Protein 3R08 (pdb70)

Sequence (511 aa):
DIQMTQSPSSLPASLGDRVTINCQASQDISNYLNWYQQKPGKAPKLLIYYTNKLADGVPSRFSGSGSGRDSSFTISSLESEDIGSYYCQQYYNYPWTFGPGTKLEIKRADAKPTVSIFPPSSEQLGTGSATLVCFVNNFYPKDINVKWKVDGSEKRDGVLQSVTDQDSKDSTYSLSSTLSLTKADYERHNLYTCEVTHKTSTAAIVKTLNRNEEVQLVESGGGLVQPGKSLKLSCEASGFTFSGYGMHWVRQAPGRGLESVAYITSSSINIKYADAVKGRFTVSRDNAKNLLFLQMNILKSEDTAMYYCARFDWDKNYWGQGTMVTVSSAKTTAPSVYPLAPACDSTTSTTNTVTLGCLVKGYFPEPVTVIWNSGALTSGVHTFPSVLHSGLYSLSSSVTVPSSTWPSQTVTCNVAHPASSTTVDLKIEDDAENIEYKVSISGTSVELTCPLDSDENLKWEKNGQELPQKHDKHLVLQDFSEVEDSGYYVCYTPASNKNTYLYLKARVSEY

B-factor: mean 180.73, std 22.85, range [130.83, 242.39]

Solvent-accessible surface area: 22782 Å² total; per-residue (Å²): 114,1,98,12,60,15,54,46,73,48,40,47,10,50,85,43,48,167,5,30,0,60,2,83,3,61,70,50,0,41,30,21,1,10,0,0,27,17,79,107,63,106,32,3,98,16,0,0,47,67,1,86,102,59,13,119,66,12,44,108,44,4,51,6,60,39,74,21,134,75,6,23,0,20,0,58,50,0,72,68,94,2,29,8,16,0,19,0,0,0,8,69,46,23,16,5,6,13,3,63,20,0,104,4,15,25,102,68,74,81,20,133,18,62,19,11,8,2,39,10,6,74,64,2,38,67,96,31,22,0,7,4,0,0,0,0,8,50,0,11,23,90,109,26,111,5,84,4,74,4,68,44,50,71,52,208,136,24,47,22,62,10,66,26,106,37,30,114,144,58,19,6,26,0,0,0,0,9,5,37,40,64,85,73,44,20,83,169,40,48,66,8,9,0,43,4,40,15,145,28,34,154,78,69,96,56,57,37,12,33,76,95,140,184,42,126,8,64,7,42,48,21,36,65,20,72,64,46,104,57,32,103,0,22,2,73,20,46,62,38,80,2,60,20,24,6,1,3,0,0,3,20,1,97,90,125,8,8,38,6,1,0,7,4,8,5,56,40,116,6,36,18,32,11,81,56,1,97,56,46,0,59,10,42,26,39,52,94,144,42,25,1,30,0,45,0,40,113,5,83,83,72,1,38,0,45,0,2,0,0,21,13,22,24,63,84,26,43,36,5,97,7,24,72,0,23,5,38,76,34,173,92,48,51,17,33,12,12,4,5,19,48,68,35,44,50,92,134,31,78,129,70,42,27,24,0,0,0,4,0,57,18,0,6,16,69,82,17,79,25,71,2,43,66,28,82,22,83,82,34,30,22,59,1,67,33,31,91,114,91,37,54,41,20,14,4,0,1,0,40,18,50,35,79,33,21,95,78,94,80,0,22,0,11,0,24,8,69,51,35,89,42,89,41,75,67,62,11,135,164,76,81,82,29,121,105,29,144,38,46,115,88,74,80,18,10,56,0,24,1,5,16,7,49,4,64,19,0,56,1,35,38,62,64,124,92,28,98,165,97,58,76,40,80,14,84,20,101,90,42,36,103,122,128,32,12,10,92,4,14,0,19,5,9,3,4,4,121,50,41,151,22,36,5,91,86,170,33,59,60,140

Structure (mmCIF, N/CA/C/O backbone):
data_3R08
#
_entry.id   3R08
#
_cell.length_a   263.177
_cell.length_b   263.177
_cell.length_c   263.177
_cell.angle_alpha   90.00
_cell.angle_beta   90.00
_cell.angle_gamma   90.00
#
_symmetry.space_group_name_H-M   'I 41 3 2'
#
loop_
_entity.id
_entity.type
_entity.pdbx_description
1 polymer 'Mouse anti-mouse CD3epsilon antibody 2C11 light chain'
2 polymer 'Mouse anti-mouse CD3epsilon antibody 2C11 heavy chain'
3 polymer 'T-cell surface glycoprotein CD3 epsilon chain'
#
loop_
_atom_site.group_PDB
_atom_site.id
_atom_site.type_symbol
_atom_site.label_atom_id
_atom_site.label_alt_id
_atom_site.label_comp_id
_atom_site.label_asym_id
_atom_site.label_entity_id
_atom_site.label_seq_id
_atom_site.pdbx_PDB_ins_code
_atom_site.Cartn_x
_atom_site.Cartn_y
_atom_site.Cartn_z
_atom_site.occupancy
_atom_site.B_iso_or_equiv
_atom_site.auth_seq_id
_atom_site.auth_comp_id
_atom_site.auth_asym_id
_atom_site.auth_atom_id
_atom_site.pdbx_PDB_model_num
ATOM 1 N N . ASP A 1 1 ? 36.816 13.060 -18.427 1.00 179.81 1 ASP L N 1
ATOM 2 C CA . ASP A 1 1 ? 35.626 13.839 -18.091 1.00 179.81 1 ASP L CA 1
ATOM 3 C C . ASP A 1 1 ? 34.337 12.969 -18.010 1.00 179.81 1 ASP L C 1
ATOM 4 O O . ASP A 1 1 ? 33.725 12.636 -19.036 1.00 179.81 1 ASP L O 1
ATOM 9 N N . ILE A 1 2 ? 33.932 12.634 -16.764 1.00 174.35 2 ILE L N 1
ATOM 10 C CA . ILE A 1 2 ? 32.802 11.774 -16.375 1.00 174.35 2 ILE L CA 1
ATOM 11 C C . ILE A 1 2 ? 31.433 12.332 -16.798 1.00 174.35 2 ILE L C 1
ATOM 12 O O . ILE A 1 2 ? 31.378 13.394 -17.414 1.00 174.35 2 ILE L O 1
ATOM 17 N N . GLN A 1 3 ? 30.341 11.585 -16.516 1.00 171.62 3 GLN L N 1
ATOM 18 C CA . GLN A 1 3 ? 28.971 11.998 -16.761 1.00 171.62 3 GLN L CA 1
ATOM 19 C C . GLN A 1 3 ? 27.885 11.317 -15.950 1.00 171.62 3 GLN L C 1
ATOM 20 O O . GLN A 1 3 ? 27.847 10.088 -15.863 1.00 171.62 3 GLN L O 1
ATOM 26 N N . MET A 1 4 ? 26.976 12.168 -15.389 1.00 168.58 4 MET L N 1
ATOM 27 C CA . MET A 1 4 ? 25.848 11.875 -14.489 1.00 168.58 4 MET L CA 1
ATOM 28 C C . MET A 1 4 ? 24.440 11.753 -15.085 1.00 168.58 4 MET L C 1
ATOM 29 O O . MET A 1 4 ? 23.972 12.615 -15.836 1.00 168.58 4 MET L O 1
ATOM 34 N N . THR A 1 5 ? 23.745 10.706 -14.619 1.00 167.48 5 THR L N 1
ATOM 35 C CA . THR A 1 5 ? 22.391 10.282 -14.977 1.00 167.48 5 THR L CA 1
ATOM 36 C C . THR A 1 5 ? 21.483 10.346 -13.743 1.00 167.48 5 THR L C 1
ATOM 37 O O . THR A 1 5 ? 21.584 9.484 -12.866 1.00 167.48 5 THR L O 1
ATOM 41 N N . GLN A 1 6 ? 20.569 11.314 -13.688 1.00 164.34 6 GLN L N 1
ATOM 42 C CA . GLN A 1 6 ? 19.634 11.368 -12.565 1.00 164.34 6 GLN L CA 1
ATOM 43 C C . GLN A 1 6 ? 18.278 10.860 -13.010 1.00 164.34 6 GLN L C 1
ATOM 44 O O . GLN A 1 6 ? 17.828 11.224 -14.098 1.00 164.34 6 GLN L O 1
ATOM 50 N N . SER A 1 7 ? 17.630 10.020 -12.189 1.00 160.54 7 SER L N 1
ATOM 51 C CA . SER A 1 7 ? 16.323 9.449 -12.518 1.00 160.54 7 SER L CA 1
ATOM 52 C C . SER A 1 7 ? 15.437 9.468 -11.270 1.00 160.54 7 SER L C 1
ATOM 53 O O . SER A 1 7 ? 15.835 8.839 -10.288 1.00 160.54 7 SER L O 1
ATOM 56 N N . PRO A 1 8 ? 14.270 10.168 -11.217 1.00 157.43 8 PRO L N 1
ATOM 57 C CA . PRO A 1 8 ? 13.601 10.966 -12.258 1.00 157.43 8 PRO L CA 1
ATOM 58 C C . PRO A 1 8 ? 13.957 12.449 -12.257 1.00 157.43 8 PRO L C 1
ATOM 59 O O . PRO A 1 8 ? 14.605 12.919 -11.332 1.00 157.43 8 PRO L O 1
ATOM 63 N N . SER A 1 9 ? 13.490 13.194 -13.272 1.00 156.59 9 SER L N 1
ATOM 64 C CA . SER A 1 9 ? 13.721 14.634 -13.332 1.00 156.59 9 SER L CA 1
ATOM 65 C C . SER A 1 9 ? 12.475 15.441 -12.918 1.00 156.59 9 SER L C 1
ATOM 66 O O . SER A 1 9 ? 12.337 16.627 -13.227 1.00 156.59 9 SER L O 1
ATOM 69 N N . SER A 1 10 ? 11.593 14.766 -12.170 1.00 154.96 10 SER L N 1
ATOM 70 C CA . SER A 1 10 ? 10.378 15.254 -11.513 1.00 154.96 10 SER L CA 1
ATOM 71 C C . SER A 1 10 ? 9.846 14.095 -10.712 1.00 154.96 10 SER L C 1
ATOM 72 O O . SER A 1 10 ? 9.589 13.023 -11.262 1.00 154.96 10 SER L O 1
ATOM 75 N N . LEU A 1 11 ? 9.759 14.287 -9.400 1.00 153.59 11 LEU L N 1
ATOM 76 C CA . LEU A 1 11 ? 9.281 13.252 -8.510 1.00 153.59 11 LEU L CA 1
ATOM 77 C C . LEU A 1 11 ? 8.169 13.771 -7.647 1.00 153.59 11 LEU L C 1
ATOM 78 O O . LEU A 1 11 ? 8.378 14.144 -6.493 1.00 153.59 11 LEU L O 1
ATOM 83 N N . PRO A 1 12 ? 6.959 13.811 -8.209 1.00 153.28 12 PRO L N 1
ATOM 84 C CA . PRO A 1 12 ? 5.809 14.229 -7.408 1.00 153.28 12 PRO L CA 1
ATOM 85 C C . PRO A 1 12 ? 5.537 13.122 -6.412 1.00 153.28 12 PRO L C 1
ATOM 86 O O . PRO A 1 12 ? 5.411 11.957 -6.798 1.00 153.28 12 PRO L O 1
ATOM 90 N N . ALA A 1 13 ? 5.610 13.456 -5.131 1.00 153.00 13 ALA L N 1
ATOM 91 C CA . ALA A 1 13 ? 5.400 12.462 -4.087 1.00 153.00 13 ALA L CA 1
ATOM 92 C C . ALA A 1 13 ? 4.695 13.054 -2.902 1.00 153.00 13 ALA L C 1
ATOM 93 O O . ALA A 1 13 ? 4.901 14.220 -2.558 1.00 153.00 13 ALA L O 1
ATOM 95 N N . SER A 1 14 ? 3.812 12.247 -2.307 1.00 152.04 14 SER L N 1
ATOM 96 C CA . SER A 1 14 ? 3.036 12.578 -1.118 1.00 152.04 14 SER L CA 1
ATOM 97 C C . SER A 1 14 ? 4.010 12.837 0.034 1.00 152.04 14 SER L C 1
ATOM 98 O O . SER A 1 14 ? 5.201 12.545 -0.089 1.00 152.04 14 SER L O 1
ATOM 101 N N . LEU A 1 15 ? 3.540 13.392 1.134 1.00 148.53 15 LEU L N 1
ATOM 102 C CA . LEU A 1 15 ? 4.475 13.613 2.223 1.00 148.53 15 LEU L CA 1
ATOM 103 C C . LEU A 1 15 ? 4.692 12.362 3.038 1.00 148.53 15 LEU L C 1
ATOM 104 O O . LEU A 1 15 ? 3.794 11.533 3.198 1.00 148.53 15 LEU L O 1
ATOM 109 N N . GLY A 1 16 ? 5.899 12.251 3.545 1.00 150.23 16 GLY L N 1
ATOM 110 C CA . GLY A 1 16 ? 6.290 11.179 4.434 1.00 150.23 16 GLY L CA 1
ATOM 111 C C . GLY A 1 16 ? 6.287 9.823 3.787 1.00 150.23 16 GLY L C 1
ATOM 112 O O . GLY A 1 16 ? 5.535 8.942 4.223 1.00 150.23 16 GLY L O 1
ATOM 113 N N . ASP A 1 17 ? 7.134 9.662 2.736 1.00 152.03 17 ASP L N 1
ATOM 114 C CA . ASP A 1 17 ? 7.349 8.405 2.004 1.00 152.03 17 ASP L CA 1
ATOM 115 C C . ASP A 1 17 ? 8.715 8.293 1.362 1.00 152.03 17 ASP L C 1
ATOM 116 O O . ASP A 1 17 ? 9.294 9.288 0.931 1.00 152.03 17 ASP L O 1
ATOM 121 N N . ARG A 1 18 ? 9.219 7.053 1.331 1.00 152.09 18 ARG L N 1
ATOM 122 C CA . ARG A 1 18 ? 10.500 6.603 0.788 1.00 152.09 18 ARG L CA 1
ATOM 123 C C . ARG A 1 18 ? 10.739 7.149 -0.632 1.00 152.09 18 ARG L C 1
ATOM 124 O O . ARG A 1 18 ? 10.436 6.502 -1.637 1.00 152.09 18 ARG L O 1
ATOM 132 N N . VAL A 1 19 ? 11.239 8.367 -0.702 1.00 148.09 19 VAL L N 1
ATOM 133 C CA . VAL A 1 19 ? 11.524 8.993 -1.980 1.00 148.09 19 VAL L CA 1
ATOM 134 C C . VAL A 1 19 ? 12.937 8.599 -2.385 1.00 148.09 19 VAL L C 1
ATOM 135 O O . VAL A 1 19 ? 13.868 8.770 -1.608 1.00 148.09 19 VAL L O 1
ATOM 139 N N . THR A 1 20 ? 13.091 8.033 -3.573 1.00 146.41 20 THR L N 1
ATOM 140 C CA . THR A 1 20 ? 14.394 7.586 -4.004 1.00 146.41 20 THR L CA 1
ATOM 141 C C . THR A 1 20 ? 14.829 8.240 -5.289 1.00 146.41 20 THR L C 1
ATOM 142 O O . THR A 1 20 ? 14.040 8.328 -6.219 1.00 146.41 20 THR L O 1
ATOM 146 N N . ILE A 1 21 ? 16.073 8.724 -5.327 1.00 149.07 21 ILE L N 1
ATOM 147 C CA . ILE A 1 21 ? 16.694 9.330 -6.509 1.00 149.07 21 ILE L CA 1
ATOM 148 C C . ILE A 1 21 ? 17.909 8.493 -6.844 1.00 149.07 21 ILE L C 1
ATOM 149 O O . ILE A 1 21 ? 18.592 8.012 -5.934 1.00 149.07 21 ILE L O 1
ATOM 154 N N . ASN A 1 22 ? 18.173 8.315 -8.148 1.00 154.04 22 ASN L N 1
ATOM 155 C CA . ASN A 1 22 ? 19.302 7.530 -8.630 1.00 154.04 22 ASN L CA 1
ATOM 156 C C . ASN A 1 22 ? 20.261 8.336 -9.467 1.00 154.04 22 ASN L C 1
ATOM 157 O O . ASN A 1 22 ? 19.851 9.201 -10.247 1.00 154.04 22 ASN L O 1
ATOM 162 N N . CYS A 1 23 ? 21.548 8.066 -9.263 1.00 158.64 23 CYS L N 1
ATOM 163 C CA . CYS A 1 23 ? 22.648 8.724 -9.949 1.00 158.64 23 CYS L CA 1
ATOM 164 C C . CYS A 1 23 ? 23.482 7.636 -10.603 1.00 158.64 23 CYS L C 1
ATOM 165 O O . CYS A 1 23 ? 23.517 6.513 -10.109 1.00 158.64 23 CYS L O 1
ATOM 168 N N . GLN A 1 24 ? 24.095 7.939 -11.744 1.00 163.85 24 GLN L N 1
ATOM 169 C CA . GLN A 1 24 ? 24.902 6.972 -12.469 1.00 163.85 24 GLN L CA 1
ATOM 170 C C . GLN A 1 24 ? 25.980 7.694 -13.240 1.00 163.85 24 GLN L C 1
ATOM 171 O O . GLN A 1 24 ? 25.694 8.558 -14.078 1.00 163.85 24 GLN L O 1
ATOM 177 N N . ALA A 1 25 ? 27.218 7.300 -12.991 1.00 164.73 25 ALA L N 1
ATOM 178 C CA . ALA A 1 25 ? 28.350 7.879 -13.694 1.00 164.73 25 ALA L CA 1
ATOM 179 C C . ALA A 1 25 ? 28.795 7.017 -14.883 1.00 164.73 25 ALA L C 1
ATOM 180 O O . ALA A 1 25 ? 28.392 5.849 -14.997 1.00 164.73 25 ALA L O 1
ATOM 182 N N . SER A 1 26 ? 29.648 7.599 -15.753 1.00 163.87 26 SER L N 1
ATOM 183 C CA . SER A 1 26 ? 30.266 6.933 -16.900 1.00 163.87 26 SER L CA 1
ATOM 184 C C . SER A 1 26 ? 31.143 5.770 -16.362 1.00 163.87 26 SER L C 1
ATOM 185 O O . SER A 1 26 ? 30.657 4.627 -16.269 1.00 163.87 26 SER L O 1
ATOM 188 N N . GLN A 1 27 ? 32.403 6.082 -15.948 1.00 163.64 27 GLN L N 1
ATOM 189 C CA . GLN A 1 27 ? 33.329 5.122 -15.327 1.00 163.64 27 GLN L CA 1
ATOM 190 C C . GLN A 1 27 ? 33.222 5.197 -13.786 1.00 163.64 27 GLN L C 1
ATOM 191 O O . GLN A 1 27 ? 32.376 5.934 -13.269 1.00 163.64 27 GLN L O 1
ATOM 197 N N . ASP A 1 28 ? 34.028 4.395 -13.064 1.00 162.34 28 ASP L N 1
ATOM 198 C CA . ASP A 1 28 ? 34.009 4.371 -11.612 1.00 162.34 28 ASP L CA 1
ATOM 199 C C . ASP A 1 28 ? 34.338 5.745 -11.047 1.00 162.34 28 ASP L C 1
ATOM 200 O O . ASP A 1 28 ? 35.231 6.415 -11.574 1.00 162.34 28 ASP L O 1
ATOM 205 N N . ILE A 1 29 ? 33.575 6.178 -10.014 1.00 157.42 29 ILE L N 1
ATOM 206 C CA . ILE A 1 29 ? 33.766 7.433 -9.267 1.00 157.42 29 ILE L CA 1
ATOM 207 C C . ILE A 1 29 ? 34.392 7.153 -7.907 1.00 157.42 29 ILE L C 1
ATOM 208 O O . ILE A 1 29 ? 34.790 8.100 -7.224 1.00 157.42 29 ILE L O 1
ATOM 213 N N . SER A 1 30 ? 34.459 5.849 -7.516 1.00 154.25 30 SER L N 1
ATOM 214 C CA . SER A 1 30 ? 35.047 5.317 -6.274 1.00 154.25 30 SER L CA 1
ATOM 215 C C . SER A 1 30 ? 34.440 5.937 -4.982 1.00 154.25 30 SER L C 1
ATOM 216 O O . SER A 1 30 ? 35.156 6.226 -4.017 1.00 154.25 30 SER L O 1
ATOM 219 N N . ASN A 1 31 ? 33.107 6.124 -4.988 1.00 150.87 31 ASN L N 1
ATOM 220 C CA . ASN A 1 31 ? 32.310 6.732 -3.919 1.00 150.87 31 ASN L CA 1
ATOM 221 C C . ASN A 1 31 ? 32.392 8.264 -3.779 1.00 150.87 31 ASN L C 1
ATOM 222 O O . ASN A 1 31 ? 31.517 8.835 -3.119 1.00 150.87 31 ASN L O 1
ATOM 227 N N . TYR A 1 32 ? 33.391 8.937 -4.424 1.00 147.23 32 TYR L N 1
ATOM 228 C CA . TYR A 1 32 ? 33.555 10.402 -4.426 1.00 147.23 32 TYR L CA 1
ATOM 229 C C . TYR A 1 32 ? 32.349 11.077 -5.117 1.00 147.23 32 TYR L C 1
ATOM 230 O O . TYR A 1 32 ? 32.484 11.696 -6.174 1.00 147.23 32 TYR L O 1
ATOM 239 N N . LEU A 1 33 ? 31.170 10.941 -4.501 1.00 143.30 33 LEU L N 1
ATOM 240 C CA . LEU A 1 33 ? 29.898 11.452 -4.977 1.00 143.30 33 LEU L CA 1
ATOM 241 C C . LEU A 1 33 ? 29.248 12.249 -3.868 1.00 143.30 33 LEU L C 1
ATOM 242 O O . LEU A 1 33 ? 29.266 11.810 -2.721 1.00 143.30 33 LEU L O 1
ATOM 247 N N . ASN A 1 34 ? 28.663 13.411 -4.215 1.00 141.22 34 ASN L N 1
ATOM 248 C CA . ASN A 1 34 ? 27.969 14.329 -3.303 1.00 141.22 34 ASN L CA 1
ATOM 249 C C . ASN A 1 34 ? 26.514 14.468 -3.690 1.00 141.22 34 ASN L C 1
ATOM 250 O O . ASN A 1 34 ? 26.152 14.163 -4.825 1.00 141.22 34 ASN L O 1
ATOM 255 N N . TRP A 1 35 ? 25.690 14.961 -2.767 1.00 138.94 35 TRP L N 1
ATOM 256 C CA . TRP A 1 35 ? 24.268 15.197 -3.002 1.00 138.94 35 TRP L CA 1
ATOM 257 C C . TRP A 1 35 ? 23.920 16.591 -2.495 1.00 138.94 35 TRP L C 1
ATOM 258 O O . TRP A 1 35 ? 24.531 17.030 -1.531 1.00 138.94 35 TRP L O 1
ATOM 269 N N . TYR A 1 36 ? 23.011 17.324 -3.165 1.00 136.29 36 TYR L N 1
ATOM 270 C CA . TYR A 1 36 ? 22.694 18.705 -2.773 1.00 136.29 36 TYR L CA 1
ATOM 271 C C . TYR A 1 36 ? 21.211 19.000 -2.725 1.00 136.29 36 TYR L C 1
ATOM 272 O O . TYR A 1 36 ? 20.448 18.299 -3.378 1.00 136.29 36 TYR L O 1
ATOM 281 N N . GLN A 1 37 ? 20.797 20.047 -1.994 1.00 139.47 37 GLN L N 1
ATOM 282 C CA . GLN A 1 37 ? 19.391 20.443 -1.925 1.00 139.47 37 GLN L CA 1
ATOM 283 C C . GLN A 1 37 ? 19.270 21.916 -2.349 1.00 139.47 37 GLN L C 1
ATOM 284 O O . GLN A 1 37 ? 19.335 22.830 -1.515 1.00 139.47 37 GLN L O 1
ATOM 290 N N . GLN A 1 38 ? 19.140 22.157 -3.654 1.00 144.33 38 GLN L N 1
ATOM 291 C CA . GLN A 1 38 ? 19.021 23.531 -4.129 1.00 144.33 38 GLN L CA 1
ATOM 292 C C . GLN A 1 38 ? 17.545 23.960 -4.057 1.00 144.33 38 GLN L C 1
ATOM 293 O O . GLN A 1 38 ? 16.748 23.530 -4.894 1.00 144.33 38 GLN L O 1
ATOM 299 N N . LYS A 1 39 ? 17.157 24.765 -3.052 1.00 148.68 39 LYS L N 1
ATOM 300 C CA . LYS A 1 39 ? 15.770 25.261 -2.976 1.00 148.68 39 LYS L CA 1
ATOM 301 C C . LYS A 1 39 ? 15.690 26.583 -3.862 1.00 148.68 39 LYS L C 1
ATOM 302 O O . LYS A 1 39 ? 16.728 26.919 -4.430 1.00 148.68 39 LYS L O 1
ATOM 308 N N . PRO A 1 40 ? 14.535 27.309 -4.051 1.00 153.34 40 PRO L N 1
ATOM 309 C CA . PRO A 1 40 ? 14.490 28.531 -4.878 1.00 153.34 40 PRO L CA 1
ATOM 310 C C . PRO A 1 40 ? 15.600 29.054 -5.780 1.00 153.34 40 PRO L C 1
ATOM 311 O O . PRO A 1 40 ? 16.090 28.298 -6.626 1.00 153.34 40 PRO L O 1
ATOM 315 N N . GLY A 1 41 ? 15.843 30.357 -5.745 1.00 156.11 41 GLY L N 1
ATOM 316 C CA . GLY A 1 41 ? 16.758 30.982 -6.695 1.00 156.11 41 GLY L CA 1
ATOM 317 C C . GLY A 1 41 ? 18.228 30.658 -6.534 1.00 156.11 41 GLY L C 1
ATOM 318 O O . GLY A 1 41 ? 18.928 30.314 -7.507 1.00 156.11 41 GLY L O 1
ATOM 319 N N . LYS A 1 42 ? 18.650 30.725 -5.262 1.00 154.78 42 LYS L N 1
ATOM 320 C CA . LYS A 1 42 ? 19.970 30.654 -4.624 1.00 154.78 42 LYS L CA 1
ATOM 321 C C . LYS A 1 42 ? 20.590 29.257 -4.297 1.00 154.78 42 LYS L C 1
ATOM 322 O O . LYS A 1 42 ? 19.896 28.236 -4.203 1.00 154.78 42 LYS L O 1
ATOM 328 N N . ALA A 1 43 ? 21.925 29.283 -4.091 1.00 149.04 43 ALA L N 1
ATOM 329 C CA . ALA A 1 43 ? 22.893 28.227 -3.790 1.00 149.04 43 ALA L CA 1
ATOM 330 C C . ALA A 1 43 ? 22.421 26.833 -3.340 1.00 149.04 43 ALA L C 1
ATOM 331 O O . ALA A 1 43 ? 21.525 26.710 -2.490 1.00 149.04 43 ALA L O 1
ATOM 333 N N . PRO A 1 44 ? 23.103 25.774 -3.843 1.00 144.16 44 PRO L N 1
ATOM 334 C CA . PRO A 1 44 ? 22.768 24.403 -3.429 1.00 144.16 44 PRO L CA 1
ATOM 335 C C . PRO A 1 44 ? 23.465 23.972 -2.121 1.00 144.16 44 PRO L C 1
ATOM 336 O O . PRO A 1 44 ? 24.679 24.131 -2.008 1.00 144.16 44 PRO L O 1
ATOM 340 N N . LYS A 1 45 ? 22.708 23.427 -1.139 1.00 140.02 45 LYS L N 1
ATOM 341 C CA . LYS A 1 45 ? 23.240 22.949 0.152 1.00 140.02 45 LYS L CA 1
ATOM 342 C C . LYS A 1 45 ? 23.763 21.533 -0.015 1.00 140.02 45 LYS L C 1
ATOM 343 O O . LYS A 1 45 ? 23.065 20.723 -0.621 1.00 140.02 45 LYS L O 1
ATOM 349 N N . LEU A 1 46 ? 24.953 21.213 0.555 1.00 134.18 46 LEU L N 1
ATOM 350 C CA . LEU A 1 46 ? 25.469 19.837 0.497 1.00 134.18 46 LEU L CA 1
ATOM 351 C C . LEU A 1 46 ? 24.731 18.983 1.526 1.00 134.18 46 LEU L C 1
ATOM 352 O O . LEU A 1 46 ? 24.473 19.456 2.624 1.00 134.18 46 LEU L O 1
ATOM 357 N N . LEU A 1 47 ? 24.368 17.754 1.164 1.00 131.32 47 LEU L N 1
ATOM 358 C CA . LEU A 1 47 ? 23.635 16.876 2.058 1.00 131.32 47 LEU L CA 1
ATOM 359 C C . LEU A 1 47 ? 24.445 15.674 2.436 1.00 131.32 47 LEU L C 1
ATOM 360 O O . LEU A 1 47 ? 24.553 15.395 3.621 1.00 131.32 47 LEU L O 1
ATOM 365 N N . ILE A 1 48 ? 24.972 14.922 1.443 1.00 132.84 48 ILE L N 1
ATOM 366 C CA . ILE A 1 48 ? 25.778 13.712 1.654 1.00 132.84 48 ILE L CA 1
ATOM 367 C C . ILE A 1 48 ? 27.074 13.810 0.873 1.00 132.84 48 ILE L C 1
ATOM 368 O O . ILE A 1 48 ? 27.069 14.191 -0.296 1.00 132.84 48 ILE L O 1
ATOM 373 N N . TYR A 1 49 ? 28.185 13.499 1.530 1.00 139.49 49 TYR L N 1
ATOM 374 C CA . TYR A 1 49 ? 29.508 13.497 0.910 1.00 139.49 49 TYR L CA 1
ATOM 375 C C . TYR A 1 49 ? 30.045 12.076 0.904 1.00 139.49 49 TYR L C 1
ATOM 376 O O . TYR A 1 49 ? 29.578 11.273 1.712 1.00 139.49 49 TYR L O 1
ATOM 385 N N . TYR A 1 50 ? 30.956 11.728 -0.033 1.00 141.15 50 TYR L N 1
ATOM 386 C CA . TYR A 1 50 ? 31.482 10.361 -0.152 1.00 141.15 50 TYR L CA 1
ATOM 387 C C . TYR A 1 50 ? 30.371 9.277 -0.026 1.00 141.15 50 TYR L C 1
ATOM 388 O O . TYR A 1 50 ? 30.472 8.345 0.771 1.00 141.15 50 TYR L O 1
ATOM 397 N N . THR A 1 51 ? 29.294 9.457 -0.805 1.00 140.94 51 THR L N 1
ATOM 398 C CA . THR A 1 51 ? 28.057 8.675 -0.823 1.00 140.94 51 THR L CA 1
ATOM 399 C C . THR A 1 51 ? 27.460 8.321 0.518 1.00 140.94 51 THR L C 1
ATOM 400 O O . THR A 1 51 ? 26.467 8.927 0.891 1.00 140.94 51 THR L O 1
ATOM 404 N N . ASN A 1 52 ? 28.024 7.326 1.223 1.00 140.58 52 ASN L N 1
ATOM 405 C CA . ASN A 1 52 ? 27.503 6.869 2.510 1.00 140.58 52 ASN L CA 1
ATOM 406 C C . ASN A 1 52 ? 27.408 7.967 3.551 1.00 140.58 52 ASN L C 1
ATOM 407 O O . ASN A 1 52 ? 26.328 8.167 4.099 1.00 140.58 52 ASN L O 1
ATOM 412 N N . LYS A 1 53 ? 28.509 8.748 3.712 1.00 140.91 53 LYS L N 1
ATOM 413 C CA . LYS A 1 53 ? 28.750 9.832 4.688 1.00 140.91 53 LYS L CA 1
ATOM 414 C C . LYS A 1 53 ? 27.802 11.048 4.629 1.00 140.91 53 LYS L C 1
ATOM 415 O O . LYS A 1 53 ? 27.829 11.811 3.666 1.00 140.91 53 LYS L O 1
ATOM 421 N N . LEU A 1 54 ? 26.987 11.236 5.688 1.00 141.39 54 LEU L N 1
ATOM 422 C CA . LEU A 1 54 ? 26.035 12.346 5.807 1.00 141.39 54 LEU L CA 1
ATOM 423 C C . LEU A 1 54 ? 26.724 13.574 6.367 1.00 141.39 54 LEU L C 1
ATOM 424 O O . LEU A 1 54 ? 27.501 13.461 7.314 1.00 141.39 54 LEU L O 1
ATOM 429 N N . ALA A 1 55 ? 26.430 14.746 5.784 1.00 144.72 55 ALA L N 1
ATOM 430 C CA . ALA A 1 55 ? 27.037 16.008 6.174 1.00 144.72 55 ALA L CA 1
ATOM 431 C C . ALA A 1 55 ? 26.509 16.554 7.468 1.00 144.72 55 ALA L C 1
ATOM 432 O O . ALA A 1 55 ? 25.610 15.969 8.076 1.00 144.72 55 ALA L O 1
ATOM 434 N N . ASP A 1 56 ? 27.084 17.683 7.895 1.00 151.83 56 ASP L N 1
ATOM 435 C CA . ASP A 1 56 ? 26.769 18.333 9.156 1.00 151.83 56 ASP L CA 1
ATOM 436 C C . ASP A 1 56 ? 25.411 18.995 9.275 1.00 151.83 56 ASP L C 1
ATOM 437 O O . ASP A 1 56 ? 25.171 20.038 8.651 1.00 151.83 56 ASP L O 1
ATOM 442 N N . GLY A 1 57 ? 24.575 18.411 10.138 1.00 149.14 57 GLY L N 1
ATOM 443 C CA . GLY A 1 57 ? 23.222 18.892 10.401 1.00 149.14 57 GLY L CA 1
ATOM 444 C C . GLY A 1 57 ? 22.256 18.655 9.254 1.00 149.14 57 GLY L C 1
ATOM 445 O O . GLY A 1 57 ? 21.485 19.549 8.864 1.00 149.14 57 GLY L O 1
ATOM 446 N N . VAL A 1 58 ? 22.335 17.452 8.681 1.00 144.89 58 VAL L N 1
ATOM 447 C CA . VAL A 1 58 ? 21.480 17.044 7.583 1.00 144.89 58 VAL L CA 1
ATOM 448 C C . VAL A 1 58 ? 20.589 16.007 8.206 1.00 144.89 58 VAL L C 1
ATOM 449 O O . VAL A 1 58 ? 21.072 15.199 9.009 1.00 144.89 58 VAL L O 1
ATOM 453 N N . PRO A 1 59 ? 19.267 16.091 7.956 1.00 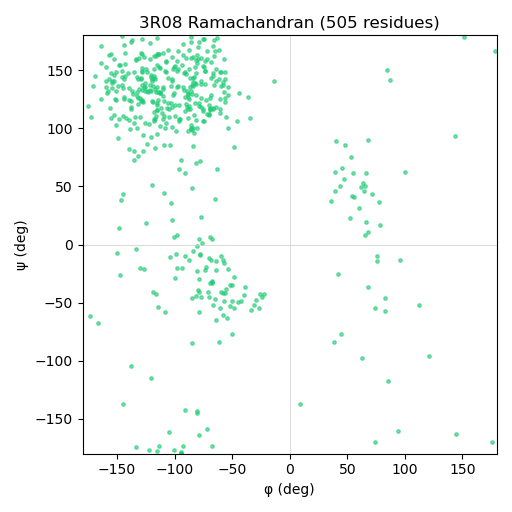141.68 59 PRO L N 1
ATOM 454 C CA . PRO A 1 59 ? 18.343 15.184 8.630 1.00 141.68 59 PRO L CA 1
ATOM 455 C C . PRO A 1 59 ? 18.623 13.718 8.450 1.00 141.68 59 PRO L C 1
ATOM 456 O O . PRO A 1 59 ? 18.717 13.205 7.338 1.00 141.68 59 PRO L O 1
ATOM 460 N N . SER A 1 60 ? 18.788 13.074 9.591 1.00 137.81 60 SER L N 1
ATOM 461 C CA . SER A 1 60 ? 18.979 11.655 9.845 1.00 137.81 60 SER L CA 1
ATOM 462 C C . SER A 1 60 ? 18.387 10.746 8.753 1.00 137.81 60 SER L C 1
ATOM 463 O O . SER A 1 60 ? 19.008 9.757 8.341 1.00 137.81 60 SER L O 1
ATOM 466 N N . ARG A 1 61 ? 17.169 11.114 8.301 1.00 136.30 61 ARG L N 1
ATOM 467 C CA . ARG A 1 61 ? 16.375 10.423 7.301 1.00 136.30 61 ARG L CA 1
ATOM 468 C C . ARG A 1 61 ? 17.020 10.272 5.940 1.00 136.30 61 ARG L C 1
ATOM 469 O O . ARG A 1 61 ? 16.911 9.192 5.358 1.00 136.30 61 ARG L O 1
ATOM 477 N N . PHE A 1 62 ? 17.713 11.326 5.454 1.00 137.05 62 PHE L N 1
ATOM 478 C CA . PHE A 1 62 ? 18.434 11.363 4.175 1.00 137.05 62 PHE L CA 1
ATOM 479 C C . PHE A 1 62 ? 19.502 10.299 4.185 1.00 137.05 62 PHE L C 1
ATOM 480 O O . PHE A 1 62 ? 20.297 10.262 5.126 1.00 137.05 62 PHE L O 1
ATOM 488 N N . SER A 1 63 ? 19.508 9.410 3.179 1.00 143.49 63 SER L N 1
ATOM 489 C CA . SER A 1 63 ? 20.456 8.301 3.137 1.00 143.49 63 SER L CA 1
ATOM 490 C C . SER A 1 63 ? 21.094 8.125 1.801 1.00 143.49 63 SER L C 1
ATOM 491 O O . SER A 1 63 ? 20.444 7.698 0.842 1.00 143.49 63 SER L O 1
ATOM 494 N N . GLY A 1 64 ? 22.377 8.449 1.764 1.00 151.63 64 GLY L N 1
ATOM 495 C CA . GLY A 1 64 ? 23.212 8.320 0.577 1.00 151.63 64 GLY L CA 1
ATOM 496 C C . GLY A 1 64 ? 23.709 6.897 0.442 1.00 151.63 64 GLY L C 1
ATOM 497 O O . GLY A 1 64 ? 24.333 6.373 1.381 1.00 151.63 64 GLY L O 1
ATOM 498 N N . SER A 1 65 ? 23.388 6.242 -0.704 1.00 154.45 65 SER L N 1
ATOM 499 C CA . SER A 1 65 ? 23.763 4.849 -0.951 1.00 154.45 65 SER L CA 1
ATOM 500 C C . SER A 1 65 ? 24.251 4.626 -2.376 1.00 154.45 65 SER L C 1
ATOM 501 O O . SER A 1 65 ? 24.264 5.567 -3.170 1.00 154.45 65 SER L O 1
ATOM 504 N N . GLY A 1 66 ? 24.724 3.413 -2.650 1.00 157.60 66 GLY L N 1
ATOM 505 C CA . GLY A 1 66 ? 25.251 3.029 -3.953 1.00 157.60 66 GLY L CA 1
ATOM 506 C C . GLY A 1 66 ? 26.726 3.340 -4.142 1.00 157.60 66 GLY L C 1
ATOM 507 O O . GLY A 1 66 ? 27.212 4.390 -3.704 1.00 157.60 66 GLY L O 1
ATOM 508 N N . SER A 1 67 ? 27.448 2.420 -4.815 1.00 160.99 67 SER L N 1
ATOM 509 C CA . SER A 1 67 ? 28.885 2.557 -5.062 1.00 160.99 67 SER L CA 1
ATOM 510 C C . SER A 1 67 ? 29.340 2.017 -6.429 1.00 160.99 67 SER L C 1
ATOM 511 O O . SER A 1 67 ? 28.560 1.362 -7.142 1.00 160.99 67 SER L O 1
ATOM 514 N N . GLY A 1 68 ? 30.609 2.291 -6.753 1.00 161.35 68 GLY L N 1
ATOM 515 C CA . GLY A 1 68 ? 31.225 1.883 -8.004 1.00 161.35 68 GLY L CA 1
ATOM 516 C C . GLY A 1 68 ? 30.921 2.895 -9.081 1.00 161.35 68 GLY L C 1
ATOM 517 O O . GLY A 1 68 ? 31.313 4.056 -8.940 1.00 161.35 68 GLY L O 1
ATOM 518 N N . ARG A 1 69 ? 30.198 2.467 -10.146 1.00 161.82 69 ARG L N 1
ATOM 519 C CA . ARG A 1 69 ? 29.802 3.311 -11.290 1.00 161.82 69 ARG L CA 1
ATOM 520 C C . ARG A 1 69 ? 28.413 3.983 -11.062 1.00 161.82 69 ARG L C 1
ATOM 521 O O . ARG A 1 69 ? 28.013 4.893 -11.802 1.00 161.82 69 ARG L O 1
ATOM 529 N N . ASP A 1 70 ? 27.712 3.542 -10.003 1.00 161.55 70 ASP L N 1
ATOM 530 C CA . ASP A 1 70 ? 26.376 4.004 -9.630 1.00 161.55 70 ASP L CA 1
ATOM 531 C C . ASP A 1 70 ? 26.281 4.596 -8.215 1.00 161.55 70 ASP L C 1
ATOM 532 O O . ASP A 1 70 ? 27.290 4.695 -7.506 1.00 161.55 70 ASP L O 1
ATOM 537 N N . SER A 1 71 ? 25.031 4.972 -7.818 1.00 157.02 71 SER L N 1
ATOM 538 C CA . SER A 1 71 ? 24.614 5.550 -6.535 1.00 157.02 71 SER L CA 1
ATOM 539 C C . SER A 1 71 ? 23.112 5.886 -6.500 1.00 157.02 71 SER L C 1
ATOM 540 O O . SER A 1 71 ? 22.429 5.903 -7.531 1.00 157.02 71 SER L O 1
ATOM 543 N N . SER A 1 72 ? 22.609 6.154 -5.290 1.00 152.15 72 SER L N 1
ATOM 544 C CA . SER A 1 72 ? 21.225 6.529 -5.023 1.00 152.15 72 SER L CA 1
ATOM 545 C C . SER A 1 72 ? 21.197 7.514 -3.875 1.00 152.15 72 SER L C 1
ATOM 546 O O . SER A 1 72 ? 22.241 7.823 -3.295 1.00 152.15 72 SER L O 1
ATOM 549 N N . PHE A 1 73 ? 19.994 7.962 -3.521 1.00 146.33 73 PHE L N 1
ATOM 550 C CA . PHE A 1 73 ? 19.732 8.864 -2.412 1.00 146.33 73 PHE L CA 1
ATOM 551 C C . PHE A 1 73 ? 18.296 8.626 -1.936 1.00 146.33 73 PHE L C 1
ATOM 552 O O . PHE A 1 73 ? 17.425 8.417 -2.790 1.00 146.33 73 PHE L O 1
ATOM 560 N N . THR A 1 74 ? 18.024 8.654 -0.598 1.00 141.18 74 THR L N 1
ATOM 561 C CA . THR A 1 74 ? 16.655 8.385 -0.116 1.00 141.18 74 THR L CA 1
ATOM 562 C C . THR A 1 74 ? 16.137 9.190 1.075 1.00 141.18 74 THR L C 1
ATOM 563 O O . THR A 1 74 ? 16.490 8.888 2.214 1.00 141.18 74 THR L O 1
ATOM 567 N N . ILE A 1 75 ? 15.198 10.112 0.836 1.00 135.93 75 ILE L N 1
ATOM 568 C CA . ILE A 1 75 ? 14.555 10.793 1.953 1.00 135.93 75 ILE L CA 1
ATOM 569 C C . ILE A 1 75 ? 13.620 9.726 2.518 1.00 135.93 75 ILE L C 1
ATOM 570 O O . ILE A 1 75 ? 12.649 9.371 1.857 1.00 135.93 75 ILE L O 1
ATOM 575 N N . SER A 1 76 ? 13.961 9.154 3.679 1.00 136.73 76 SER L N 1
ATOM 576 C CA . SER A 1 76 ? 13.181 8.108 4.352 1.00 136.73 76 SER L CA 1
ATOM 577 C C . SER A 1 76 ? 11.657 8.373 4.405 1.00 136.73 76 SER L C 1
ATOM 578 O O . SER A 1 76 ? 10.863 7.476 4.094 1.00 136.73 76 SER L O 1
ATOM 581 N N . SER A 1 77 ? 11.267 9.595 4.836 1.00 139.12 77 SER L N 1
ATOM 582 C CA . SER A 1 77 ? 9.884 10.076 4.959 1.00 139.12 77 SER L CA 1
ATOM 583 C C . SER A 1 77 ? 9.830 11.583 4.718 1.00 139.12 77 SER L C 1
ATOM 584 O O . SER A 1 77 ? 10.027 12.394 5.634 1.00 139.12 77 SER L O 1
ATOM 587 N N . LEU A 1 78 ? 9.596 11.925 3.435 1.00 141.41 78 LEU L N 1
ATOM 588 C CA . LEU A 1 78 ? 9.547 13.270 2.880 1.00 141.41 78 LEU L CA 1
ATOM 589 C C . LEU A 1 78 ? 8.743 14.277 3.682 1.00 141.41 78 LEU L C 1
ATOM 590 O O . LEU A 1 78 ? 7.511 14.260 3.623 1.00 141.41 78 LEU L O 1
ATOM 595 N N . GLU A 1 79 ? 9.446 15.198 4.373 1.00 142.19 79 GLU L N 1
ATOM 596 C CA . GLU A 1 79 ? 8.814 16.253 5.160 1.00 142.19 79 GLU L CA 1
ATOM 597 C C . GLU A 1 79 ? 8.765 17.555 4.389 1.00 142.19 79 GLU L C 1
ATOM 598 O O . GLU A 1 79 ? 9.641 17.845 3.582 1.00 142.19 79 GLU L O 1
ATOM 604 N N . SER A 1 80 ? 7.736 18.337 4.670 1.00 140.98 80 SER L N 1
ATOM 605 C CA . SER A 1 80 ? 7.404 19.675 4.159 1.00 140.98 80 SER L CA 1
ATOM 606 C C . SER A 1 80 ? 8.515 20.565 3.577 1.00 140.98 80 SER L C 1
ATOM 607 O O . SER A 1 80 ? 8.306 21.280 2.599 1.00 140.98 80 SER L O 1
ATOM 610 N N . GLU A 1 81 ? 9.648 20.590 4.243 1.00 140.90 81 GLU L N 1
ATOM 611 C CA . GLU A 1 81 ? 10.786 21.441 3.933 1.00 140.90 81 GLU L CA 1
ATOM 612 C C . GLU A 1 81 ? 11.731 20.832 2.932 1.00 140.90 81 GLU L C 1
ATOM 613 O O . GLU A 1 81 ? 12.592 21.528 2.402 1.00 140.90 81 GLU L O 1
ATOM 619 N N . ASP A 1 82 ? 11.581 19.533 2.680 1.00 139.21 82 ASP L N 1
ATOM 620 C CA . ASP A 1 82 ? 12.447 18.807 1.765 1.00 139.21 82 ASP L CA 1
ATOM 621 C C . ASP A 1 82 ? 12.102 19.031 0.292 1.00 139.21 82 ASP L C 1
ATOM 622 O O . ASP A 1 82 ? 12.739 18.443 -0.578 1.00 139.21 82 ASP L O 1
ATOM 627 N N . ILE A 1 83 ? 11.133 19.914 0.010 1.00 138.90 83 ILE L N 1
ATOM 628 C CA . ILE A 1 83 ? 10.661 20.228 -1.342 1.00 138.90 83 ILE L CA 1
ATOM 629 C C . ILE A 1 83 ? 11.602 21.189 -2.081 1.00 138.90 83 ILE L C 1
ATOM 630 O O . ILE A 1 83 ? 11.852 22.283 -1.598 1.00 138.90 83 ILE L O 1
ATOM 635 N N . GLY A 1 84 ? 12.116 20.752 -3.231 1.00 140.57 84 GLY L N 1
ATOM 636 C CA . GLY A 1 84 ? 13.047 21.499 -4.077 1.00 140.57 84 GLY L CA 1
ATOM 637 C C . GLY A 1 84 ? 13.967 20.596 -4.884 1.00 140.57 84 GLY L C 1
ATOM 638 O O . GLY A 1 84 ? 13.899 19.375 -4.753 1.00 140.57 84 GLY L O 1
ATOM 639 N N . SER A 1 85 ? 14.839 21.175 -5.716 1.00 141.53 85 SER L N 1
ATOM 640 C CA . SER A 1 85 ? 15.750 20.399 -6.558 1.00 141.53 85 SER L CA 1
ATOM 641 C C . SER A 1 85 ? 16.811 19.624 -5.763 1.00 141.53 85 SER L C 1
ATOM 642 O O . SER A 1 85 ? 17.259 20.092 -4.720 1.00 141.53 85 SER L O 1
ATOM 645 N N . TYR A 1 86 ? 17.182 18.424 -6.255 1.00 143.92 86 TYR L N 1
ATOM 646 C CA . TYR A 1 86 ? 18.210 17.536 -5.682 1.00 143.92 86 TYR L CA 1
ATOM 647 C C . TYR A 1 86 ? 19.263 17.237 -6.707 1.00 143.92 86 TYR L C 1
ATOM 648 O O . TYR A 1 86 ? 18.923 16.887 -7.836 1.00 143.92 86 TYR L O 1
ATOM 657 N N . TYR A 1 87 ? 20.534 17.376 -6.345 1.00 146.57 87 TYR L N 1
ATOM 658 C CA . TYR A 1 87 ? 21.581 17.135 -7.319 1.00 146.57 87 TYR L CA 1
ATOM 659 C C . TYR A 1 87 ? 22.614 16.215 -6.808 1.00 146.57 87 TYR L C 1
ATOM 660 O O . TYR A 1 87 ? 22.982 16.304 -5.646 1.00 146.57 87 TYR L O 1
ATOM 669 N N . CYS A 1 88 ? 23.121 15.354 -7.688 1.00 154.12 88 CYS L N 1
ATOM 670 C CA . CYS A 1 88 ? 24.268 14.513 -7.403 1.00 154.12 88 CYS L CA 1
ATOM 671 C C . CYS A 1 88 ? 25.406 15.097 -8.203 1.00 154.12 88 CYS L C 1
ATOM 672 O O . CYS A 1 88 ? 25.186 15.719 -9.243 1.00 154.12 88 CYS L O 1
ATOM 675 N N . GLN A 1 89 ? 26.605 14.977 -7.685 1.00 151.22 89 GLN L N 1
ATOM 676 C CA . GLN A 1 89 ? 27.778 15.535 -8.321 1.00 151.22 89 GLN L CA 1
ATOM 677 C C . GLN A 1 89 ? 28.909 14.607 -7.978 1.00 151.22 89 GLN L C 1
ATOM 678 O O . GLN A 1 89 ? 28.821 13.909 -6.971 1.00 151.22 89 GLN L O 1
ATOM 684 N N . GLN A 1 90 ? 29.950 14.559 -8.813 1.00 153.51 90 GLN L N 1
ATOM 685 C CA . GLN A 1 90 ? 31.081 13.695 -8.527 1.00 153.51 90 GLN L CA 1
ATOM 686 C C . GLN A 1 90 ? 32.352 14.494 -8.237 1.00 153.51 90 GLN L C 1
ATOM 687 O O . GLN A 1 90 ? 32.512 15.613 -8.743 1.00 153.51 90 GLN L O 1
ATOM 693 N N . TYR A 1 91 ? 33.265 13.908 -7.443 1.00 156.45 91 TYR L N 1
ATOM 694 C CA . TYR A 1 91 ? 34.543 14.542 -7.131 1.00 156.45 91 TYR L CA 1
ATOM 695 C C . TYR A 1 91 ? 35.832 13.716 -7.442 1.00 156.45 91 TYR L C 1
ATOM 696 O O . TYR A 1 91 ? 36.928 14.070 -6.990 1.00 156.45 91 TYR L O 1
ATOM 705 N N . TYR A 1 92 ? 35.699 12.684 -8.308 1.00 159.27 92 TYR L N 1
ATOM 706 C CA . TYR A 1 92 ? 36.771 11.790 -8.747 1.00 159.27 92 TYR L CA 1
ATOM 707 C C . TYR A 1 92 ? 37.845 12.455 -9.608 1.00 159.27 92 TYR L C 1
ATOM 708 O O . TYR A 1 92 ? 38.995 12.018 -9.582 1.00 159.27 92 TYR L O 1
ATOM 717 N N . ASN A 1 93 ? 37.462 13.471 -10.401 1.00 160.74 93 ASN L N 1
ATOM 718 C CA . ASN A 1 93 ? 38.359 14.220 -11.292 1.00 160.74 93 ASN L CA 1
ATOM 719 C C . ASN A 1 93 ? 37.811 15.620 -11.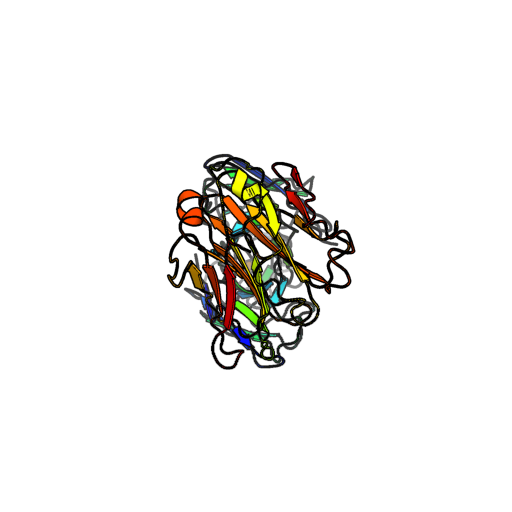579 1.00 160.74 93 ASN L C 1
ATOM 720 O O . ASN A 1 93 ? 36.587 15.779 -11.686 1.00 160.74 93 ASN L O 1
ATOM 725 N N . TYR A 1 94 ? 38.694 16.625 -11.766 1.00 161.24 94 TYR L N 1
ATOM 726 C CA . TYR A 1 94 ? 38.195 17.931 -12.202 1.00 161.24 94 TYR L CA 1
ATOM 727 C C . TYR A 1 94 ? 38.136 17.877 -13.739 1.00 161.24 94 TYR L C 1
ATOM 728 O O . TYR A 1 94 ? 39.049 17.303 -14.336 1.00 161.24 94 TYR L O 1
ATOM 737 N N . PRO A 1 95 ? 37.062 18.356 -14.410 1.00 161.18 95 PRO L N 1
ATOM 738 C CA . PRO A 1 95 ? 35.894 19.056 -13.864 1.00 161.18 95 PRO L CA 1
ATOM 739 C C . PRO A 1 95 ? 34.939 18.140 -13.117 1.00 161.18 95 PRO L C 1
ATOM 740 O O . PRO A 1 95 ? 34.713 16.996 -13.538 1.00 161.18 95 PRO L O 1
ATOM 744 N N . TRP A 1 96 ? 34.434 18.641 -11.967 1.00 159.23 96 TRP L N 1
ATOM 745 C CA . TRP A 1 96 ? 33.422 17.974 -11.166 1.00 159.23 96 TRP L CA 1
ATOM 746 C C . TRP A 1 96 ? 32.245 17.879 -12.128 1.00 159.23 96 TRP L C 1
ATOM 747 O O . TRP A 1 96 ? 31.761 18.907 -12.626 1.00 159.23 96 TRP L O 1
ATOM 758 N N . THR A 1 97 ? 31.845 16.666 -12.466 1.00 158.75 97 THR L N 1
ATOM 759 C CA . THR A 1 97 ? 30.724 16.519 -13.373 1.00 158.75 97 THR L CA 1
ATOM 760 C C . THR A 1 97 ? 29.482 16.512 -12.520 1.00 158.75 97 THR L C 1
ATOM 761 O O . THR A 1 97 ? 29.447 15.838 -11.486 1.00 158.75 97 THR L O 1
ATOM 765 N N . PHE A 1 98 ? 28.513 17.344 -12.890 1.00 159.83 98 PHE L N 1
ATOM 766 C CA . PHE A 1 98 ? 27.263 17.482 -12.154 1.00 159.83 98 PHE L CA 1
ATOM 767 C C . PHE A 1 98 ? 26.096 16.716 -12.772 1.00 159.83 98 PHE L C 1
ATOM 768 O O . PHE A 1 98 ? 26.031 16.500 -13.991 1.00 159.83 98 PHE L O 1
ATOM 776 N N . GLY A 1 99 ? 25.162 16.345 -11.914 1.00 160.43 99 GLY L N 1
ATOM 777 C CA . GLY A 1 99 ? 23.966 15.648 -12.334 1.00 160.43 99 GLY L CA 1
ATOM 778 C C . GLY A 1 99 ? 22.953 16.575 -12.971 1.00 160.43 99 GLY L C 1
ATOM 779 O O . GLY A 1 99 ? 22.994 17.794 -12.760 1.00 160.43 99 GLY L O 1
ATOM 780 N N . PRO A 1 100 ? 22.011 15.983 -13.740 1.00 161.55 100 PRO L N 1
ATOM 781 C CA . PRO A 1 100 ? 20.929 16.774 -14.367 1.00 161.55 100 PRO L CA 1
ATOM 782 C C . PRO A 1 100 ? 20.156 17.721 -13.429 1.00 161.55 100 PRO L C 1
ATOM 783 O O . PRO A 1 100 ? 20.379 18.948 -13.469 1.00 161.55 100 PRO L O 1
ATOM 787 N N . GLY A 1 101 ? 19.250 17.145 -12.625 1.00 158.79 101 GLY L N 1
ATOM 788 C CA . GLY A 1 101 ? 18.442 17.900 -11.679 1.00 158.79 101 GLY L CA 1
ATOM 789 C C . GLY A 1 101 ? 17.015 17.434 -11.470 1.00 158.79 101 GLY L C 1
ATOM 790 O O . GLY A 1 101 ? 16.107 17.899 -12.175 1.00 158.79 101 GLY L O 1
ATOM 791 N N . THR A 1 102 ? 16.815 16.573 -10.427 1.00 154.97 102 THR L N 1
ATOM 792 C CA . THR A 1 102 ? 15.546 16.004 -9.941 1.00 154.97 102 THR L CA 1
ATOM 793 C C . THR A 1 102 ? 14.800 17.047 -9.128 1.00 154.97 102 THR L C 1
ATOM 794 O O . THR A 1 102 ? 15.356 17.559 -8.159 1.00 154.97 102 THR L O 1
ATOM 798 N N . LYS A 1 103 ? 13.538 17.325 -9.474 1.00 155.38 103 LYS L N 1
ATOM 799 C CA . LYS A 1 103 ? 12.749 18.284 -8.708 1.00 155.38 103 LYS L CA 1
ATOM 800 C C . LYS A 1 103 ? 11.639 17.605 -7.917 1.00 155.38 103 LYS L C 1
ATOM 801 O O . LYS A 1 103 ? 10.852 16.839 -8.473 1.00 155.38 103 LYS L O 1
ATOM 807 N N . LEU A 1 104 ? 11.581 17.894 -6.616 1.00 154.53 104 LEU L N 1
ATOM 808 C CA . LEU A 1 104 ? 10.605 17.306 -5.719 1.00 154.53 104 LEU L CA 1
ATOM 809 C C . LEU A 1 104 ? 9.324 18.075 -5.713 1.00 154.53 104 LEU L C 1
ATOM 810 O O . LEU A 1 104 ? 9.277 19.251 -5.365 1.00 154.53 104 LEU L O 1
ATOM 815 N N . GLU A 1 105 ? 8.287 17.414 -6.151 1.00 159.66 105 GLU L N 1
ATOM 816 C CA . GLU A 1 105 ? 6.986 18.022 -6.220 1.00 159.66 105 GLU L CA 1
ATOM 817 C C . GLU A 1 105 ? 6.134 17.459 -5.100 1.00 159.66 105 GLU L C 1
ATOM 818 O O . GLU A 1 105 ? 5.947 16.246 -4.998 1.00 159.66 105 GLU L O 1
ATOM 824 N N . ILE A 1 106 ? 5.639 18.347 -4.246 1.00 160.83 106 ILE L N 1
ATOM 825 C CA . ILE A 1 106 ? 4.807 17.960 -3.120 1.00 160.83 106 ILE L CA 1
ATOM 826 C C . ILE A 1 106 ? 3.418 17.596 -3.569 1.00 160.83 106 ILE L C 1
ATOM 827 O O . ILE A 1 106 ? 2.703 18.431 -4.121 1.00 160.83 106 ILE L O 1
ATOM 832 N N . LYS A 1 107 ? 3.046 16.334 -3.351 1.00 165.66 107 LYS L N 1
ATOM 833 C CA . LYS A 1 107 ? 1.726 15.855 -3.718 1.00 165.66 107 LYS L CA 1
ATOM 834 C C . LYS A 1 107 ? 0.725 16.304 -2.680 1.00 165.66 107 LYS L C 1
ATOM 835 O O . LYS A 1 107 ? 0.852 15.966 -1.490 1.00 165.66 107 LYS L O 1
ATOM 841 N N . ARG A 1 108 ? -0.256 17.100 -3.151 1.00 169.85 108 ARG L N 1
ATOM 842 C CA . ARG A 1 108 ? -1.359 17.656 -2.364 1.00 169.85 108 ARG L CA 1
ATOM 843 C C . ARG A 1 108 ? -2.703 17.208 -2.933 1.00 169.85 108 ARG L C 1
ATOM 844 O O . ARG A 1 108 ? -2.729 16.603 -4.000 1.00 169.85 108 ARG L O 1
ATOM 852 N N . ALA A 1 109 ? -3.817 17.524 -2.244 1.00 173.38 109 ALA L N 1
ATOM 853 C CA . ALA A 1 109 ? -5.162 17.178 -2.705 1.00 173.38 109 ALA L CA 1
ATOM 854 C C . ALA A 1 109 ? -5.515 17.937 -4.002 1.00 173.38 109 ALA L C 1
ATOM 855 O O . ALA A 1 109 ? -4.705 18.736 -4.475 1.00 173.38 109 ALA L O 1
ATOM 857 N N . ASP A 1 110 ? -6.686 17.669 -4.602 1.00 177.38 110 ASP L N 1
ATOM 858 C CA . ASP A 1 110 ? -7.037 18.333 -5.857 1.00 177.38 110 ASP L CA 1
ATOM 859 C C . ASP A 1 110 ? -7.783 19.628 -5.692 1.00 177.38 110 ASP L C 1
ATOM 860 O O . ASP A 1 110 ? -8.538 19.779 -4.731 1.00 177.38 110 ASP L O 1
ATOM 865 N N . ALA A 1 111 ? -7.541 20.578 -6.612 1.00 179.57 111 ALA L N 1
ATOM 866 C CA . ALA A 1 111 ? -8.146 21.907 -6.570 1.00 179.57 111 ALA L CA 1
ATOM 867 C C . ALA A 1 111 ? -8.627 22.409 -7.933 1.00 179.57 111 ALA L C 1
ATOM 868 O O . ALA A 1 111 ? -7.872 22.344 -8.909 1.00 179.57 111 ALA L O 1
ATOM 870 N N . LYS A 1 112 ? -9.893 22.928 -7.978 1.00 182.70 112 LYS L N 1
ATOM 871 C CA . LYS A 1 112 ? -10.579 23.492 -9.159 1.00 182.70 112 LYS L CA 1
ATOM 872 C C . LYS A 1 112 ? -9.991 24.863 -9.519 1.00 182.70 112 LYS L C 1
ATOM 873 O O . LYS A 1 112 ? -9.943 25.747 -8.658 1.00 182.70 112 LYS L O 1
ATOM 879 N N . PRO A 1 113 ? -9.520 25.069 -10.767 1.00 183.99 113 PRO L N 1
ATOM 880 C CA . PRO A 1 113 ? -8.919 26.369 -11.111 1.00 183.99 113 PRO L CA 1
ATOM 881 C C . PRO A 1 113 ? -9.931 27.503 -11.080 1.00 183.99 113 PRO L C 1
ATOM 882 O O . PRO A 1 113 ? -11.123 27.231 -11.078 1.00 183.99 113 PRO L O 1
ATOM 886 N N . THR A 1 114 ? -9.479 28.758 -11.012 1.00 187.09 114 THR L N 1
ATOM 887 C CA . THR A 1 114 ? -10.410 29.880 -11.037 1.00 187.09 114 THR L CA 1
ATOM 888 C C . THR A 1 114 ? -10.081 30.676 -12.267 1.00 187.09 114 THR L C 1
ATOM 889 O O . THR A 1 114 ? -9.024 31.303 -12.335 1.00 187.09 114 THR L O 1
ATOM 893 N N . VAL A 1 115 ? -10.945 30.574 -13.278 1.00 191.88 115 VAL L N 1
ATOM 894 C CA . VAL A 1 115 ? -10.726 31.184 -14.591 1.00 191.88 115 VAL L CA 1
ATOM 895 C C . VAL A 1 115 ? -11.103 32.653 -14.725 1.00 191.88 115 VAL L C 1
ATOM 896 O O . VAL A 1 115 ? -12.293 32.995 -14.744 1.00 191.88 115 VAL L O 1
ATOM 900 N N . SER A 1 116 ? -10.079 33.508 -14.891 1.00 195.03 116 SER L N 1
ATOM 901 C CA . SER A 1 116 ? -10.254 34.944 -15.058 1.00 195.03 116 SER L CA 1
ATOM 902 C C . SER A 1 116 ? -9.786 35.384 -16.442 1.00 195.03 116 SER L C 1
ATOM 903 O O . SER A 1 116 ? -8.611 35.232 -16.777 1.00 195.03 116 SER L O 1
ATOM 906 N N . ILE A 1 117 ? -10.736 35.880 -17.261 1.00 199.34 117 ILE L N 1
ATOM 907 C CA . ILE A 1 117 ? -10.528 36.331 -18.647 1.00 199.34 117 ILE L CA 1
ATOM 908 C C . ILE A 1 117 ? -10.437 37.864 -18.768 1.00 199.34 117 ILE L C 1
ATOM 909 O O . ILE A 1 117 ? -11.312 38.586 -18.271 1.00 199.34 117 ILE L O 1
ATOM 914 N N . PHE A 1 118 ? -9.378 38.352 -19.439 1.00 203.40 118 PHE L N 1
ATOM 915 C CA . PHE A 1 118 ? -9.160 39.789 -19.547 1.00 203.40 118 PHE L CA 1
ATOM 916 C C . PHE A 1 118 ? -9.122 40.417 -20.936 1.00 203.40 118 PHE L C 1
ATOM 917 O O . PHE A 1 118 ? -8.385 39.947 -21.810 1.00 203.40 118 PHE L O 1
ATOM 925 N N . PRO A 1 119 ? -9.864 41.543 -21.112 1.00 205.52 119 PRO L N 1
ATOM 926 C CA . PRO A 1 119 ? -9.875 42.224 -22.419 1.00 205.52 119 PRO L CA 1
ATOM 927 C C . PRO A 1 119 ? -8.670 43.139 -22.644 1.00 205.52 119 PRO L C 1
ATOM 928 O O . PRO A 1 119 ? -8.419 43.982 -21.773 1.00 205.52 119 PRO L O 1
ATOM 932 N N . PRO A 1 120 ? -7.933 43.020 -23.794 1.00 206.95 120 PRO L N 1
ATOM 933 C CA . PRO A 1 120 ? -6.772 43.898 -24.034 1.00 206.95 120 PRO L CA 1
ATOM 934 C C . PRO A 1 120 ? -7.043 45.353 -23.681 1.00 206.95 120 PRO L C 1
ATOM 935 O O . PRO A 1 120 ? -8.095 45.907 -24.025 1.00 206.95 120 PRO L O 1
ATOM 939 N N . SER A 1 121 ? -6.123 45.930 -22.898 1.00 209.58 121 SER L N 1
ATOM 940 C CA . SER A 1 121 ? -6.220 47.288 -22.382 1.00 209.58 121 SER L CA 1
ATOM 941 C C . SER A 1 121 ? -6.395 48.328 -23.466 1.00 209.58 121 SER L C 1
ATOM 942 O O . SER A 1 121 ? -5.812 48.215 -24.546 1.00 209.58 121 SER L O 1
ATOM 945 N N . SER A 1 122 ? -7.210 49.337 -23.161 1.00 211.42 122 SER L N 1
ATOM 946 C CA . SER A 1 122 ? -7.504 50.476 -24.020 1.00 211.42 122 SER L CA 1
ATOM 947 C C . SER A 1 122 ? -6.208 51.100 -24.579 1.00 211.42 122 SER L C 1
ATOM 948 O O . SER A 1 122 ? -6.044 51.178 -25.800 1.00 211.42 122 SER L O 1
ATOM 951 N N . GLU A 1 123 ? -5.269 51.464 -23.678 1.00 211.73 123 GLU L N 1
ATOM 952 C CA . GLU A 1 123 ? -3.965 52.052 -23.994 1.00 211.73 123 GLU L CA 1
ATOM 953 C C . GLU A 1 123 ? -3.145 51.206 -24.950 1.00 211.73 123 GLU L C 1
ATOM 954 O O . GLU A 1 123 ? -2.488 51.763 -25.830 1.00 211.73 123 GLU L O 1
ATOM 960 N N . GLN A 1 124 ? -3.204 49.864 -24.789 1.00 211.25 124 GLN L N 1
ATOM 961 C CA . GLN A 1 124 ? -2.509 48.890 -25.637 1.00 211.25 124 GLN L CA 1
ATOM 962 C C . GLN A 1 124 ? -3.080 48.920 -27.042 1.00 211.25 124 GLN L C 1
ATOM 963 O O . GLN A 1 124 ? -2.324 49.066 -28.003 1.00 211.25 124 GLN L O 1
ATOM 969 N N . LEU A 1 125 ? -4.416 48.794 -27.155 1.00 210.68 125 LEU L N 1
ATOM 970 C CA . LEU A 1 125 ? -5.130 48.814 -28.426 1.00 210.68 125 LEU L CA 1
ATOM 971 C C . LEU A 1 125 ? -4.708 50.021 -29.262 1.00 210.68 125 LEU L C 1
ATOM 972 O O . LEU A 1 125 ? -4.554 49.895 -30.475 1.00 210.68 125 LEU L O 1
ATOM 977 N N . GLY A 1 126 ? -4.430 51.136 -28.584 1.00 210.88 126 GLY L N 1
ATOM 978 C CA . GLY A 1 126 ? -3.954 52.370 -29.195 1.00 210.88 126 GLY L CA 1
ATOM 979 C C . GLY A 1 126 ? -2.554 52.283 -29.778 1.00 210.88 126 GLY L C 1
ATOM 980 O O . GLY A 1 126 ? -2.267 52.927 -30.790 1.00 210.88 126 GLY L O 1
ATOM 981 N N . THR A 1 127 ? -1.674 51.477 -29.164 1.00 211.13 127 THR L N 1
ATOM 982 C CA . THR A 1 127 ? -0.284 51.318 -29.613 1.00 211.13 127 THR L CA 1
ATOM 983 C C . THR A 1 127 ? -0.114 50.405 -30.841 1.00 211.13 127 THR L C 1
ATOM 984 O O . THR A 1 127 ? 0.979 50.322 -31.406 1.00 211.13 127 THR L O 1
ATOM 988 N N . GLY A 1 128 ? -1.188 49.743 -31.241 1.00 210.43 128 GLY L N 1
ATOM 989 C CA . GLY A 1 128 ? -1.169 48.824 -32.367 1.00 210.43 128 GLY L CA 1
ATOM 990 C C . GLY A 1 128 ? -1.373 47.411 -31.883 1.00 210.43 128 GLY L C 1
ATOM 991 O O . GLY A 1 128 ? -2.280 46.722 -32.357 1.00 210.43 128 GLY L O 1
ATOM 992 N N . SER A 1 129 ? -0.555 46.997 -30.894 1.00 210.92 129 SER L N 1
ATOM 993 C CA . SER A 1 129 ? -0.630 45.687 -30.243 1.00 210.92 129 SER L CA 1
ATOM 994 C C . SER A 1 129 ? -2.012 45.509 -29.578 1.00 210.92 129 SER L C 1
ATOM 995 O O . SER A 1 129 ? -2.635 46.496 -29.181 1.00 210.92 129 SER L O 1
ATOM 998 N N . ALA A 1 130 ? -2.511 44.263 -29.511 1.00 210.67 130 ALA L N 1
ATOM 999 C CA . ALA A 1 130 ? -3.817 43.938 -28.920 1.00 210.67 130 ALA L CA 1
ATOM 1000 C C . ALA A 1 130 ? -3.786 42.548 -28.238 1.00 210.67 130 ALA L C 1
ATOM 1001 O O . ALA A 1 130 ? -4.765 41.791 -28.293 1.00 210.67 130 ALA L O 1
ATOM 1003 N N . THR A 1 131 ? -2.640 42.236 -27.582 1.00 208.42 131 THR L N 1
ATOM 1004 C CA . THR A 1 131 ? -2.348 40.992 -26.862 1.00 208.42 131 THR L CA 1
ATOM 1005 C C . THR A 1 131 ? -3.418 40.727 -25.772 1.00 208.42 131 THR L C 1
ATOM 1006 O O . THR A 1 131 ? -3.716 41.611 -24.967 1.00 208.42 131 THR L O 1
ATOM 1010 N N . LEU A 1 132 ? -4.027 39.534 -25.805 1.00 207.21 132 LEU L N 1
ATOM 1011 C CA . LEU A 1 132 ? -5.094 39.101 -24.901 1.00 207.21 132 LEU L CA 1
ATOM 1012 C C . LEU A 1 132 ? -4.578 38.256 -23.742 1.00 207.21 132 LEU L C 1
ATOM 1013 O O . LEU A 1 132 ? -3.594 37.541 -23.913 1.00 207.21 132 LEU L O 1
ATOM 1018 N N . VAL A 1 133 ? -5.267 38.295 -22.575 1.00 206.87 133 VAL L N 1
ATOM 1019 C CA . VAL A 1 133 ? -4.846 37.521 -21.402 1.00 206.87 133 VAL L CA 1
ATOM 1020 C C . VAL A 1 133 ? -5.948 36.768 -20.628 1.00 206.87 133 VAL L C 1
ATOM 1021 O O . VAL A 1 133 ? -7.099 37.208 -20.568 1.00 206.87 133 VAL L O 1
ATOM 1025 N N . CYS A 1 134 ? -5.562 35.620 -20.052 1.00 207.11 134 CYS L N 1
ATOM 1026 C CA . CYS A 1 134 ? -6.411 34.727 -19.276 1.00 207.11 134 CYS L CA 1
ATOM 1027 C C . CYS A 1 134 ? -5.606 34.090 -18.164 1.00 207.11 134 CYS L C 1
ATOM 1028 O O . CYS A 1 134 ? -4.489 33.633 -18.398 1.00 207.11 134 CYS L O 1
ATOM 1031 N N . PHE A 1 135 ? -6.195 34.022 -16.966 1.00 197.28 135 PHE L N 1
ATOM 1032 C CA . PHE A 1 135 ? -5.594 33.408 -15.787 1.00 197.28 135 PHE L CA 1
ATOM 1033 C C . PHE A 1 135 ? -6.395 32.208 -15.303 1.00 197.28 135 PHE L C 1
ATOM 1034 O O . PHE A 1 135 ? -7.626 32.224 -15.327 1.00 197.28 135 PHE L O 1
ATOM 1042 N N . VAL A 1 136 ? -5.683 31.183 -14.836 1.00 190.75 136 VAL L N 1
ATOM 1043 C CA . VAL A 1 136 ? -6.239 29.968 -14.248 1.00 190.75 136 VAL L CA 1
ATOM 1044 C C . VAL A 1 136 ? -5.395 29.722 -13.013 1.00 190.75 136 VAL L C 1
ATOM 1045 O O . VAL A 1 136 ? -4.220 29.386 -13.134 1.00 190.75 136 VAL L O 1
ATOM 1049 N N . ASN A 1 137 ? -5.944 30.005 -11.831 1.00 185.54 137 ASN L N 1
ATOM 1050 C CA . ASN A 1 137 ? -5.151 29.944 -10.612 1.00 185.54 137 ASN L CA 1
ATOM 1051 C C . ASN A 1 137 ? -5.617 29.009 -9.555 1.00 185.54 137 ASN L C 1
ATOM 1052 O O . ASN A 1 137 ? -6.799 28.681 -9.479 1.00 185.54 137 ASN L O 1
ATOM 1057 N N . ASN A 1 138 ? -4.674 28.669 -8.665 1.00 182.48 138 ASN L N 1
ATOM 1058 C CA . ASN A 1 138 ? -4.865 27.848 -7.483 1.00 182.48 138 ASN L CA 1
ATOM 1059 C C . ASN A 1 138 ? -5.521 26.530 -7.820 1.00 182.48 138 ASN L C 1
ATOM 1060 O O . ASN A 1 138 ? -6.721 26.347 -7.594 1.00 182.48 138 ASN L O 1
ATOM 1065 N N . PHE A 1 139 ? -4.720 25.626 -8.413 1.00 180.46 139 PHE L N 1
ATOM 1066 C CA . PHE A 1 139 ? -5.160 24.310 -8.860 1.00 180.46 139 PHE L CA 1
ATOM 1067 C C . PHE A 1 139 ? -4.110 23.226 -8.718 1.00 180.46 139 PHE L C 1
ATOM 1068 O O . PHE A 1 139 ? -2.915 23.484 -8.858 1.00 180.46 139 PHE L O 1
ATOM 1076 N N . TYR A 1 140 ? -4.582 22.004 -8.489 1.00 180.14 140 TYR L N 1
ATOM 1077 C CA . TYR A 1 140 ? -3.798 20.782 -8.423 1.00 180.14 140 TYR L CA 1
ATOM 1078 C C . TYR A 1 140 ? -4.728 19.686 -8.914 1.00 180.14 140 TYR L C 1
ATOM 1079 O O . TYR A 1 140 ? -5.919 19.749 -8.595 1.00 180.14 140 TYR L O 1
ATOM 1088 N N . PRO A 1 141 ? -4.280 18.737 -9.769 1.00 182.73 141 PRO L N 1
ATOM 1089 C CA . PRO A 1 141 ? -2.909 18.482 -10.233 1.00 182.73 141 PRO L CA 1
ATOM 1090 C C . PRO A 1 141 ? -2.338 19.436 -11.255 1.00 182.73 141 PRO L C 1
ATOM 1091 O O . PRO A 1 141 ? -2.988 20.360 -11.742 1.00 182.73 141 PRO L O 1
ATOM 1095 N N . LYS A 1 142 ? -1.078 19.164 -11.550 1.00 187.33 142 LYS L N 1
ATOM 1096 C CA . LYS A 1 142 ? -0.180 19.833 -12.470 1.00 187.33 142 LYS L CA 1
ATOM 1097 C C . LYS A 1 142 ? -0.717 20.034 -13.903 1.00 187.33 142 LYS L C 1
ATOM 1098 O O . LYS A 1 142 ? -0.695 21.163 -14.405 1.00 187.33 142 LYS L O 1
ATOM 1104 N N . ASP A 1 143 ? -1.184 18.934 -14.554 1.00 193.93 143 ASP L N 1
ATOM 1105 C CA . ASP A 1 143 ? -1.588 18.849 -15.967 1.00 193.93 143 ASP L CA 1
ATOM 1106 C C . ASP A 1 143 ? -2.857 19.529 -16.481 1.00 193.93 143 ASP L C 1
ATOM 1107 O O . ASP A 1 143 ? -3.990 19.090 -16.238 1.00 193.93 143 ASP L O 1
ATOM 1112 N N . ILE A 1 144 ? -2.611 20.565 -17.301 1.00 199.61 144 ILE L N 1
ATOM 1113 C CA . ILE A 1 144 ? -3.583 21.425 -17.983 1.00 199.61 144 ILE L CA 1
ATOM 1114 C C . ILE A 1 144 ? -2.890 22.121 -19.191 1.00 199.61 144 ILE L C 1
ATOM 1115 O O . ILE A 1 144 ? -1.708 22.500 -19.101 1.00 199.61 144 ILE L O 1
ATOM 1120 N N . ASN A 1 145 ? -3.630 22.236 -20.324 1.00 203.70 145 ASN L N 1
ATOM 1121 C CA . ASN A 1 145 ? -3.219 22.888 -21.580 1.00 203.70 145 ASN L CA 1
ATOM 1122 C C . ASN A 1 145 ? -4.447 23.651 -22.093 1.00 203.70 145 ASN L C 1
ATOM 1123 O O . ASN A 1 145 ? -5.236 23.116 -22.879 1.00 203.70 145 ASN L O 1
ATOM 1128 N N . VAL A 1 146 ? -4.662 24.857 -21.541 1.00 206.23 146 VAL L N 1
ATOM 1129 C CA . VAL A 1 146 ? -5.795 25.707 -21.894 1.00 206.23 146 VAL L CA 1
ATOM 1130 C C . VAL A 1 146 ? -5.675 26.239 -23.320 1.00 206.23 146 VAL L C 1
ATOM 1131 O O . VAL A 1 146 ? -4.558 26.525 -23.775 1.00 206.23 146 VAL L O 1
ATOM 1135 N N . LYS A 1 147 ? -6.831 26.347 -24.025 1.00 209.85 147 LYS L N 1
ATOM 1136 C CA . LYS A 1 147 ? -6.922 26.814 -25.414 1.00 209.85 147 LYS L CA 1
ATOM 1137 C C . LYS A 1 147 ? -7.672 28.144 -25.584 1.00 209.85 147 LYS L C 1
ATOM 1138 O O . LYS A 1 147 ? -8.393 28.594 -24.688 1.00 209.85 147 LYS L O 1
ATOM 1144 N N . TRP A 1 148 ? -7.483 28.765 -26.755 1.00 214.78 148 TRP L N 1
ATOM 1145 C CA . TRP A 1 148 ? -8.093 30.037 -27.121 1.00 214.78 148 TRP L CA 1
ATOM 1146 C C . TRP A 1 148 ? -9.078 29.877 -28.314 1.00 214.78 148 TRP L C 1
ATOM 1147 O O . TRP A 1 148 ? -8.653 29.543 -29.427 1.00 214.78 148 TRP L O 1
ATOM 1158 N N . LYS A 1 149 ? -10.393 30.139 -28.063 1.00 218.31 149 LYS L N 1
ATOM 1159 C CA . LYS A 1 149 ? -11.505 30.063 -29.034 1.00 218.31 149 LYS L CA 1
ATOM 1160 C C . LYS A 1 149 ? -12.054 31.478 -29.410 1.00 218.31 149 LYS L C 1
ATOM 1161 O O . LYS A 1 149 ? -13.017 31.978 -28.805 1.00 218.31 149 LYS L O 1
ATOM 1167 N N . VAL A 1 150 ? -11.404 32.112 -30.415 1.00 220.47 150 VAL L N 1
ATOM 1168 C CA . VAL A 1 150 ? -11.738 33.435 -30.963 1.00 220.47 150 VAL L CA 1
ATOM 1169 C C . VAL A 1 150 ? -12.874 33.232 -32.000 1.00 220.47 150 VAL L C 1
ATOM 1170 O O . VAL A 1 150 ? -12.606 32.856 -33.154 1.00 220.47 150 VAL L O 1
ATOM 1174 N N . ASP A 1 151 ? -14.148 33.429 -31.544 1.00 221.17 151 ASP L N 1
ATOM 1175 C CA . ASP A 1 151 ? -15.408 33.261 -32.298 1.00 221.17 151 ASP L CA 1
ATOM 1176 C C . ASP A 1 151 ? -15.648 31.784 -32.711 1.00 221.17 151 ASP L C 1
ATOM 1177 O O . ASP A 1 151 ? -15.902 31.498 -33.884 1.00 221.17 151 ASP L O 1
ATOM 1182 N N . GLY A 1 152 ? -15.534 30.866 -31.744 1.00 221.44 152 GLY L N 1
ATOM 1183 C CA . GLY A 1 152 ? -15.705 29.428 -31.965 1.00 221.44 152 GLY L CA 1
ATOM 1184 C C . GLY A 1 152 ? -14.542 28.715 -32.645 1.00 221.44 152 GLY L C 1
ATOM 1185 O O . GLY A 1 152 ? -14.533 27.479 -32.695 1.00 221.44 152 GLY L O 1
ATOM 1186 N N . SER A 1 153 ? -13.549 29.491 -33.175 1.00 222.66 153 SER L N 1
ATOM 1187 C CA . SER A 1 153 ? -12.335 29.024 -33.879 1.00 222.66 153 SER L CA 1
ATOM 1188 C C . SER A 1 153 ? -11.064 29.074 -33.001 1.00 222.66 153 SER L C 1
ATOM 1189 O O . SER A 1 153 ? -10.650 30.161 -32.568 1.00 222.66 153 SER L O 1
ATOM 1192 N N . GLU A 1 154 ? -10.438 27.894 -32.766 1.00 223.35 154 GLU L N 1
ATOM 1193 C CA . GLU A 1 154 ? -9.226 27.766 -31.948 1.00 223.35 154 GLU L CA 1
ATOM 1194 C C . GLU A 1 154 ? -7.999 28.399 -32.619 1.00 223.35 154 GLU L C 1
ATOM 1195 O O . GLU A 1 154 ? -7.578 27.954 -33.697 1.00 223.35 154 GLU L O 1
ATOM 1201 N N . LYS A 1 155 ? -7.436 29.445 -31.965 1.00 221.86 155 LYS L N 1
ATOM 1202 C CA . LYS A 1 155 ? -6.270 30.192 -32.456 1.00 221.86 155 LYS L CA 1
ATOM 1203 C C . LYS A 1 155 ? -4.955 29.559 -31.999 1.00 221.86 155 LYS L C 1
ATOM 1204 O O . LYS A 1 155 ? -4.502 29.768 -30.867 1.00 221.86 155 LYS L O 1
ATOM 1210 N N . ARG A 1 156 ? -4.374 28.754 -32.910 1.00 219.53 156 ARG L N 1
ATOM 1211 C CA . ARG A 1 156 ? -3.156 27.960 -32.755 1.00 219.53 156 ARG L CA 1
ATOM 1212 C C . ARG A 1 156 ? -1.896 28.762 -32.382 1.00 219.53 156 ARG L C 1
ATOM 1213 O O . ARG A 1 156 ? -1.311 28.510 -31.326 1.00 219.53 156 ARG L O 1
ATOM 1221 N N . ASP A 1 157 ? -1.475 29.710 -33.235 1.00 217.33 157 ASP L N 1
ATOM 1222 C CA . ASP A 1 157 ? -0.273 30.498 -32.963 1.00 217.33 157 ASP L CA 1
ATOM 1223 C C . ASP A 1 157 ? -0.554 31.820 -32.238 1.00 217.33 157 ASP L C 1
ATOM 1224 O O . ASP A 1 157 ? -1.704 32.277 -32.194 1.00 217.33 157 ASP L O 1
ATOM 1229 N N . GLY A 1 158 ? 0.508 32.397 -31.666 1.00 213.57 158 GLY L N 1
ATOM 1230 C CA . GLY A 1 158 ? 0.474 33.649 -30.920 1.00 213.57 158 GLY L CA 1
ATOM 1231 C C . GLY A 1 158 ? -0.075 33.510 -29.513 1.00 213.57 158 GLY L C 1
ATOM 1232 O O . GLY A 1 158 ? -0.787 34.398 -29.036 1.00 213.57 158 GLY L O 1
ATOM 1233 N N . VAL A 1 159 ? 0.232 32.379 -28.848 1.00 208.27 159 VAL L N 1
ATOM 1234 C CA . VAL A 1 159 ? -0.194 32.070 -27.474 1.00 208.27 159 VAL L CA 1
ATOM 1235 C C . VAL A 1 159 ? 1.087 31.944 -26.617 1.00 208.27 159 VAL L C 1
ATOM 1236 O O . VAL A 1 159 ? 2.110 31.475 -27.135 1.00 208.27 159 VAL L O 1
ATOM 1240 N N . LEU A 1 160 ? 1.051 32.412 -25.340 1.00 201.64 160 LEU L N 1
ATOM 1241 C CA . LEU A 1 160 ? 2.216 32.384 -24.445 1.00 201.64 160 LEU L CA 1
ATOM 1242 C C . LEU A 1 160 ? 1.915 31.900 -22.996 1.00 201.64 160 LEU L C 1
ATOM 1243 O O . LEU A 1 160 ? 1.927 32.702 -22.052 1.00 201.64 160 LEU L O 1
ATOM 1248 N N . GLN A 1 161 ? 1.678 30.574 -22.831 1.00 193.75 161 GLN L N 1
ATOM 1249 C CA . GLN A 1 161 ? 1.402 29.943 -21.533 1.00 193.75 161 GLN L CA 1
ATOM 1250 C C . GLN A 1 161 ? 2.613 30.027 -20.615 1.00 193.75 161 GLN L C 1
ATOM 1251 O O . GLN A 1 161 ? 3.740 29.819 -21.067 1.00 193.75 161 GLN L O 1
ATOM 1257 N N . SER A 1 162 ? 2.368 30.348 -19.330 1.00 185.66 162 SER L N 1
ATOM 1258 C CA . SER A 1 162 ? 3.368 30.498 -18.269 1.00 185.66 162 SER L CA 1
ATOM 1259 C C . SER A 1 162 ? 2.771 29.976 -16.949 1.00 185.66 162 SER L C 1
ATOM 1260 O O . SER A 1 162 ? 1.659 30.374 -16.598 1.00 185.66 162 SER L O 1
ATOM 1263 N N . VAL A 1 163 ? 3.466 29.048 -16.252 1.00 179.25 163 VAL L N 1
ATOM 1264 C CA . VAL A 1 163 ? 2.976 28.451 -14.991 1.00 179.25 163 VAL L CA 1
ATOM 1265 C C . VAL A 1 163 ? 3.934 28.708 -13.837 1.00 179.25 163 VAL L C 1
ATOM 1266 O O . VAL A 1 163 ? 5.149 28.674 -14.034 1.00 179.25 163 VAL L O 1
ATOM 1270 N N . THR A 1 164 ? 3.383 28.926 -12.628 1.00 173.88 164 THR L N 1
ATOM 1271 C CA . THR A 1 164 ? 4.175 29.142 -11.420 1.00 173.88 164 THR L CA 1
ATOM 1272 C C . THR A 1 164 ? 4.554 27.815 -10.772 1.00 173.88 164 THR L C 1
ATOM 1273 O O . THR A 1 164 ? 4.101 26.750 -11.193 1.00 173.88 164 THR L O 1
ATOM 1277 N N . ASP A 1 165 ? 5.381 27.897 -9.727 1.00 168.56 165 ASP L N 1
ATOM 1278 C CA . ASP A 1 165 ? 5.760 26.758 -8.919 1.00 168.56 165 ASP L CA 1
ATOM 1279 C C . ASP A 1 165 ? 4.687 26.673 -7.857 1.00 168.56 165 ASP L C 1
ATOM 1280 O O . ASP A 1 165 ? 3.872 27.593 -7.720 1.00 168.56 165 ASP L O 1
ATOM 1285 N N . GLN A 1 166 ? 4.649 25.557 -7.143 1.00 167.25 166 GLN L N 1
ATOM 1286 C CA . GLN A 1 166 ? 3.646 25.312 -6.112 1.00 167.25 166 GLN L CA 1
ATOM 1287 C C . GLN A 1 166 ? 3.609 26.447 -5.093 1.00 167.25 166 GLN L C 1
ATOM 1288 O O . GLN A 1 166 ? 4.663 26.861 -4.619 1.00 167.25 166 GLN L O 1
ATOM 1294 N N . ASP A 1 167 ? 2.417 26.996 -4.817 1.00 166.78 167 ASP L N 1
ATOM 1295 C CA . ASP A 1 167 ? 2.267 28.102 -3.879 1.00 166.78 167 ASP L CA 1
ATOM 1296 C C . ASP A 1 167 ? 2.523 27.703 -2.417 1.00 166.78 167 ASP L C 1
ATOM 1297 O O . ASP A 1 167 ? 1.794 26.898 -1.850 1.00 166.78 167 ASP L O 1
ATOM 1302 N N . SER A 1 168 ? 3.559 28.309 -1.817 1.00 167.64 168 SER L N 1
ATOM 1303 C CA . SER A 1 168 ? 4.036 28.147 -0.437 1.00 167.64 168 SER L CA 1
ATOM 1304 C C . SER A 1 168 ? 2.946 27.996 0.628 1.00 167.64 168 SER L C 1
ATOM 1305 O O . SER A 1 168 ? 3.132 27.243 1.585 1.00 167.64 168 SER L O 1
ATOM 1308 N N . LYS A 1 169 ? 1.826 28.719 0.463 1.00 168.48 169 LYS L N 1
ATOM 1309 C CA . LYS A 1 169 ? 0.683 28.736 1.382 1.00 168.48 169 LYS L CA 1
ATOM 1310 C C . LYS A 1 169 ? -0.281 27.530 1.206 1.00 168.48 169 LYS L C 1
ATOM 1311 O O . LYS A 1 169 ? -1.024 27.215 2.137 1.00 168.48 169 LYS L O 1
ATOM 1317 N N . ASP A 1 170 ? -0.298 26.876 0.024 1.00 168.54 170 ASP L N 1
ATOM 1318 C CA . ASP A 1 170 ? -1.247 25.785 -0.239 1.00 168.54 170 ASP L CA 1
ATOM 1319 C C . ASP A 1 170 ? -0.769 24.696 -1.203 1.00 168.54 170 ASP L C 1
ATOM 1320 O O . ASP A 1 170 ? -1.492 23.724 -1.396 1.00 168.54 170 ASP L O 1
ATOM 1325 N N . SER A 1 171 ? 0.402 24.878 -1.847 1.00 169.00 171 SER L N 1
ATOM 1326 C CA . SER A 1 171 ? 1.012 23.971 -2.838 1.00 169.00 171 SER L CA 1
ATOM 1327 C C . SER A 1 171 ? 0.271 23.865 -4.180 1.00 169.00 171 SER L C 1
ATOM 1328 O O . SER A 1 171 ? 0.620 23.010 -4.997 1.00 169.00 171 SER L O 1
ATOM 1331 N N . THR A 1 172 ? -0.715 24.757 -4.421 1.00 170.46 172 THR L N 1
ATOM 1332 C CA . THR A 1 172 ? -1.503 24.810 -5.658 1.00 170.46 172 THR L CA 1
ATOM 1333 C C . THR A 1 172 ? -0.783 25.669 -6.699 1.00 170.46 172 THR L C 1
ATOM 1334 O O . THR A 1 172 ? -0.204 26.696 -6.346 1.00 170.46 172 THR L O 1
ATOM 1338 N N . TYR A 1 173 ? -0.860 25.289 -7.979 1.00 173.20 173 TYR L N 1
ATOM 1339 C CA . TYR A 1 173 ? -0.211 26.039 -9.053 1.00 173.20 173 TYR L CA 1
ATOM 1340 C C . TYR A 1 173 ? -0.990 27.291 -9.466 1.00 173.20 173 TYR L C 1
ATOM 1341 O O . TYR A 1 173 ? -1.852 27.771 -8.726 1.00 173.20 173 TYR L O 1
ATOM 1350 N N . SER A 1 174 ? -0.647 27.837 -10.648 1.00 177.47 174 SER L N 1
ATOM 1351 C CA . SER A 1 174 ? -1.256 29.008 -11.285 1.00 177.47 174 SER L CA 1
ATOM 1352 C C . SER A 1 174 ? -0.839 29.012 -12.778 1.00 177.47 174 SER L C 1
ATOM 1353 O O . SER A 1 174 ? 0.159 28.373 -13.121 1.00 177.47 174 SER L O 1
ATOM 1356 N N . LEU A 1 175 ? -1.626 29.671 -13.667 1.00 182.93 175 LEU L N 1
ATOM 1357 C CA . LEU A 1 175 ? -1.366 29.718 -15.116 1.00 182.93 175 LEU L CA 1
ATOM 1358 C C . LEU A 1 175 ? -1.885 30.986 -15.786 1.00 182.93 175 LEU L C 1
ATOM 1359 O O . LEU A 1 175 ? -3.056 31.324 -15.640 1.00 182.93 175 LEU L O 1
ATOM 1364 N N . SER A 1 176 ? -1.034 31.615 -16.607 1.00 189.92 176 SER L N 1
ATOM 1365 C CA . SER A 1 176 ? -1.376 32.794 -17.402 1.00 189.92 176 SER L CA 1
ATOM 1366 C C . SER A 1 176 ? -1.205 32.484 -18.901 1.00 189.92 176 SER L C 1
ATOM 1367 O O . SER A 1 176 ? -0.109 32.094 -19.319 1.00 189.92 176 SER L O 1
ATOM 1370 N N . SER A 1 177 ? -2.274 32.660 -19.706 1.00 196.08 177 SER L N 1
ATOM 1371 C CA . SER A 1 177 ? -2.189 32.442 -21.148 1.00 196.08 177 SER L CA 1
ATOM 1372 C C . SER A 1 177 ? -2.329 33.759 -21.879 1.00 196.08 177 SER L C 1
ATOM 1373 O O . SER A 1 177 ? -3.341 34.452 -21.756 1.00 196.08 177 SER L O 1
ATOM 1376 N N . THR A 1 178 ? -1.267 34.124 -22.590 1.00 202.68 178 THR L N 1
ATOM 1377 C CA . THR A 1 178 ? -1.154 35.392 -23.290 1.00 202.68 178 THR L CA 1
ATOM 1378 C C . THR A 1 178 ? -1.390 35.221 -24.789 1.00 202.68 178 THR L C 1
ATOM 1379 O O . THR A 1 178 ? -0.474 34.778 -25.488 1.00 202.68 178 THR L O 1
ATOM 1383 N N . LEU A 1 179 ? -2.606 35.568 -25.291 1.00 208.56 179 LEU L N 1
ATOM 1384 C CA . LEU A 1 179 ? -2.891 35.524 -26.733 1.00 208.56 179 LEU L CA 1
ATOM 1385 C C . LEU A 1 179 ? -2.422 36.824 -27.397 1.00 208.56 179 LEU L C 1
ATOM 1386 O O . LEU A 1 179 ? -3.111 37.846 -27.346 1.00 208.56 179 LEU L O 1
ATOM 1391 N N . SER A 1 180 ? -1.237 36.769 -28.010 1.00 213.99 180 SER L N 1
ATOM 1392 C CA . SER A 1 180 ? -0.609 37.900 -28.684 1.00 213.99 180 SER L CA 1
ATOM 1393 C C . SER A 1 180 ? -1.132 38.082 -30.107 1.00 213.99 180 SER L C 1
ATOM 1394 O O . SER A 1 180 ? -1.434 37.091 -30.784 1.00 213.99 180 SER L O 1
ATOM 1397 N N . LEU A 1 181 ? -1.258 39.362 -30.540 1.00 218.03 181 LEU L N 1
ATOM 1398 C CA . LEU A 1 181 ? -1.715 39.828 -31.862 1.00 218.03 181 LEU L CA 1
ATOM 1399 C C . LEU A 1 181 ? -1.816 41.381 -31.905 1.00 218.03 181 LEU L C 1
ATOM 1400 O O . LEU A 1 181 ? -1.301 42.051 -30.998 1.00 218.03 181 LEU L O 1
ATOM 1405 N N . THR A 1 182 ? -2.421 41.937 -32.991 1.00 221.81 182 THR L N 1
ATOM 1406 C CA . THR A 1 182 ? -2.694 43.369 -33.224 1.00 221.81 182 THR L CA 1
ATOM 1407 C C . THR A 1 182 ? -4.182 43.529 -33.586 1.00 221.81 182 THR L C 1
ATOM 1408 O O . THR A 1 182 ? -4.884 42.524 -33.725 1.00 221.81 182 THR L O 1
ATOM 1412 N N . LYS A 1 183 ? -4.647 44.782 -33.774 1.00 223.84 183 LYS L N 1
ATOM 1413 C CA . LYS A 1 183 ? -6.022 45.094 -34.175 1.00 223.84 183 LYS L CA 1
ATOM 1414 C C . LYS A 1 183 ? -6.320 44.541 -35.593 1.00 223.84 183 LYS L C 1
ATOM 1415 O O . LYS A 1 183 ? -7.491 44.326 -35.917 1.00 223.84 183 LYS L O 1
ATOM 1421 N N . ALA A 1 184 ? -5.249 44.301 -36.421 1.00 227.95 184 ALA L N 1
ATOM 1422 C CA . ALA A 1 184 ? -5.312 43.752 -37.789 1.00 227.95 184 ALA L CA 1
ATOM 1423 C C . ALA A 1 184 ? -6.161 42.475 -37.834 1.00 227.95 184 ALA L C 1
ATOM 1424 O O . ALA A 1 184 ? -7.080 42.393 -38.657 1.00 227.95 184 ALA L O 1
ATOM 1426 N N . ASP A 1 185 ? -5.898 41.517 -36.902 1.00 230.37 185 ASP L N 1
ATOM 1427 C CA . ASP A 1 185 ? -6.655 40.264 -36.761 1.00 230.37 185 ASP L CA 1
ATOM 1428 C C . ASP A 1 185 ? -7.702 40.331 -35.616 1.00 230.37 185 ASP L C 1
ATOM 1429 O O . ASP A 1 185 ? -8.731 39.650 -35.701 1.00 230.37 185 ASP L O 1
ATOM 1434 N N . TYR A 1 186 ? -7.446 41.154 -34.563 1.00 230.14 186 TYR L N 1
ATOM 1435 C CA . TYR A 1 186 ? -8.351 41.318 -33.415 1.00 230.14 186 TYR L CA 1
ATOM 1436 C C . TYR A 1 186 ? -9.675 41.952 -33.826 1.00 230.14 186 TYR L C 1
ATOM 1437 O O . TYR A 1 186 ? -10.730 41.446 -33.438 1.00 230.14 186 TYR L O 1
ATOM 1446 N N . GLU A 1 187 ? -9.620 43.047 -34.617 1.00 229.21 187 GLU L N 1
ATOM 1447 C CA . GLU A 1 187 ? -10.817 43.769 -35.066 1.00 229.21 187 GLU L CA 1
ATOM 1448 C C . GLU A 1 187 ? -11.698 43.002 -36.088 1.00 229.21 187 GLU L C 1
ATOM 1449 O O . GLU A 1 187 ? -12.702 43.548 -36.559 1.00 229.21 187 GLU L O 1
ATOM 1455 N N . ARG A 1 188 ? -11.355 41.717 -36.363 1.00 228.67 188 ARG L N 1
ATOM 1456 C CA . ARG A 1 188 ? -12.059 40.810 -37.286 1.00 228.67 188 ARG L CA 1
ATOM 1457 C C . ARG A 1 188 ? -13.116 39.903 -36.616 1.00 228.67 188 ARG L C 1
ATOM 1458 O O . ARG A 1 188 ? -13.984 39.365 -37.311 1.00 228.67 188 ARG L O 1
ATOM 1466 N N . HIS A 1 189 ? -13.027 39.702 -35.291 1.00 227.51 189 HIS L N 1
ATOM 1467 C CA . HIS A 1 189 ? -13.941 38.817 -34.564 1.00 227.51 189 HIS L CA 1
ATOM 1468 C C . HIS A 1 189 ? -14.535 39.518 -33.345 1.00 227.51 189 HIS L C 1
ATOM 1469 O O . HIS A 1 189 ? -13.992 40.533 -32.915 1.00 227.51 189 HIS L O 1
ATOM 1476 N N . ASN A 1 190 ? -15.618 38.967 -32.755 1.00 226.29 190 ASN L N 1
ATOM 1477 C CA . ASN A 1 190 ? -16.195 39.589 -31.561 1.00 226.29 190 ASN L CA 1
ATOM 1478 C C . ASN A 1 190 ? -16.240 38.775 -30.259 1.00 226.29 190 ASN L C 1
ATOM 1479 O O . ASN A 1 190 ? -15.955 39.359 -29.212 1.00 226.29 190 ASN L O 1
ATOM 1484 N N . LEU A 1 191 ? -16.567 37.448 -30.307 1.00 223.87 191 LEU L N 1
ATOM 1485 C CA . LEU A 1 191 ? -16.623 36.568 -29.111 1.00 223.87 191 LEU L CA 1
ATOM 1486 C C . LEU A 1 191 ? -15.283 35.853 -28.779 1.00 223.87 191 LEU L C 1
ATOM 1487 O O . LEU A 1 191 ? -14.781 35.064 -29.585 1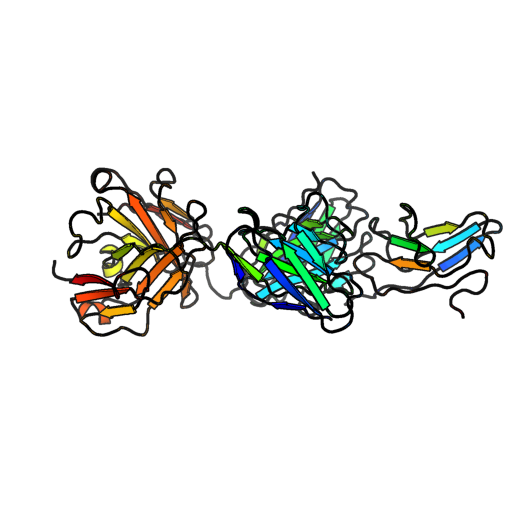.00 223.87 191 LEU L O 1
ATOM 1492 N N . TYR A 1 192 ? -14.745 36.101 -27.566 1.00 221.41 192 TYR L N 1
ATOM 1493 C CA . TYR A 1 192 ? -13.475 35.529 -27.124 1.00 221.41 192 TYR L CA 1
ATOM 1494 C C . TYR A 1 192 ? -13.630 34.572 -25.950 1.00 221.41 192 TYR L C 1
ATOM 1495 O O . TYR A 1 192 ? -14.283 34.916 -24.965 1.00 221.41 192 TYR L O 1
ATOM 1504 N N . THR A 1 193 ? -13.006 33.373 -26.060 1.00 218.31 193 THR L N 1
ATOM 1505 C CA . THR A 1 193 ? -13.085 32.287 -25.071 1.00 218.31 193 THR L CA 1
ATOM 1506 C C . THR A 1 193 ? -11.731 31.710 -24.591 1.00 218.31 193 THR L C 1
ATOM 1507 O O . THR A 1 193 ? -10.758 31.648 -25.345 1.00 218.31 193 THR L O 1
ATOM 1511 N N . CYS A 1 194 ? -11.710 31.241 -23.339 1.00 213.98 194 CYS L N 1
ATOM 1512 C CA . CYS A 1 194 ? -10.554 30.634 -22.694 1.00 213.98 194 CYS L CA 1
ATOM 1513 C C . CYS A 1 194 ? -10.965 29.187 -22.410 1.00 213.98 194 CYS L C 1
ATOM 1514 O O . CYS A 1 194 ? -11.865 28.978 -21.597 1.00 213.98 194 CYS L O 1
ATOM 1517 N N . GLU A 1 195 ? -10.360 28.200 -23.114 1.00 216.50 195 GLU L N 1
ATOM 1518 C CA . GLU A 1 195 ? -10.697 26.772 -22.950 1.00 216.50 195 GLU L CA 1
ATOM 1519 C C . GLU A 1 195 ? -9.968 26.014 -21.807 1.00 216.50 195 GLU L C 1
ATOM 1520 O O . GLU A 1 195 ? -8.844 25.541 -21.987 1.00 216.50 195 GLU L O 1
ATOM 1526 N N . VAL A 1 196 ? -10.669 25.849 -20.656 1.00 215.42 196 VAL L N 1
ATOM 1527 C CA . VAL A 1 196 ? -10.201 25.173 -19.436 1.00 215.42 196 VAL L CA 1
ATOM 1528 C C . VAL A 1 196 ? -10.292 23.638 -19.499 1.00 215.42 196 VAL L C 1
ATOM 1529 O O . VAL A 1 196 ? -11.352 23.027 -19.314 1.00 215.42 196 VAL L O 1
ATOM 1533 N N . THR A 1 197 ? -9.127 23.047 -19.771 1.00 214.01 197 THR L N 1
ATOM 1534 C CA . THR A 1 197 ? -8.867 21.627 -19.980 1.00 214.01 197 THR L CA 1
ATOM 1535 C C . THR A 1 197 ? -8.416 20.893 -18.690 1.00 214.01 197 THR L C 1
ATOM 1536 O O . THR A 1 197 ? -7.236 20.514 -18.572 1.00 214.01 197 THR L O 1
ATOM 1540 N N . HIS A 1 198 ? -9.362 20.658 -17.736 1.00 212.49 198 HIS L N 1
ATOM 1541 C CA . HIS A 1 198 ? -9.020 19.982 -16.472 1.00 212.49 198 HIS L CA 1
ATOM 1542 C C . HIS A 1 198 ? -10.026 18.963 -15.903 1.00 212.49 198 HIS L C 1
ATOM 1543 O O . HIS A 1 198 ? -11.247 19.110 -16.050 1.00 212.49 198 HIS L O 1
ATOM 1550 N N . LYS A 1 199 ? -9.462 17.938 -15.220 1.00 210.48 199 LYS L N 1
ATOM 1551 C CA . LYS A 1 199 ? -10.131 16.820 -14.544 1.00 210.48 199 LYS L CA 1
ATOM 1552 C C . LYS A 1 199 ? -10.791 17.271 -13.261 1.00 210.48 199 LYS L C 1
ATOM 1553 O O . LYS A 1 199 ? -11.694 16.603 -12.757 1.00 210.48 199 LYS L O 1
ATOM 1559 N N . THR A 1 200 ? -10.308 18.399 -12.733 1.00 212.26 200 THR L N 1
ATOM 1560 C CA . THR A 1 200 ? -10.736 19.061 -11.503 1.00 212.26 200 THR L CA 1
ATOM 1561 C C . THR A 1 200 ? -12.252 19.309 -11.411 1.00 212.26 200 THR L C 1
ATOM 1562 O O . THR A 1 200 ? -12.820 19.209 -10.318 1.00 212.26 200 THR L O 1
ATOM 1566 N N . SER A 1 201 ? -12.901 19.608 -12.555 1.00 214.26 201 SER L N 1
ATOM 1567 C CA . SER A 1 201 ? -14.349 19.824 -12.624 1.00 214.26 201 SER L CA 1
ATOM 1568 C C . SER A 1 201 ? -15.059 18.757 -13.490 1.00 214.26 201 SER L C 1
ATOM 1569 O O . SER A 1 201 ? -14.404 18.021 -14.249 1.00 214.26 201 SER L O 1
ATOM 1572 N N . THR A 1 202 ? -16.411 18.685 -13.330 1.00 213.98 202 THR L N 1
ATOM 1573 C CA . THR A 1 202 ? -17.404 17.819 -13.989 1.00 213.98 202 THR L CA 1
ATOM 1574 C C . THR A 1 202 ? -16.970 17.361 -15.394 1.00 213.98 202 THR L C 1
ATOM 1575 O O . THR A 1 202 ? -16.878 16.158 -15.649 1.00 213.98 202 THR L O 1
ATOM 1579 N N . ALA A 1 203 ? -16.629 18.333 -16.261 1.00 213.60 203 ALA L N 1
ATOM 1580 C CA . ALA A 1 203 ? -16.133 18.118 -17.613 1.00 213.60 203 ALA L CA 1
ATOM 1581 C C . ALA A 1 203 ? -14.977 19.101 -17.874 1.00 213.60 203 ALA L C 1
ATOM 1582 O O . ALA A 1 203 ? -13.884 18.887 -17.344 1.00 213.60 203 ALA L O 1
ATOM 1584 N N . ALA A 1 204 ? -15.231 20.184 -18.656 1.00 213.99 204 ALA L N 1
ATOM 1585 C CA . ALA A 1 204 ? -14.288 21.254 -19.025 1.00 213.99 204 ALA L CA 1
ATOM 1586 C C . ALA A 1 204 ? -15.049 22.592 -19.100 1.00 213.99 204 ALA L C 1
ATOM 1587 O O . ALA A 1 204 ? -16.150 22.621 -19.659 1.00 213.99 204 ALA L O 1
ATOM 1589 N N . ILE A 1 205 ? -14.489 23.685 -18.512 1.00 213.91 205 ILE L N 1
ATOM 1590 C CA . ILE A 1 205 ? -15.137 25.016 -18.479 1.00 213.91 205 ILE L CA 1
ATOM 1591 C C . ILE A 1 205 ? -14.447 26.054 -19.344 1.00 213.91 205 ILE L C 1
ATOM 1592 O O . ILE A 1 205 ? -13.321 25.859 -19.780 1.00 213.91 205 ILE L O 1
ATOM 1597 N N . VAL A 1 206 ? -15.155 27.155 -19.596 1.00 214.59 206 VAL L N 1
ATOM 1598 C CA . VAL A 1 206 ? -14.716 28.305 -20.362 1.00 214.59 206 VAL L CA 1
ATOM 1599 C C . VAL A 1 206 ? -15.267 29.569 -19.739 1.00 214.59 206 VAL L C 1
ATOM 1600 O O . VAL A 1 206 ? -16.311 29.568 -19.069 1.00 214.59 206 VAL L O 1
ATOM 1604 N N . LYS A 1 207 ? -14.564 30.651 -19.993 1.00 214.54 207 LYS L N 1
ATOM 1605 C CA . LYS A 1 207 ? -14.986 31.972 -19.609 1.00 214.54 207 LYS L CA 1
ATOM 1606 C C . LYS A 1 207 ? -14.864 32.761 -20.894 1.00 214.54 207 LYS L C 1
ATOM 1607 O O . LYS A 1 207 ? -13.830 32.702 -21.572 1.00 214.54 207 LYS L O 1
ATOM 1613 N N . THR A 1 208 ? -15.982 33.372 -21.296 1.00 215.03 208 THR L N 1
ATOM 1614 C CA . THR A 1 208 ? -16.134 34.109 -22.548 1.00 215.03 208 THR L CA 1
ATOM 1615 C C . THR A 1 208 ? -16.197 35.617 -22.341 1.00 215.03 208 THR L C 1
ATOM 1616 O O . THR A 1 208 ? -16.540 36.063 -21.252 1.00 215.03 208 THR L O 1
ATOM 1620 N N . LEU A 1 209 ? -15.878 36.400 -23.386 1.00 215.04 209 LEU L N 1
ATOM 1621 C CA . LEU A 1 209 ? -15.978 37.860 -23.367 1.00 215.04 209 LEU L CA 1
ATOM 1622 C C . LEU A 1 209 ? -16.148 38.340 -24.796 1.00 215.04 209 LEU L C 1
ATOM 1623 O O . LEU A 1 209 ? -15.221 38.204 -25.602 1.00 215.04 209 LEU L O 1
ATOM 1628 N N . ASN A 1 210 ? -17.379 38.824 -25.121 1.00 216.71 210 ASN L N 1
ATOM 1629 C CA . ASN A 1 210 ? -17.802 39.327 -26.441 1.00 216.71 210 ASN L CA 1
ATOM 1630 C C . ASN A 1 210 ? -17.667 40.859 -26.554 1.00 216.71 210 ASN L C 1
ATOM 1631 O O . ASN A 1 210 ? -18.457 41.598 -25.964 1.00 216.71 210 ASN L O 1
ATOM 1636 N N . ARG A 1 211 ? -16.655 41.302 -27.341 1.00 216.27 211 ARG L N 1
ATOM 1637 C CA . ARG A 1 211 ? -16.198 42.670 -27.653 1.00 216.27 211 ARG L CA 1
ATOM 1638 C C . ARG A 1 211 ? -17.200 43.833 -27.511 1.00 216.27 211 ARG L C 1
ATOM 1639 O O . ARG A 1 211 ? -16.846 44.883 -26.962 1.00 216.27 211 ARG L O 1
ATOM 1647 N N . ASN A 1 212 ? -18.433 43.638 -28.021 1.00 216.46 212 ASN L N 1
ATOM 1648 C CA . ASN A 1 212 ? -19.537 44.610 -28.077 1.00 216.46 212 ASN L CA 1
ATOM 1649 C C . ASN A 1 212 ? -20.439 44.730 -26.813 1.00 216.46 212 ASN L C 1
ATOM 1650 O O . ASN A 1 212 ? -21.669 44.737 -26.936 1.00 216.46 212 ASN L O 1
ATOM 1655 N N . GLU A 1 213 ? -19.827 44.863 -25.614 1.00 214.25 213 GLU L N 1
ATOM 1656 C CA . GLU A 1 213 ? -20.541 45.023 -24.331 1.00 214.25 213 GLU L CA 1
ATOM 1657 C C . GLU A 1 213 ? -19.784 45.944 -23.344 1.00 214.25 213 GLU L C 1
ATOM 1658 O O . GLU A 1 213 ? -20.257 46.124 -22.193 1.00 214.25 213 GLU L O 1
ATOM 1665 N N . GLU B 2 1 ? 29.578 33.405 8.769 1.00 183.54 1 GLU H N 1
ATOM 1666 C CA . GLU B 2 1 ? 30.928 33.492 9.324 1.00 183.54 1 GLU H CA 1
ATOM 1667 C C . GLU B 2 1 ? 31.999 33.321 8.265 1.00 183.54 1 GLU H C 1
ATOM 1668 O O . GLU B 2 1 ? 33.010 34.012 8.322 1.00 183.54 1 GLU H O 1
ATOM 1674 N N . VAL B 2 2 ? 31.778 32.393 7.312 1.00 178.35 2 VAL H N 1
ATOM 1675 C CA . VAL B 2 2 ? 32.685 32.024 6.210 1.00 178.35 2 VAL H CA 1
ATOM 1676 C C . VAL B 2 2 ? 32.208 32.649 4.871 1.00 178.35 2 VAL H C 1
ATOM 1677 O O . VAL B 2 2 ? 32.361 32.044 3.809 1.00 178.35 2 VAL H O 1
ATOM 1681 N N . GLN B 2 3 ? 31.659 33.873 4.940 1.00 174.72 3 GLN H N 1
ATOM 1682 C CA . GLN B 2 3 ? 31.044 34.627 3.841 1.00 174.72 3 GLN H CA 1
ATOM 1683 C C . GLN B 2 3 ? 31.892 34.815 2.566 1.00 174.72 3 GLN H C 1
ATOM 1684 O O . GLN B 2 3 ? 33.077 35.127 2.654 1.00 174.72 3 GLN H O 1
ATOM 1690 N N . LEU B 2 4 ? 31.259 34.607 1.382 1.00 168.23 4 LEU H N 1
ATOM 1691 C CA . LEU B 2 4 ? 31.833 34.765 0.034 1.00 168.23 4 LEU H CA 1
ATOM 1692 C C . LEU B 2 4 ? 30.956 35.688 -0.824 1.00 168.23 4 LEU H C 1
ATOM 1693 O O . LEU B 2 4 ? 29.727 35.535 -0.811 1.00 168.23 4 LEU H O 1
ATOM 1698 N N . VAL B 2 5 ? 31.580 36.637 -1.575 1.00 166.28 5 VAL H N 1
ATOM 1699 C CA . VAL B 2 5 ? 30.855 37.607 -2.411 1.00 166.28 5 VAL H CA 1
ATOM 1700 C C . VAL B 2 5 ? 31.319 37.831 -3.842 1.00 166.28 5 VAL H C 1
ATOM 1701 O O . VAL B 2 5 ? 32.234 38.610 -4.086 1.00 166.28 5 VAL H O 1
ATOM 1705 N N . GLU B 2 6 ? 30.619 37.194 -4.790 1.00 169.11 6 GLU H N 1
ATOM 1706 C CA . GLU B 2 6 ? 30.817 37.300 -6.237 1.00 169.11 6 GLU H CA 1
ATOM 1707 C C . GLU B 2 6 ? 30.382 38.688 -6.659 1.00 169.11 6 GLU H C 1
ATOM 1708 O O . GLU B 2 6 ? 29.249 39.094 -6.372 1.00 169.11 6 GLU H O 1
ATOM 1714 N N . SER B 2 7 ? 31.272 39.410 -7.355 1.00 172.86 7 SER H N 1
ATOM 1715 C CA . SER B 2 7 ? 31.014 40.789 -7.752 1.00 172.86 7 SER H CA 1
ATOM 1716 C C . SER B 2 7 ? 31.161 41.079 -9.241 1.00 172.86 7 SER H C 1
ATOM 1717 O O . SER B 2 7 ? 32.098 40.600 -9.885 1.00 172.86 7 SER H O 1
ATOM 1720 N N . GLY B 2 8 ? 30.225 41.881 -9.749 1.00 177.54 8 GLY H N 1
ATOM 1721 C CA . GLY B 2 8 ? 30.192 42.363 -11.126 1.00 177.54 8 GLY H CA 1
ATOM 1722 C C . GLY B 2 8 ? 29.935 41.359 -12.233 1.00 177.54 8 GLY H C 1
ATOM 1723 O O . GLY B 2 8 ? 30.876 40.823 -12.826 1.00 177.54 8 GLY H O 1
ATOM 1724 N N . GLY B 2 9 ? 28.656 41.174 -12.550 1.00 181.12 9 GLY H N 1
ATOM 1725 C CA . GLY B 2 9 ? 28.191 40.306 -13.625 1.00 181.12 9 GLY H CA 1
ATOM 1726 C C . GLY B 2 9 ? 27.397 41.112 -14.631 1.00 181.12 9 GLY H C 1
ATOM 1727 O O . GLY B 2 9 ? 27.945 42.019 -15.260 1.00 181.12 9 GLY H O 1
ATOM 1728 N N . GLY B 2 10 ? 26.102 40.816 -14.746 1.00 183.24 10 GLY H N 1
ATOM 1729 C CA . GLY B 2 10 ? 25.181 41.525 -15.631 1.00 183.24 10 GLY H CA 1
ATOM 1730 C C . GLY B 2 10 ? 25.331 41.221 -17.108 1.00 183.24 10 GLY H C 1
ATOM 1731 O O . GLY B 2 10 ? 26.061 40.295 -17.487 1.00 183.24 10 GLY H O 1
ATOM 1732 N N . LEU B 2 11 ? 24.632 42.015 -17.955 1.00 184.17 11 LEU H N 1
ATOM 1733 C CA . LEU B 2 11 ? 24.656 41.822 -19.402 1.00 184.17 11 LEU H CA 1
ATOM 1734 C C . LEU B 2 11 ? 25.990 42.135 -20.040 1.00 184.17 11 LEU H C 1
ATOM 1735 O O . LEU B 2 11 ? 26.814 42.848 -19.468 1.00 184.17 11 LEU H O 1
ATOM 1740 N N . VAL B 2 12 ? 26.192 41.538 -21.226 1.00 185.85 12 VAL H N 1
ATOM 1741 C CA . VAL B 2 12 ? 27.301 41.683 -22.156 1.00 185.85 12 VAL H CA 1
ATOM 1742 C C . VAL B 2 12 ? 26.827 41.205 -23.546 1.00 185.85 12 VAL H C 1
ATOM 1743 O O . VAL B 2 12 ? 25.892 40.396 -23.646 1.00 185.85 12 VAL H O 1
ATOM 1747 N N . GLN B 2 13 ? 27.428 41.746 -24.609 1.00 187.62 13 GLN H N 1
ATOM 1748 C CA . GLN B 2 13 ? 27.111 41.314 -25.964 1.00 187.62 13 GLN H CA 1
ATOM 1749 C C . GLN B 2 13 ? 28.065 40.160 -26.292 1.00 187.62 13 GLN H C 1
ATOM 1750 O O . GLN B 2 13 ? 29.078 40.024 -25.601 1.00 187.62 13 GLN H O 1
ATOM 1756 N N . PRO B 2 14 ? 27.781 39.297 -27.295 1.00 185.33 14 PRO H N 1
ATOM 1757 C CA . PRO B 2 14 ? 28.674 38.159 -27.548 1.00 185.33 14 PRO H CA 1
ATOM 1758 C C . PRO B 2 14 ? 30.129 38.507 -27.836 1.00 185.33 14 PRO H C 1
ATOM 1759 O O . PRO B 2 14 ? 30.450 39.657 -28.156 1.00 185.33 14 PRO H O 1
ATOM 1763 N N . GLY B 2 15 ? 30.991 37.506 -27.645 1.00 185.93 15 GLY H N 1
ATOM 1764 C CA . GLY B 2 15 ? 32.432 37.565 -27.864 1.00 185.93 15 GLY H CA 1
ATOM 1765 C C . GLY B 2 15 ? 33.176 38.705 -27.195 1.00 185.93 15 GLY H C 1
ATOM 1766 O O . GLY B 2 15 ? 34.264 39.067 -27.651 1.00 185.93 15 GLY H O 1
ATOM 1767 N N . LYS B 2 16 ? 32.609 39.275 -26.112 1.00 185.47 16 LYS H N 1
ATOM 1768 C CA . LYS B 2 16 ? 33.220 40.394 -25.395 1.00 185.47 16 LYS H CA 1
ATOM 1769 C C . LYS B 2 16 ? 34.142 39.930 -24.247 1.00 185.47 16 LYS H C 1
ATOM 1770 O O . LYS B 2 16 ? 34.872 38.948 -24.413 1.00 185.47 16 LYS H O 1
ATOM 1776 N N . SER B 2 17 ? 34.137 40.654 -23.110 1.00 186.18 17 SER H N 1
ATOM 1777 C CA . SER B 2 17 ? 34.936 40.344 -21.912 1.00 186.18 17 SER H CA 1
ATOM 1778 C C . SER B 2 17 ? 34.147 40.665 -20.609 1.00 186.18 17 SER H C 1
ATOM 1779 O O . SER B 2 17 ? 33.113 41.341 -20.683 1.00 186.18 17 SER H O 1
ATOM 1782 N N . LEU B 2 18 ? 34.621 40.146 -19.433 1.00 181.76 18 LEU H N 1
ATOM 1783 C CA . LEU B 2 18 ? 34.024 40.328 -18.100 1.00 181.76 18 LEU H CA 1
ATOM 1784 C C . LEU B 2 18 ? 34.961 39.789 -17.029 1.00 181.76 18 LEU H C 1
ATOM 1785 O O . LEU B 2 18 ? 35.497 38.688 -17.181 1.00 181.76 18 LEU H O 1
ATOM 1790 N N . LYS B 2 19 ? 35.130 40.543 -15.933 1.00 179.16 19 LYS H N 1
ATOM 1791 C CA . LYS B 2 19 ? 35.925 40.093 -14.795 1.00 179.16 19 LYS H CA 1
ATOM 1792 C C . LYS B 2 19 ? 35.020 40.003 -13.575 1.00 179.16 19 LYS H C 1
ATOM 1793 O O . LYS B 2 19 ? 34.463 41.011 -13.129 1.00 179.16 19 LYS H O 1
ATOM 1799 N N . LEU B 2 20 ? 34.824 38.763 -13.096 1.00 176.91 20 LEU H N 1
ATOM 1800 C CA . LEU B 2 20 ? 34.009 38.381 -11.935 1.00 176.91 20 LEU H CA 1
ATOM 1801 C C . LEU B 2 20 ? 34.949 38.352 -10.744 1.00 176.91 20 LEU H C 1
ATOM 1802 O O . LEU B 2 20 ? 36.076 37.869 -10.884 1.00 176.91 20 LEU H O 1
ATOM 1807 N N . SER B 2 21 ? 34.536 38.909 -9.593 1.00 174.93 21 SER H N 1
ATOM 1808 C CA . SER B 2 21 ? 35.453 38.960 -8.460 1.00 174.93 21 SER H CA 1
ATOM 1809 C C . SER B 2 21 ? 34.887 38.661 -7.084 1.00 174.93 21 SER H C 1
ATOM 1810 O O . SER B 2 21 ? 34.316 39.518 -6.414 1.00 174.93 21 SER H O 1
ATOM 1813 N N . CYS B 2 22 ? 35.098 37.435 -6.656 1.00 173.61 22 CYS H N 1
ATOM 1814 C CA . CYS B 2 22 ? 34.676 36.910 -5.372 1.00 173.61 22 CYS H CA 1
ATOM 1815 C C . CYS B 2 22 ? 35.560 37.478 -4.251 1.00 173.61 22 CYS H C 1
ATOM 1816 O O . CYS B 2 22 ? 36.730 37.765 -4.488 1.00 173.61 22 CYS H O 1
ATOM 1819 N N . GLU B 2 23 ? 35.000 37.639 -3.038 1.00 178.21 23 GLU H N 1
ATOM 1820 C CA . GLU B 2 23 ? 35.728 38.101 -1.847 1.00 178.21 23 GLU H CA 1
ATOM 1821 C C . GLU B 2 23 ? 35.579 37.083 -0.750 1.00 178.21 23 GLU H C 1
ATOM 1822 O O . GLU B 2 23 ? 34.463 36.666 -0.431 1.00 178.21 23 GLU H O 1
ATOM 1828 N N . ALA B 2 24 ? 36.685 36.720 -0.132 1.00 176.71 24 ALA H N 1
ATOM 1829 C CA . ALA B 2 24 ? 36.642 35.764 0.954 1.00 176.71 24 ALA H CA 1
ATOM 1830 C C . ALA B 2 24 ? 36.542 36.468 2.284 1.00 176.71 24 ALA H C 1
ATOM 1831 O O . ALA B 2 24 ? 36.961 37.622 2.407 1.00 176.71 24 ALA H O 1
ATOM 1833 N N . SER B 2 25 ? 35.978 35.764 3.281 1.00 176.35 25 SER H N 1
ATOM 1834 C CA . SER B 2 25 ? 35.827 36.227 4.660 1.00 176.35 25 SER H CA 1
ATOM 1835 C C . SER B 2 25 ? 35.696 35.039 5.601 1.00 176.35 25 SER H C 1
ATOM 1836 O O . SER B 2 25 ? 35.042 34.051 5.263 1.00 176.35 25 SER H O 1
ATOM 1839 N N . GLY B 2 26 ? 36.298 35.167 6.776 1.00 176.07 26 GLY H N 1
ATOM 1840 C CA . GLY B 2 26 ? 36.221 34.174 7.841 1.00 176.07 26 GLY H CA 1
ATOM 1841 C C . GLY B 2 26 ? 37.089 32.938 7.736 1.00 176.07 26 GLY H C 1
ATOM 1842 O O . GLY B 2 26 ? 36.839 31.962 8.449 1.00 176.07 26 GLY H O 1
ATOM 1843 N N . PHE B 2 27 ? 38.119 32.963 6.882 1.00 174.23 27 PHE H N 1
ATOM 1844 C CA . PHE B 2 27 ? 39.016 31.821 6.749 1.00 174.23 27 PHE H CA 1
ATOM 1845 C C . PHE B 2 27 ? 40.391 32.183 6.187 1.00 174.23 27 PHE H C 1
ATOM 1846 O O . PHE B 2 27 ? 40.582 33.241 5.569 1.00 174.23 27 PHE H O 1
ATOM 1854 N N . THR B 2 28 ? 41.339 31.258 6.389 1.00 173.45 28 THR H N 1
ATOM 1855 C CA . THR B 2 28 ? 42.740 31.285 5.964 1.00 173.45 28 THR H CA 1
ATOM 1856 C C . THR B 2 28 ? 42.853 31.257 4.397 1.00 173.45 28 THR H C 1
ATOM 1857 O O . THR B 2 28 ? 43.760 30.598 3.876 1.00 173.45 28 THR H O 1
ATOM 1861 N N . PHE B 2 29 ? 41.953 31.990 3.657 1.00 171.10 29 PHE H N 1
ATOM 1862 C CA . PHE B 2 29 ? 41.891 32.033 2.184 1.00 171.10 29 PHE H CA 1
ATOM 1863 C C . PHE B 2 29 ? 43.240 31.855 1.551 1.00 171.10 29 PHE H C 1
ATOM 1864 O O . PHE B 2 29 ? 43.415 31.000 0.681 1.00 171.10 29 PHE H O 1
ATOM 1872 N N . SER B 2 30 ? 44.196 32.673 2.019 1.00 170.41 30 SER H N 1
ATOM 1873 C CA . SER B 2 30 ? 45.608 32.730 1.651 1.00 170.41 30 SER H CA 1
ATOM 1874 C C . SER B 2 30 ? 46.120 31.350 1.209 1.00 170.41 30 SER H C 1
ATOM 1875 O O . SER B 2 30 ? 46.707 31.231 0.133 1.00 170.41 30 SER H O 1
ATOM 1878 N N . GLY B 2 31 ? 45.799 30.328 2.010 1.00 168.00 31 GLY H N 1
ATOM 1879 C CA . GLY B 2 31 ? 46.165 28.935 1.782 1.00 168.00 31 GLY H CA 1
ATOM 1880 C C . GLY B 2 31 ? 45.008 27.959 1.636 1.00 168.00 31 GLY H C 1
ATOM 1881 O O . GLY B 2 31 ? 45.007 26.906 2.283 1.00 168.00 31 GLY H O 1
ATOM 1882 N N . TYR B 2 32 ? 44.038 28.280 0.755 1.00 164.85 32 TYR H N 1
ATOM 1883 C CA . TYR B 2 32 ? 42.877 27.433 0.459 1.00 164.85 32 TYR H CA 1
ATOM 1884 C C . TYR B 2 32 ? 42.576 27.453 -1.020 1.00 164.85 32 TYR H C 1
ATOM 1885 O O . TYR B 2 32 ? 42.363 28.525 -1.591 1.00 164.85 32 TYR H O 1
ATOM 1894 N N . GLY B 2 33 ? 42.535 26.275 -1.626 1.00 161.94 33 GLY H N 1
ATOM 1895 C CA . GLY B 2 33 ? 42.214 26.142 -3.041 1.00 161.94 33 GLY H CA 1
ATOM 1896 C C . GLY B 2 33 ? 40.802 26.608 -3.313 1.00 161.94 33 GLY H C 1
ATOM 1897 O O . GLY B 2 33 ? 39.907 26.394 -2.490 1.00 161.94 33 GLY H O 1
ATOM 1898 N N . MET B 2 34 ? 40.599 27.299 -4.430 1.00 158.14 34 MET H N 1
ATOM 1899 C CA . MET B 2 34 ? 39.272 27.813 -4.717 1.00 158.14 34 MET H CA 1
ATOM 1900 C C . MET B 2 34 ? 38.725 27.396 -6.053 1.00 158.14 34 MET H C 1
ATOM 1901 O O . MET B 2 34 ? 39.492 27.130 -6.970 1.00 158.14 34 MET H O 1
ATOM 1906 N N . HIS B 2 35 ? 37.391 27.294 -6.141 1.00 156.92 35 HIS H N 1
ATOM 1907 C CA . HIS B 2 35 ? 36.650 26.911 -7.337 1.00 156.92 35 HIS H CA 1
ATOM 1908 C C . HIS B 2 35 ? 35.791 28.071 -7.775 1.00 156.92 35 HIS H C 1
ATOM 1909 O O . HIS B 2 35 ? 35.490 28.966 -6.988 1.00 156.92 35 HIS H O 1
ATOM 1916 N N . TRP B 2 36 ? 35.351 28.008 -9.025 1.00 159.27 36 TRP H N 1
ATOM 1917 C CA . TRP B 2 36 ? 34.395 28.898 -9.659 1.00 159.27 36 TRP H CA 1
ATOM 1918 C C . TRP B 2 36 ? 33.390 27.944 -10.252 1.00 159.27 36 TRP H C 1
ATOM 1919 O O . TRP B 2 36 ? 33.790 27.026 -10.969 1.00 159.27 36 TRP H O 1
ATOM 1930 N N . VAL B 2 37 ? 32.110 28.085 -9.905 1.00 161.45 37 VAL H N 1
ATOM 1931 C CA . VAL B 2 37 ? 31.073 27.175 -10.390 1.00 161.45 37 VAL H CA 1
ATOM 1932 C C . VAL B 2 37 ? 29.924 27.967 -11.003 1.00 161.45 37 VAL H C 1
ATOM 1933 O O . VAL B 2 37 ? 29.674 29.095 -10.590 1.00 161.45 37 VAL H O 1
ATOM 1937 N N . ARG B 2 38 ? 29.251 27.401 -12.009 1.00 165.23 38 ARG H N 1
ATOM 1938 C CA . ARG B 2 38 ? 28.115 28.070 -12.619 1.00 165.23 38 ARG H CA 1
ATOM 1939 C C . ARG B 2 38 ? 26.876 27.209 -12.706 1.00 165.23 38 ARG H C 1
ATOM 1940 O O . ARG B 2 38 ? 26.943 25.982 -12.782 1.00 165.23 38 ARG H O 1
ATOM 1948 N N . GLN B 2 39 ? 25.742 27.869 -12.697 1.00 169.98 39 GLN H N 1
ATOM 1949 C CA . GLN B 2 39 ? 24.473 27.217 -12.877 1.00 169.98 39 GLN H CA 1
ATOM 1950 C C . GLN B 2 39 ? 23.921 27.930 -14.078 1.00 169.98 39 GLN H C 1
ATOM 1951 O O . GLN B 2 39 ? 23.587 29.122 -14.006 1.00 169.98 39 GLN H O 1
ATOM 1957 N N . ALA B 2 40 ? 23.986 27.232 -15.220 1.00 174.65 40 ALA H N 1
ATOM 1958 C CA . ALA B 2 40 ? 23.509 27.705 -16.513 1.00 174.65 40 ALA H CA 1
ATOM 1959 C C . ALA B 2 40 ? 22.011 27.410 -16.585 1.00 174.65 40 ALA H C 1
ATOM 1960 O O . ALA B 2 40 ? 21.653 26.243 -16.784 1.00 174.65 40 ALA H O 1
ATOM 1962 N N . PRO B 2 41 ? 21.121 28.417 -16.341 1.00 177.27 41 PRO H N 1
ATOM 1963 C CA . PRO B 2 41 ? 19.681 28.140 -16.311 1.00 177.27 41 PRO H CA 1
ATOM 1964 C C . PRO B 2 41 ? 19.144 27.105 -17.294 1.00 177.27 41 PRO H C 1
ATOM 1965 O O . PRO B 2 41 ? 19.467 27.142 -18.490 1.00 177.27 41 PRO H O 1
ATOM 1969 N N . GLY B 2 42 ? 18.414 26.133 -16.721 1.00 180.17 42 GLY H N 1
ATOM 1970 C CA . GLY B 2 42 ? 17.796 25.001 -17.411 1.00 180.17 42 GLY H CA 1
ATOM 1971 C C . GLY B 2 42 ? 18.769 23.864 -17.634 1.00 180.17 42 GLY H C 1
ATOM 1972 O O . GLY B 2 42 ? 18.538 22.738 -17.164 1.00 180.17 42 GLY H O 1
ATOM 1973 N N . ARG B 2 43 ? 19.883 24.196 -18.337 1.00 180.13 43 ARG H N 1
ATOM 1974 C CA . ARG B 2 43 ? 21.041 23.374 -18.683 1.00 180.13 43 ARG H CA 1
ATOM 1975 C C . ARG B 2 43 ? 21.762 22.743 -17.436 1.00 180.13 43 ARG H C 1
ATOM 1976 O O . ARG B 2 43 ? 22.553 21.805 -17.607 1.00 180.13 43 ARG H O 1
ATOM 1984 N N . GLY B 2 44 ? 21.479 23.266 -16.223 1.00 177.42 44 GLY H N 1
ATOM 1985 C CA . GLY B 2 44 ? 21.970 22.769 -14.931 1.00 177.42 44 GLY H CA 1
ATOM 1986 C C . GLY B 2 44 ? 23.228 23.390 -14.346 1.00 177.42 44 GLY H C 1
ATOM 1987 O O . GLY B 2 44 ? 23.630 24.502 -14.714 1.00 177.42 44 GLY H O 1
ATOM 1988 N N . LEU B 2 45 ? 23.849 22.656 -13.406 1.00 172.20 45 LEU H N 1
ATOM 1989 C CA . LEU B 2 45 ? 25.081 23.054 -12.735 1.00 172.20 45 LEU H CA 1
ATOM 1990 C C . LEU B 2 45 ? 26.312 22.610 -13.511 1.00 172.20 45 LEU H C 1
ATOM 1991 O O . LEU B 2 45 ? 26.258 21.596 -14.206 1.00 172.20 45 LEU H O 1
ATOM 1996 N N . GLU B 2 46 ? 27.425 23.360 -13.386 1.00 168.45 46 GLU H N 1
ATOM 1997 C CA . GLU B 2 46 ? 28.703 23.090 -14.065 1.00 168.45 46 GLU H CA 1
ATOM 1998 C C . GLU B 2 46 ? 29.877 23.631 -13.274 1.00 168.45 46 GLU H C 1
ATOM 1999 O O . GLU B 2 46 ? 29.801 24.751 -12.765 1.00 168.45 46 GLU H O 1
ATOM 2005 N N . SER B 2 47 ? 30.987 22.885 -13.226 1.00 163.02 47 SER H N 1
ATOM 2006 C CA . SER B 2 47 ? 32.204 23.387 -12.589 1.00 163.02 47 SER H CA 1
ATOM 2007 C C . SER B 2 47 ? 32.874 24.215 -13.682 1.00 163.02 47 SER H C 1
ATOM 2008 O O . SER B 2 47 ? 32.717 23.862 -14.845 1.00 163.02 47 SER H O 1
ATOM 2011 N N . VAL B 2 48 ? 33.512 25.353 -13.345 1.00 160.94 48 VAL H N 1
ATOM 2012 C CA . VAL B 2 48 ? 34.127 26.272 -14.326 1.00 160.94 48 VAL H CA 1
ATOM 2013 C C . VAL B 2 48 ? 35.649 26.232 -14.292 1.00 160.94 48 VAL H C 1
ATOM 2014 O O . VAL B 2 48 ? 36.287 25.993 -15.320 1.00 160.94 48 VAL H O 1
ATOM 2018 N N . ALA B 2 49 ? 36.225 26.517 -13.120 1.00 161.98 49 ALA H N 1
ATOM 2019 C CA . ALA B 2 49 ? 37.662 26.528 -12.904 1.00 161.98 49 ALA H CA 1
ATOM 2020 C C . ALA B 2 49 ? 37.997 26.225 -11.459 1.00 161.98 49 ALA H C 1
ATOM 2021 O O . ALA B 2 49 ? 37.146 26.373 -10.577 1.00 161.98 49 ALA H O 1
ATOM 2023 N N . TYR B 2 50 ? 39.242 25.800 -11.221 1.00 163.73 50 TYR H N 1
ATOM 2024 C CA . TYR B 2 50 ? 39.786 25.545 -9.892 1.00 163.73 50 TYR H CA 1
ATOM 2025 C C . TYR B 2 50 ? 41.214 26.048 -9.865 1.00 163.73 50 TYR H C 1
ATOM 2026 O O . TYR B 2 50 ? 41.953 25.812 -10.818 1.00 163.73 50 TYR H O 1
ATOM 2035 N N . ILE B 2 51 ? 41.593 26.760 -8.797 1.00 163.88 51 ILE H N 1
ATOM 2036 C CA . ILE B 2 51 ? 42.940 27.306 -8.614 1.00 163.88 51 ILE H CA 1
ATOM 2037 C C . ILE B 2 51 ? 43.413 26.975 -7.209 1.00 163.88 51 ILE H C 1
ATOM 2038 O O . ILE B 2 51 ? 42.673 27.174 -6.240 1.00 163.88 51 ILE H O 1
ATOM 2043 N N . THR B 2 52 ? 44.634 26.435 -7.108 1.00 164.50 52 THR H N 1
ATOM 2044 C CA . THR B 2 52 ? 45.236 26.026 -5.840 1.00 164.50 52 THR H CA 1
ATOM 2045 C C . THR B 2 52 ? 45.537 27.201 -4.903 1.00 164.50 52 THR H C 1
ATOM 2046 O O . THR B 2 52 ? 45.405 28.364 -5.294 1.00 164.50 52 THR H O 1
ATOM 2050 N N . SER B 2 53 A 45.913 26.885 -3.659 1.00 165.10 52 SER H N 1
ATOM 2051 C CA . SER B 2 53 A 46.238 27.863 -2.624 1.00 165.10 52 SER H CA 1
ATOM 2052 C C . SER B 2 53 A 47.342 28.833 -3.055 1.00 165.10 52 SER H C 1
ATOM 2053 O O . SER B 2 53 A 47.233 30.036 -2.819 1.00 165.10 52 SER H O 1
ATOM 2056 N N . SER B 2 54 ? 48.375 28.308 -3.724 1.00 165.06 53 SER H N 1
ATOM 2057 C CA . SER B 2 54 ? 49.525 29.082 -4.179 1.00 165.06 53 SER H CA 1
ATOM 2058 C C . SER B 2 54 ? 49.484 29.457 -5.671 1.00 165.06 53 SER H C 1
ATOM 2059 O O . SER B 2 54 ? 50.453 30.024 -6.180 1.00 165.06 53 SER H O 1
ATOM 2062 N N . SER B 2 55 ? 48.361 29.163 -6.360 1.00 163.10 54 SER H N 1
ATOM 2063 C CA . SER B 2 55 ? 48.135 29.422 -7.793 1.00 163.10 54 SER H CA 1
ATOM 2064 C C . SER B 2 55 ? 49.053 28.577 -8.696 1.00 163.10 54 SER H C 1
ATOM 2065 O O . SER B 2 55 ? 49.217 28.908 -9.869 1.00 163.10 54 SER H O 1
ATOM 2068 N N . ILE B 2 56 ? 49.622 27.473 -8.153 1.00 162.79 55 ILE H N 1
ATOM 2069 C CA . ILE B 2 56 ? 50.560 26.550 -8.818 1.00 162.79 55 ILE H CA 1
ATOM 2070 C C . ILE B 2 56 ? 49.915 25.685 -9.905 1.00 162.79 55 ILE H C 1
ATOM 2071 O O . ILE B 2 56 ? 50.499 25.465 -10.977 1.00 162.79 55 ILE H O 1
ATOM 2076 N N . ASN B 2 57 ? 48.702 25.204 -9.606 1.00 165.22 56 ASN H N 1
ATOM 2077 C CA . ASN B 2 57 ? 47.899 24.399 -10.506 1.00 165.22 56 ASN H CA 1
ATOM 2078 C C . ASN B 2 57 ? 46.482 24.943 -10.616 1.00 165.22 56 ASN H C 1
ATOM 2079 O O . ASN B 2 57 ? 45.787 25.171 -9.618 1.00 165.22 56 ASN H O 1
ATOM 2084 N N . ILE B 2 58 ? 46.098 25.176 -11.869 1.00 165.06 57 ILE H N 1
ATOM 2085 C CA . ILE B 2 58 ? 44.837 25.729 -12.337 1.00 165.06 57 ILE H CA 1
ATOM 2086 C C . ILE B 2 58 ? 44.213 24.656 -13.213 1.00 165.06 57 ILE H C 1
ATOM 2087 O O . ILE B 2 58 ? 44.920 24.022 -14.001 1.00 165.06 57 ILE H O 1
ATOM 2092 N N . LYS B 2 59 ? 42.905 24.421 -13.048 1.00 165.20 58 LYS H N 1
ATOM 2093 C CA . LYS B 2 59 ? 42.167 23.405 -13.794 1.00 165.20 58 LYS H CA 1
ATOM 2094 C C . LYS B 2 59 ? 40.891 24.043 -14.342 1.00 165.20 58 LYS H C 1
ATOM 2095 O O . LYS B 2 59 ? 40.152 24.665 -13.575 1.00 165.20 58 LYS H O 1
ATOM 2101 N N . TYR B 2 60 ? 40.665 23.945 -15.671 1.00 167.02 59 TYR H N 1
ATOM 2102 C CA . TYR B 2 60 ? 39.477 24.519 -16.317 1.00 167.02 59 TYR H CA 1
ATOM 2103 C C . TYR B 2 60 ? 38.574 23.454 -16.837 1.00 167.02 59 TYR H C 1
ATOM 2104 O O . TYR B 2 60 ? 39.042 22.381 -17.227 1.00 167.02 59 TYR H O 1
ATOM 2113 N N . ALA B 2 61 ? 37.277 23.763 -16.898 1.00 168.92 60 ALA H N 1
ATOM 2114 C CA . ALA B 2 61 ? 36.329 22.836 -17.474 1.00 168.92 60 ALA H CA 1
ATOM 2115 C C . ALA B 2 61 ? 36.425 23.030 -18.955 1.00 168.92 60 ALA H C 1
ATOM 2116 O O . ALA B 2 61 ? 36.577 24.160 -19.435 1.00 168.92 60 ALA H O 1
ATOM 2118 N N . ASP B 2 62 ? 36.408 21.906 -19.665 1.00 173.86 61 ASP H N 1
ATOM 2119 C CA . ASP B 2 62 ? 36.555 21.764 -21.112 1.00 173.86 61 ASP H CA 1
ATOM 2120 C C . ASP B 2 62 ? 35.841 22.838 -21.944 1.00 173.86 61 ASP H C 1
ATOM 2121 O O . ASP B 2 62 ? 36.437 23.366 -22.884 1.00 173.86 61 ASP H O 1
ATOM 2126 N N . ALA B 2 63 ? 34.591 23.182 -21.573 1.00 174.08 62 ALA H N 1
ATOM 2127 C CA . ALA B 2 63 ? 33.766 24.173 -22.266 1.00 174.08 62 ALA H CA 1
ATOM 2128 C C . ALA B 2 63 ? 34.403 25.545 -22.347 1.00 174.08 62 ALA H C 1
ATOM 2129 O O . ALA B 2 63 ? 34.338 26.168 -23.400 1.00 174.08 62 ALA H O 1
ATOM 2131 N N . VAL B 2 64 ? 35.032 26.002 -21.253 1.00 175.92 63 VAL H N 1
ATOM 2132 C CA . VAL B 2 64 ? 35.664 27.322 -21.179 1.00 175.92 63 VAL H CA 1
ATOM 2133 C C . VAL B 2 64 ? 37.163 27.305 -21.423 1.00 175.92 63 VAL H C 1
ATOM 2134 O O . VAL B 2 64 ? 37.734 28.346 -21.773 1.00 175.92 63 VAL H O 1
ATOM 2138 N N . LYS B 2 65 ? 37.794 26.118 -21.253 1.00 178.94 64 LYS H N 1
ATOM 2139 C CA . LYS B 2 65 ? 39.221 25.880 -21.498 1.00 178.94 64 LYS H CA 1
ATOM 2140 C C . LYS B 2 65 ? 39.627 26.765 -22.679 1.00 178.94 64 LYS H C 1
ATOM 2141 O O . LYS B 2 65 ? 39.117 26.623 -23.798 1.00 178.94 64 LYS H O 1
ATOM 2147 N N . GLY B 2 66 ? 40.399 27.781 -22.370 1.00 179.85 65 GLY H N 1
ATOM 2148 C CA . GLY B 2 66 ? 40.809 28.732 -23.381 1.00 179.85 65 GLY H CA 1
ATOM 2149 C C . GLY B 2 66 ? 40.356 30.124 -23.031 1.00 179.85 65 GLY H C 1
ATOM 2150 O O . GLY B 2 66 ? 41.025 30.801 -22.240 1.00 179.85 65 GLY H O 1
ATOM 2151 N N . ARG B 2 67 ? 39.192 30.539 -23.582 1.00 179.65 66 ARG H N 1
ATOM 2152 C CA . ARG B 2 67 ? 38.625 31.889 -23.419 1.00 179.65 66 ARG H CA 1
ATOM 2153 C C . ARG B 2 67 ? 38.544 32.479 -21.980 1.00 179.65 66 ARG H C 1
ATOM 2154 O O . ARG B 2 67 ? 38.595 33.706 -21.822 1.00 179.65 66 ARG H O 1
ATOM 2162 N N . PHE B 2 68 ? 38.440 31.600 -20.953 1.00 178.17 67 PHE H N 1
ATOM 2163 C CA . PHE B 2 68 ? 38.353 31.968 -19.537 1.00 178.17 67 PHE H CA 1
ATOM 2164 C C . PHE B 2 68 ? 39.692 31.785 -18.841 1.00 178.17 67 PHE H C 1
ATOM 2165 O O . PHE B 2 68 ? 40.492 30.934 -19.243 1.00 178.17 67 PHE H O 1
ATOM 2173 N N . THR B 2 69 ? 39.936 32.594 -17.797 1.00 175.03 68 THR H N 1
ATOM 2174 C CA . THR B 2 69 ? 41.188 32.554 -17.052 1.00 175.03 68 THR H CA 1
ATOM 2175 C C . THR B 2 69 ? 41.098 32.968 -15.571 1.00 175.03 68 THR H C 1
ATOM 2176 O O . THR B 2 69 ? 41.060 34.164 -15.275 1.00 175.03 68 THR H O 1
ATOM 2180 N N . VAL B 2 70 ? 41.106 31.971 -14.643 1.00 172.90 69 VAL H N 1
ATOM 2181 C CA . VAL B 2 70 ? 41.060 32.193 -13.183 1.00 172.90 69 VAL H CA 1
ATOM 2182 C C . VAL B 2 70 ? 42.393 32.709 -12.637 1.00 172.90 69 VAL H C 1
ATOM 2183 O O . VAL B 2 70 ? 43.451 32.365 -13.162 1.00 172.90 69 VAL H O 1
ATOM 2187 N N . SER B 2 71 ? 42.323 33.519 -11.568 1.00 174.18 70 SER H N 1
ATOM 2188 C CA . SER B 2 71 ? 43.458 34.165 -10.911 1.00 174.18 70 SER H CA 1
ATOM 2189 C C . SER B 2 71 ? 43.130 34.489 -9.470 1.00 174.18 70 SER H C 1
ATOM 2190 O O . SER B 2 71 ? 41.957 34.539 -9.108 1.00 174.18 70 SER H O 1
ATOM 2193 N N . ARG B 2 72 ? 44.146 34.771 -8.658 1.00 176.18 71 ARG H N 1
ATOM 2194 C CA . ARG B 2 72 ? 43.891 35.115 -7.268 1.00 176.18 71 ARG H CA 1
ATOM 2195 C C . ARG B 2 72 ? 44.924 36.039 -6.635 1.00 176.18 71 ARG H C 1
ATOM 2196 O O . ARG B 2 72 ? 46.110 35.969 -6.967 1.00 176.18 71 ARG H O 1
ATOM 2204 N N . ASP B 2 73 ? 44.457 36.880 -5.691 1.00 177.29 72 ASP H N 1
ATOM 2205 C CA . ASP B 2 73 ? 45.239 37.821 -4.888 1.00 177.29 72 ASP H CA 1
ATOM 2206 C C . ASP B 2 73 ? 45.074 37.355 -3.451 1.00 177.29 72 ASP H C 1
ATOM 2207 O O . ASP B 2 73 ? 43.999 37.525 -2.877 1.00 177.29 72 ASP H O 1
ATOM 2212 N N . ASN B 2 74 ? 46.119 36.776 -2.864 1.00 177.59 73 ASN H N 1
ATOM 2213 C CA . ASN B 2 74 ? 46.013 36.246 -1.501 1.00 177.59 73 ASN H CA 1
ATOM 2214 C C . ASN B 2 74 ? 46.070 37.306 -0.367 1.00 177.59 73 ASN H C 1
ATOM 2215 O O . ASN B 2 74 ? 45.790 36.990 0.798 1.00 177.59 73 ASN H O 1
ATOM 2220 N N . ALA B 2 75 ? 46.388 38.564 -0.727 1.00 177.85 74 ALA H N 1
ATOM 2221 C CA . ALA B 2 75 ? 46.499 39.697 0.200 1.00 177.85 74 ALA H CA 1
ATOM 2222 C C . ALA B 2 75 ? 45.152 40.329 0.459 1.00 177.85 74 ALA H C 1
ATOM 2223 O O . ALA B 2 75 ? 44.806 40.632 1.604 1.00 177.85 74 ALA H O 1
ATOM 2225 N N . LYS B 2 76 ? 44.412 40.554 -0.621 1.00 178.31 75 LYS H N 1
ATOM 2226 C CA . LYS B 2 76 ? 43.094 41.164 -0.596 1.00 178.31 75 LYS H CA 1
ATOM 2227 C C . LYS B 2 76 ? 41.978 40.100 -0.654 1.00 178.31 75 LYS H C 1
ATOM 2228 O O . LYS B 2 76 ? 40.801 40.449 -0.769 1.00 178.31 75 LYS H O 1
ATOM 2234 N N . ASN B 2 77 ? 42.359 38.804 -0.548 1.00 176.42 76 ASN H N 1
ATOM 2235 C CA . ASN B 2 77 ? 41.476 37.631 -0.571 1.00 176.42 76 ASN H CA 1
ATOM 2236 C C . ASN B 2 77 ? 40.447 37.728 -1.692 1.00 176.42 76 ASN H C 1
ATOM 2237 O O . ASN B 2 77 ? 39.251 37.908 -1.456 1.00 176.42 76 ASN H O 1
ATOM 2242 N N . LEU B 2 78 ? 40.943 37.685 -2.922 1.00 174.07 77 LEU H N 1
ATOM 2243 C CA . LEU B 2 78 ? 40.107 37.842 -4.093 1.00 174.07 77 LEU H CA 1
ATOM 2244 C C . LEU B 2 78 ? 40.313 36.785 -5.137 1.00 174.07 77 LEU H C 1
ATOM 2245 O O . LEU B 2 78 ? 41.441 36.480 -5.519 1.00 174.07 77 LEU H O 1
ATOM 2250 N N . LEU B 2 79 ? 39.207 36.261 -5.631 1.00 173.93 78 LEU H N 1
ATOM 2251 C CA . LEU B 2 79 ? 39.211 35.278 -6.691 1.00 173.93 78 LEU H CA 1
ATOM 2252 C C . LEU B 2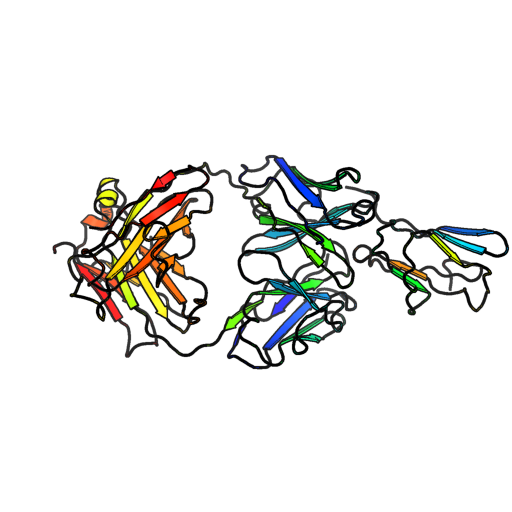 79 ? 38.552 35.913 -7.888 1.00 173.93 78 LEU H C 1
ATOM 2253 O O . LEU B 2 79 ? 37.432 36.422 -7.789 1.00 173.93 78 LEU H O 1
ATOM 2258 N N . PHE B 2 80 ? 39.259 35.923 -9.008 1.00 174.66 79 PHE H N 1
ATOM 2259 C CA . PHE B 2 80 ? 38.753 36.543 -10.218 1.00 174.66 79 PHE H CA 1
ATOM 2260 C C . PHE B 2 80 ? 38.596 35.556 -11.309 1.00 174.66 79 PHE H C 1
ATOM 2261 O O . PHE B 2 80 ? 39.411 34.651 -11.461 1.00 174.66 79 PHE H O 1
ATOM 2269 N N . LEU B 2 81 ? 37.580 35.759 -12.108 1.00 175.17 80 LEU H N 1
ATOM 2270 C CA . LEU B 2 81 ? 37.395 34.944 -13.277 1.00 175.17 80 LEU H CA 1
ATOM 2271 C C . LEU B 2 81 ? 37.467 35.905 -14.438 1.00 175.17 80 LEU H C 1
ATOM 2272 O O . LEU B 2 81 ? 36.753 36.909 -14.449 1.00 175.17 80 LEU H O 1
ATOM 2277 N N . GLN B 2 82 ? 38.402 35.654 -15.362 1.00 178.95 81 GLN H N 1
ATOM 2278 C CA . GLN B 2 82 ? 38.596 36.504 -16.530 1.00 178.95 81 GLN H CA 1
ATOM 2279 C C . GLN B 2 82 ? 38.014 35.855 -17.795 1.00 178.95 81 GLN H C 1
ATOM 2280 O O . GLN B 2 82 ? 38.708 35.148 -18.534 1.00 178.95 81 GLN H O 1
ATOM 2286 N N . MET B 2 83 ? 36.711 36.085 -18.004 1.00 180.25 82 MET H N 1
ATOM 2287 C CA . MET B 2 83 ? 35.953 35.568 -19.138 1.00 180.25 82 MET H CA 1
ATOM 2288 C C . MET B 2 83 ? 36.124 36.518 -20.312 1.00 180.25 82 MET H C 1
ATOM 2289 O O . MET B 2 83 ? 35.972 37.725 -20.133 1.00 180.25 82 MET H O 1
ATOM 2294 N N . ASN B 2 84 A 36.442 35.980 -21.502 1.00 179.83 82 ASN H N 1
ATOM 2295 C CA . ASN B 2 84 A 36.579 36.712 -22.770 1.00 179.83 82 ASN H CA 1
ATOM 2296 C C . ASN B 2 84 A 35.885 35.838 -23.804 1.00 179.83 82 ASN H C 1
ATOM 2297 O O . ASN B 2 84 A 35.428 34.757 -23.441 1.00 179.83 82 ASN H O 1
ATOM 2302 N N . ILE B 2 85 B 35.769 36.289 -25.067 1.00 179.61 82 ILE H N 1
ATOM 2303 C CA . ILE B 2 85 B 35.148 35.518 -26.175 1.00 179.61 82 ILE H CA 1
ATOM 2304 C C . ILE B 2 85 B 33.880 34.717 -25.744 1.00 179.61 82 ILE H C 1
ATOM 2305 O O . ILE B 2 85 B 33.701 33.536 -26.060 1.00 179.61 82 ILE H O 1
ATOM 2310 N N . LEU B 2 86 C 33.015 35.405 -25.004 1.00 179.35 82 LEU H N 1
ATOM 2311 C CA . LEU B 2 86 C 31.782 34.894 -24.426 1.00 179.35 82 LEU H CA 1
ATOM 2312 C C . LEU B 2 86 C 30.766 34.398 -25.448 1.00 179.35 82 LEU H C 1
ATOM 2313 O O . LEU B 2 86 C 30.617 34.997 -26.517 1.00 179.35 82 LEU H O 1
ATOM 2318 N N . LYS B 2 87 ? 30.065 33.303 -25.104 1.00 178.11 83 LYS H N 1
ATOM 2319 C CA . LYS B 2 87 ? 29.012 32.697 -25.920 1.00 178.11 83 LYS H CA 1
ATOM 2320 C C . LYS B 2 87 ? 27.688 32.829 -25.147 1.00 178.11 83 LYS H C 1
ATOM 2321 O O . LYS B 2 87 ? 27.664 33.394 -24.056 1.00 178.11 83 LYS H O 1
ATOM 2327 N N . SER B 2 88 ? 26.601 32.281 -25.702 1.00 179.75 84 SER H N 1
ATOM 2328 C CA . SER B 2 88 ? 25.274 32.223 -25.076 1.00 179.75 84 SER H CA 1
ATOM 2329 C C . SER B 2 88 ? 25.190 30.990 -24.121 1.00 179.75 84 SER H C 1
ATOM 2330 O O . SER B 2 88 ? 24.198 30.794 -23.410 1.00 179.75 84 SER H O 1
ATOM 2333 N N . GLU B 2 89 ? 26.253 30.162 -24.135 1.00 179.14 85 GLU H N 1
ATOM 2334 C CA . GLU B 2 89 ? 26.474 28.985 -23.292 1.00 179.14 85 GLU H CA 1
ATOM 2335 C C . GLU B 2 89 ? 26.894 29.561 -21.954 1.00 179.14 85 GLU H C 1
ATOM 2336 O O . GLU B 2 89 ? 26.348 29.204 -20.914 1.00 179.14 85 GLU H O 1
ATOM 2342 N N . ASP B 2 90 ? 27.797 30.553 -22.024 1.00 175.82 86 ASP H N 1
ATOM 2343 C CA . ASP B 2 90 ? 28.345 31.311 -20.912 1.00 175.82 86 ASP H CA 1
ATOM 2344 C C . ASP B 2 90 ? 27.299 32.231 -20.216 1.00 175.82 86 ASP H C 1
ATOM 2345 O O . ASP B 2 90 ? 27.675 32.978 -19.309 1.00 175.82 86 ASP H O 1
ATOM 2350 N N . THR B 2 91 ? 25.991 32.159 -20.627 1.00 173.10 87 THR H N 1
ATOM 2351 C CA . THR B 2 91 ? 24.857 32.893 -20.024 1.00 173.10 87 THR H CA 1
ATOM 2352 C C . THR B 2 91 ? 24.412 32.002 -18.872 1.00 173.10 87 THR H C 1
ATOM 2353 O O . THR B 2 91 ? 23.752 30.979 -19.105 1.00 173.10 87 THR H O 1
ATOM 2357 N N . ALA B 2 92 ? 24.839 32.349 -17.640 1.00 168.66 88 ALA H N 1
ATOM 2358 C CA . ALA B 2 92 ? 24.589 31.552 -16.432 1.00 168.66 88 ALA H CA 1
ATOM 2359 C C . ALA B 2 92 ? 24.821 32.343 -15.162 1.00 168.66 88 ALA H C 1
ATOM 2360 O O . ALA B 2 92 ? 25.393 33.439 -15.207 1.00 168.66 88 ALA H O 1
ATOM 2362 N N . MET B 2 93 ? 24.437 31.769 -14.013 1.00 164.06 89 MET H N 1
ATOM 2363 C CA . MET B 2 93 ? 24.805 32.428 -12.783 1.00 164.06 89 MET H CA 1
ATOM 2364 C C . MET B 2 93 ? 26.055 31.756 -12.275 1.00 164.06 89 MET H C 1
ATOM 2365 O O . MET B 2 93 ? 26.162 30.530 -12.328 1.00 164.06 89 MET H O 1
ATOM 2370 N N . TYR B 2 94 ? 27.007 32.572 -11.814 1.00 161.84 90 TYR H N 1
ATOM 2371 C CA . TYR B 2 94 ? 28.309 32.132 -11.349 1.00 161.84 90 TYR H CA 1
ATOM 2372 C C . TYR B 2 94 ? 28.475 32.356 -9.870 1.00 161.84 90 TYR H C 1
ATOM 2373 O O . TYR B 2 94 ? 28.209 33.454 -9.378 1.00 161.84 90 TYR H O 1
ATOM 2382 N N . TYR B 2 95 ? 28.919 31.303 -9.168 1.00 162.40 91 TYR H N 1
ATOM 2383 C CA . TYR B 2 95 ? 29.223 31.282 -7.741 1.00 162.40 91 TYR H CA 1
ATOM 2384 C C . TYR B 2 95 ? 30.703 30.900 -7.603 1.00 162.40 91 TYR H C 1
ATOM 2385 O O . TYR B 2 95 ? 31.207 30.109 -8.396 1.00 162.40 91 TYR H O 1
ATOM 2394 N N . CYS B 2 96 ? 31.391 31.448 -6.606 1.00 168.39 92 CYS H N 1
ATOM 2395 C CA . CYS B 2 96 ? 32.768 31.077 -6.285 1.00 168.39 92 CYS H CA 1
ATOM 2396 C C . CYS B 2 96 ? 32.669 30.240 -5.018 1.00 168.39 92 CYS H C 1
ATOM 2397 O O . CYS B 2 96 ? 31.791 30.502 -4.180 1.00 168.39 92 CYS H O 1
ATOM 2400 N N . ALA B 2 97 ? 33.516 29.201 -4.890 1.00 166.35 93 ALA H N 1
ATOM 2401 C CA . ALA B 2 97 ? 33.367 28.305 -3.75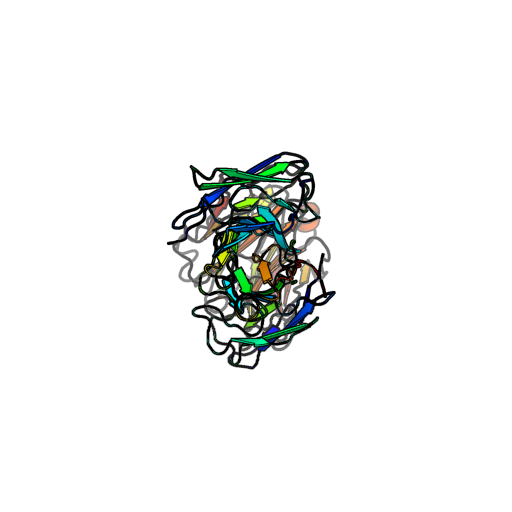3 1.00 166.35 93 ALA H CA 1
ATOM 2402 C C . ALA B 2 97 ? 34.606 27.683 -3.179 1.00 166.35 93 ALA H C 1
ATOM 2403 O O . ALA B 2 97 ? 35.583 27.467 -3.895 1.00 166.35 93 ALA H O 1
ATOM 2405 N N . ARG B 2 98 ? 34.526 27.330 -1.879 1.00 164.31 94 ARG H N 1
ATOM 2406 C CA . ARG B 2 98 ? 35.540 26.574 -1.151 1.00 164.31 94 ARG H CA 1
ATOM 2407 C C . ARG B 2 98 ? 34.938 25.186 -0.979 1.00 164.31 94 ARG H C 1
ATOM 2408 O O . ARG B 2 98 ? 33.871 25.017 -0.363 1.00 164.31 94 ARG H O 1
ATOM 2416 N N . PHE B 2 99 ? 35.597 24.202 -1.570 1.00 161.31 95 PHE H N 1
ATOM 2417 C CA . PHE B 2 99 ? 35.105 22.851 -1.485 1.00 161.31 95 PHE H CA 1
ATOM 2418 C C . PHE B 2 99 ? 35.951 22.072 -0.510 1.00 161.31 95 PHE H C 1
ATOM 2419 O O . PHE B 2 99 ? 37.121 21.827 -0.789 1.00 161.31 95 PHE H O 1
ATOM 2427 N N . ASP B 2 100 ? 35.386 21.729 0.654 1.00 159.49 96 ASP H N 1
ATOM 2428 C CA . ASP B 2 100 ? 36.086 20.905 1.642 1.00 159.49 96 ASP H CA 1
ATOM 2429 C C . ASP B 2 100 ? 35.706 19.441 1.366 1.00 159.49 96 ASP H C 1
ATOM 2430 O O . ASP B 2 100 ? 34.977 19.153 0.409 1.00 159.49 96 ASP H O 1
ATOM 2435 N N . TRP B 2 101 ? 36.138 18.528 2.246 1.00 155.78 97 TRP H N 1
ATOM 2436 C CA . TRP B 2 101 ? 35.807 17.113 2.141 1.00 155.78 97 TRP H CA 1
ATOM 2437 C C . TRP B 2 101 ? 34.398 16.799 2.651 1.00 155.78 97 TRP H C 1
ATOM 2438 O O . TRP B 2 101 ? 33.787 15.841 2.175 1.00 155.78 97 TRP H O 1
ATOM 2449 N N . ASP B 2 102 ? 33.910 17.600 3.635 1.00 150.58 98 ASP H N 1
ATOM 2450 C CA . ASP B 2 102 ? 32.626 17.499 4.346 1.00 150.58 98 ASP H CA 1
ATOM 2451 C C . ASP B 2 102 ? 31.797 18.789 4.325 1.00 150.58 98 ASP H C 1
ATOM 2452 O O . ASP B 2 102 ? 30.600 18.729 4.568 1.00 150.58 98 ASP H O 1
ATOM 2457 N N . LYS B 2 103 ? 32.441 19.946 4.090 1.00 149.52 99 LYS H N 1
ATOM 2458 C CA . LYS B 2 103 ? 31.852 21.293 4.058 1.00 149.52 99 LYS H CA 1
ATOM 2459 C C . LYS B 2 103 ? 31.735 21.817 2.616 1.00 149.52 99 LYS H C 1
ATOM 2460 O O . LYS B 2 103 ? 32.342 21.280 1.691 1.00 149.52 99 LYS H O 1
ATOM 2466 N N . ASN B 2 104 ? 30.986 22.894 2.438 1.00 152.41 101 ASN H N 1
ATOM 2467 C CA . ASN B 2 104 ? 30.799 23.501 1.131 1.00 152.41 101 ASN H CA 1
ATOM 2468 C C . ASN B 2 104 ? 30.508 24.968 1.217 1.00 152.41 101 ASN H C 1
ATOM 2469 O O . ASN B 2 104 ? 29.423 25.354 1.658 1.00 152.41 101 ASN H O 1
ATOM 2474 N N . TYR B 2 105 ? 31.429 25.805 0.768 1.00 154.52 102 TYR H N 1
ATOM 2475 C CA . TYR B 2 105 ? 31.131 27.221 0.875 1.00 154.52 102 TYR H CA 1
ATOM 2476 C C . TYR B 2 105 ? 30.849 27.900 -0.432 1.00 154.52 102 TYR H C 1
ATOM 2477 O O . TYR B 2 105 ? 31.742 28.056 -1.258 1.00 154.52 102 TYR H O 1
ATOM 2486 N N . TRP B 2 106 ? 29.584 28.284 -0.620 1.00 155.22 103 TRP H N 1
ATOM 2487 C CA . TRP B 2 106 ? 29.105 28.972 -1.807 1.00 155.22 103 TRP H CA 1
ATOM 2488 C C . TRP B 2 106 ? 28.802 30.397 -1.441 1.00 155.22 103 TRP H C 1
ATOM 2489 O O . TRP B 2 106 ? 28.395 30.687 -0.308 1.00 155.22 103 TRP H O 1
ATOM 2500 N N . GLY B 2 107 ? 28.981 31.273 -2.408 1.00 159.04 104 GLY H N 1
ATOM 2501 C CA . GLY B 2 107 ? 28.633 32.673 -2.253 1.00 159.04 104 GLY H CA 1
ATOM 2502 C C . GLY B 2 107 ? 27.239 32.889 -2.802 1.00 159.04 104 GLY H C 1
ATOM 2503 O O . GLY B 2 107 ? 26.597 31.938 -3.271 1.00 159.04 104 GLY H O 1
ATOM 2504 N N . GLN B 2 108 ? 26.761 34.139 -2.749 1.00 163.30 105 GLN H N 1
ATOM 2505 C CA . GLN B 2 108 ? 25.433 34.512 -3.255 1.00 163.30 105 GLN H CA 1
ATOM 2506 C C . GLN B 2 108 ? 25.328 34.401 -4.788 1.00 163.30 105 GLN H C 1
ATOM 2507 O O . GLN B 2 108 ? 24.272 34.057 -5.328 1.00 163.30 105 GLN H O 1
ATOM 2513 N N . GLY B 2 109 ? 26.445 34.663 -5.451 1.00 164.82 106 GLY H N 1
ATOM 2514 C CA . GLY B 2 109 ? 26.573 34.565 -6.893 1.00 164.82 106 GLY H CA 1
ATOM 2515 C C . GLY B 2 109 ? 26.122 35.778 -7.656 1.00 164.82 106 GLY H C 1
ATOM 2516 O O . GLY B 2 109 ? 25.221 36.500 -7.214 1.00 164.82 106 GLY H O 1
ATOM 2517 N N . THR B 2 110 ? 26.759 35.995 -8.818 1.00 168.14 107 THR H N 1
ATOM 2518 C CA . THR B 2 110 ? 26.411 37.071 -9.738 1.00 168.14 107 THR H CA 1
ATOM 2519 C C . THR B 2 110 ? 25.946 36.470 -11.068 1.00 168.14 107 THR H C 1
ATOM 2520 O O . THR B 2 110 ? 26.538 35.503 -11.560 1.00 168.14 107 THR H O 1
ATOM 2524 N N . MET B 2 111 ? 24.821 36.993 -11.579 1.00 170.50 108 MET H N 1
ATOM 2525 C CA . MET B 2 111 ? 24.150 36.521 -12.779 1.00 170.50 108 MET H CA 1
ATOM 2526 C C . MET B 2 111 ? 24.656 37.170 -14.054 1.00 170.50 108 MET H C 1
ATOM 2527 O O . MET B 2 111 ? 24.375 38.348 -14.302 1.00 170.50 108 MET H O 1
ATOM 2532 N N . VAL B 2 112 ? 25.383 36.385 -14.876 1.00 173.24 109 VAL H N 1
ATOM 2533 C CA . VAL B 2 112 ? 25.943 36.847 -16.153 1.00 173.24 109 VAL H CA 1
ATOM 2534 C C . VAL B 2 112 ? 25.079 36.410 -17.359 1.00 173.24 109 VAL H C 1
ATOM 2535 O O . VAL B 2 112 ? 24.868 35.214 -17.592 1.00 173.24 109 VAL H O 1
ATOM 2539 N N . THR B 2 113 ? 24.577 37.405 -18.110 1.00 176.79 110 THR H N 1
ATOM 2540 C CA . THR B 2 113 ? 23.695 37.220 -19.261 1.00 176.79 110 THR H CA 1
ATOM 2541 C C . THR B 2 113 ? 24.389 37.691 -20.555 1.00 176.79 110 THR H C 1
ATOM 2542 O O . THR B 2 113 ? 24.776 38.856 -20.642 1.00 176.79 110 THR H O 1
ATOM 2546 N N . VAL B 2 114 ? 24.574 36.775 -21.547 1.00 181.10 111 VAL H N 1
ATOM 2547 C CA . VAL B 2 114 ? 25.249 37.055 -22.839 1.00 181.10 111 VAL H CA 1
ATOM 2548 C C . VAL B 2 114 ? 24.278 36.994 -24.026 1.00 181.10 111 VAL H C 1
ATOM 2549 O O . VAL B 2 114 ? 23.948 35.896 -24.502 1.00 181.10 111 VAL H O 1
ATOM 2553 N N . SER B 2 115 ? 23.860 38.178 -24.522 1.00 184.56 112 SER H N 1
ATOM 2554 C CA . SER B 2 115 ? 22.988 38.307 -25.691 1.00 184.56 112 SER H CA 1
ATOM 2555 C C . SER B 2 115 ? 23.317 39.539 -26.503 1.00 184.56 112 SER H C 1
ATOM 2556 O O . SER B 2 115 ? 23.651 40.600 -25.948 1.00 184.56 112 SER H O 1
ATOM 2559 N N . SER B 2 116 ? 23.187 39.385 -27.839 1.00 188.05 113 SER H N 1
ATOM 2560 C CA . SER B 2 116 ? 23.402 40.430 -28.844 1.00 188.05 113 SER H CA 1
ATOM 2561 C C . SER B 2 116 ? 22.310 41.518 -28.741 1.00 188.05 113 SER H C 1
ATOM 2562 O O . SER B 2 116 ? 22.460 42.609 -29.309 1.00 188.05 113 SER H O 1
ATOM 2565 N N . ALA B 2 117 ? 21.230 41.215 -27.982 1.00 189.43 114 ALA H N 1
ATOM 2566 C CA . ALA B 2 117 ? 20.082 42.087 -27.749 1.00 189.43 114 ALA H CA 1
ATOM 2567 C C . ALA B 2 117 ? 20.392 43.353 -26.930 1.00 189.43 114 ALA H C 1
ATOM 2568 O O . ALA B 2 117 ? 21.276 43.373 -26.056 1.00 189.43 114 ALA H O 1
ATOM 2570 N N . LYS B 2 118 ? 19.640 44.409 -27.261 1.00 187.69 115 LYS H N 1
ATOM 2571 C CA . LYS B 2 118 ? 19.684 45.756 -26.706 1.00 187.69 115 LYS H CA 1
ATOM 2572 C C . LYS B 2 118 ? 18.711 45.907 -25.541 1.00 187.69 115 LYS H C 1
ATOM 2573 O O . LYS B 2 118 ? 17.649 45.290 -25.564 1.00 187.69 115 LYS H O 1
ATOM 2579 N N . THR B 2 119 ? 19.052 46.746 -24.543 1.00 187.69 116 THR H N 1
ATOM 2580 C CA . THR B 2 119 ? 18.184 46.999 -23.386 1.00 187.69 116 THR H CA 1
ATOM 2581 C C . THR B 2 119 ? 16.862 47.676 -23.769 1.00 187.69 116 THR H C 1
ATOM 2582 O O . THR B 2 119 ? 16.873 48.780 -24.310 1.00 187.69 116 THR H O 1
ATOM 2586 N N . THR B 2 120 ? 15.730 46.993 -23.507 1.00 189.99 117 THR H N 1
ATOM 2587 C CA . THR B 2 120 ? 14.373 47.458 -23.825 1.00 189.99 117 THR H CA 1
ATOM 2588 C C . THR B 2 120 ? 13.504 47.683 -22.569 1.00 189.99 117 THR H C 1
ATOM 2589 O O . THR B 2 120 ? 13.408 46.819 -21.692 1.00 189.99 117 THR H O 1
ATOM 2593 N N . ALA B 2 121 ? 12.859 48.856 -22.518 1.00 192.54 118 ALA H N 1
ATOM 2594 C CA . ALA B 2 121 ? 11.920 49.255 -21.478 1.00 192.54 118 ALA H CA 1
ATOM 2595 C C . ALA B 2 121 ? 10.596 48.499 -21.712 1.00 192.54 118 ALA H C 1
ATOM 2596 O O . ALA B 2 121 ? 10.296 48.159 -22.856 1.00 192.54 118 ALA H O 1
ATOM 2598 N N . PRO B 2 122 ? 9.770 48.249 -20.678 1.00 194.41 119 PRO H N 1
ATOM 2599 C CA . PRO B 2 122 ? 8.541 47.482 -20.901 1.00 194.41 119 PRO H CA 1
ATOM 2600 C C . PRO B 2 122 ? 7.243 48.261 -21.035 1.00 194.41 119 PRO H C 1
ATOM 2601 O O . PRO B 2 122 ? 7.056 49.342 -20.461 1.00 194.41 119 PRO H O 1
ATOM 2605 N N . SER B 2 123 ? 6.315 47.637 -21.749 1.00 196.10 120 SER H N 1
ATOM 2606 C CA . SER B 2 123 ? 4.971 48.130 -21.983 1.00 196.10 120 SER H CA 1
ATOM 2607 C C . SER B 2 123 ? 4.115 47.639 -20.815 1.00 196.10 120 SER H C 1
ATOM 2608 O O . SER B 2 123 ? 4.020 46.430 -20.599 1.00 196.10 120 SER H O 1
ATOM 2611 N N . VAL B 2 124 ? 3.529 48.560 -20.037 1.00 197.86 121 VAL H N 1
ATOM 2612 C CA . VAL B 2 124 ? 2.702 48.166 -18.894 1.00 197.86 121 VAL H CA 1
ATOM 2613 C C . VAL B 2 124 ? 1.227 48.480 -19.106 1.00 197.86 121 VAL H C 1
ATOM 2614 O O . VAL B 2 124 ? 0.828 49.645 -19.169 1.00 197.86 121 VAL H O 1
ATOM 2618 N N . TYR B 2 125 ? 0.422 47.427 -19.209 1.00 200.89 122 TYR H N 1
ATOM 2619 C CA . TYR B 2 125 ? -1.000 47.552 -19.478 1.00 200.89 122 TYR H CA 1
ATOM 2620 C C . TYR B 2 125 ? -1.857 46.910 -18.376 1.00 200.89 122 TYR H C 1
ATOM 2621 O O . TYR B 2 125 ? -1.543 45.788 -17.980 1.00 200.89 122 TYR H O 1
ATOM 2630 N N . PRO B 2 126 ? -2.968 47.555 -17.912 1.00 203.56 123 PRO H N 1
ATOM 2631 C CA . PRO B 2 126 ? -3.825 46.933 -16.868 1.00 203.56 123 PRO H CA 1
ATOM 2632 C C . PRO B 2 126 ? -4.788 45.861 -17.395 1.00 203.56 123 PRO H C 1
ATOM 2633 O O . PRO B 2 126 ? -4.846 45.657 -18.604 1.00 203.56 123 PRO H O 1
ATOM 2637 N N . LEU B 2 127 ? -5.527 45.164 -16.493 1.00 207.02 124 LEU H N 1
ATOM 2638 C CA . LEU B 2 127 ? -6.492 44.115 -16.861 1.00 207.02 124 LEU H CA 1
ATOM 2639 C C . LEU B 2 127 ? -7.741 44.105 -15.932 1.00 207.02 124 LEU H C 1
ATOM 2640 O O . LEU B 2 127 ? -7.584 44.014 -14.715 1.00 207.02 124 LEU H O 1
ATOM 2645 N N . ALA B 2 128 ? -8.972 44.194 -16.521 1.00 213.13 125 ALA H N 1
ATOM 2646 C CA . ALA B 2 128 ? -10.315 44.165 -15.879 1.00 213.13 125 ALA H CA 1
ATOM 2647 C C . ALA B 2 128 ? -11.422 44.017 -16.963 1.00 213.13 125 ALA H C 1
ATOM 2648 O O . ALA B 2 128 ? -11.256 44.602 -18.038 1.00 213.13 125 ALA H O 1
ATOM 2650 N N . PRO B 2 129 ? -12.562 43.303 -16.720 1.00 219.00 126 PRO H N 1
ATOM 2651 C CA . PRO B 2 129 ? -13.563 43.109 -17.798 1.00 219.00 126 PRO H CA 1
ATOM 2652 C C . PRO B 2 129 ? -14.804 44.015 -17.779 1.00 219.00 126 PRO H C 1
ATOM 2653 O O . PRO B 2 129 ? -14.908 44.895 -16.927 1.00 219.00 126 PRO H O 1
ATOM 2657 N N . ALA B 2 130 ? -15.748 43.795 -18.729 1.00 225.20 127 ALA H N 1
ATOM 2658 C CA . ALA B 2 130 ? -17.004 44.557 -18.839 1.00 225.20 127 ALA H CA 1
ATOM 2659 C C . ALA B 2 130 ? -18.207 43.746 -19.382 1.00 225.20 127 ALA H C 1
ATOM 2660 O O . ALA B 2 130 ? -19.350 44.098 -19.073 1.00 225.20 127 ALA H O 1
ATOM 2662 N N . CYS B 2 131 ? -17.946 42.675 -20.196 1.00 232.43 128 CYS H N 1
ATOM 2663 C CA . CYS B 2 131 ? -18.964 41.778 -20.803 1.00 232.43 128 CYS H CA 1
ATOM 2664 C C . CYS B 2 131 ? -19.329 40.676 -19.799 1.00 232.43 128 CYS H C 1
ATOM 2665 O O . CYS B 2 131 ? -20.312 40.825 -19.067 1.00 232.43 128 CYS H O 1
ATOM 2668 N N . ASP B 2 132 ? -18.529 39.578 -19.758 1.00 235.61 129 ASP H N 1
ATOM 2669 C CA . ASP B 2 132 ? -18.715 38.487 -18.803 1.00 235.61 129 ASP H CA 1
ATOM 2670 C C . ASP B 2 132 ? -17.870 38.795 -17.552 1.00 235.61 129 ASP H C 1
ATOM 2671 O O . ASP B 2 132 ? -16.916 38.083 -17.205 1.00 235.61 129 ASP H O 1
ATOM 2676 N N . SER B 2 133 ? -18.225 39.934 -16.927 1.00 235.90 130 SER H N 1
ATOM 2677 C CA . SER B 2 133 ? -17.708 40.485 -15.680 1.00 235.90 130 SER H CA 1
ATOM 2678 C C . SER B 2 133 ? -18.861 40.310 -14.662 1.00 235.90 130 SER H C 1
ATOM 2679 O O . SER B 2 133 ? -19.198 41.232 -13.909 1.00 235.90 130 SER H O 1
ATOM 2682 N N . THR B 2 134 ? -19.479 39.099 -14.694 1.00 234.83 131 THR H N 1
ATOM 2683 C CA . THR B 2 134 ? -20.618 38.645 -13.891 1.00 234.83 131 THR H CA 1
ATOM 2684 C C . THR B 2 134 ? -20.391 38.812 -12.386 1.00 234.83 131 THR H C 1
ATOM 2685 O O . THR B 2 134 ? -19.678 38.007 -11.773 1.00 234.83 131 THR H O 1
ATOM 2689 N N . THR B 2 135 ? -20.982 39.904 -11.823 1.00 234.19 132 THR H N 1
ATOM 2690 C CA . THR B 2 135 ? -20.951 40.373 -10.421 1.00 234.19 132 THR H CA 1
ATOM 2691 C C . THR B 2 135 ? -19.595 40.203 -9.702 1.00 234.19 132 THR H C 1
ATOM 2692 O O . THR B 2 135 ? -18.803 41.151 -9.640 1.00 234.19 132 THR H O 1
ATOM 2696 N N . SER B 2 136 ? -19.354 38.980 -9.159 1.00 231.38 133 SER H N 1
ATOM 2697 C CA . SER B 2 136 ? -18.177 38.556 -8.393 1.00 231.38 133 SER H CA 1
ATOM 2698 C C . SER B 2 136 ? -18.132 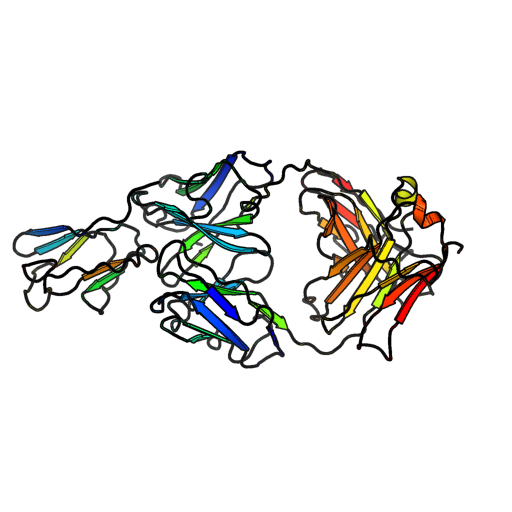37.007 -8.316 1.00 231.38 133 SER H C 1
ATOM 2699 O O . SER B 2 136 ? -19.124 36.399 -7.895 1.00 231.38 133 SER H O 1
ATOM 2702 N N . THR B 2 137 ? -16.988 36.382 -8.748 1.00 227.27 134 THR H N 1
ATOM 2703 C CA . THR B 2 137 ? -16.736 34.918 -8.812 1.00 227.27 134 THR H CA 1
ATOM 2704 C C . THR B 2 137 ? -17.424 34.116 -7.677 1.00 227.27 134 THR H C 1
ATOM 2705 O O . THR B 2 137 ? -18.214 33.203 -7.946 1.00 227.27 134 THR H O 1
ATOM 2709 N N . THR B 2 138 ? -17.122 34.498 -6.419 1.00 222.45 135 THR H N 1
ATOM 2710 C CA . THR B 2 138 ? -17.649 33.993 -5.140 1.00 222.45 135 THR H CA 1
ATOM 2711 C C . THR B 2 138 ? -17.625 35.198 -4.175 1.00 222.45 135 THR H C 1
ATOM 2712 O O . THR B 2 138 ? -17.774 35.042 -2.963 1.00 222.45 135 THR H O 1
ATOM 2716 N N . ASN B 2 139 ? -17.451 36.400 -4.765 1.00 217.80 136 ASN H N 1
ATOM 2717 C CA . ASN B 2 139 ? -17.245 37.755 -4.232 1.00 217.80 136 ASN H CA 1
ATOM 2718 C C . ASN B 2 139 ? -15.747 38.072 -4.311 1.00 217.80 136 ASN H C 1
ATOM 2719 O O . ASN B 2 139 ? -15.079 38.224 -3.286 1.00 217.80 136 ASN H O 1
ATOM 2724 N N . THR B 2 140 ? -15.210 38.096 -5.552 1.00 210.84 137 THR H N 1
ATOM 2725 C CA . THR B 2 140 ? -13.791 38.324 -5.805 1.00 210.84 137 THR H CA 1
ATOM 2726 C C . THR B 2 140 ? -13.461 38.867 -7.165 1.00 210.84 137 THR H C 1
ATOM 2727 O O . THR B 2 140 ? -13.646 38.201 -8.194 1.00 210.84 137 THR H O 1
ATOM 2731 N N . VAL B 2 141 ? -12.899 40.064 -7.153 1.00 206.56 138 VAL H N 1
ATOM 2732 C CA . VAL B 2 141 ? -12.425 40.710 -8.360 1.00 206.56 138 VAL H CA 1
ATOM 2733 C C . VAL B 2 141 ? -10.971 40.333 -8.555 1.00 206.56 138 VAL H C 1
ATOM 2734 O O . VAL B 2 141 ? -10.114 40.649 -7.721 1.00 206.56 138 VAL H O 1
ATOM 2738 N N . THR B 2 142 ? -10.718 39.596 -9.631 1.00 200.53 139 THR H N 1
ATOM 2739 C CA . THR B 2 142 ? -9.386 39.179 -10.047 1.00 200.53 139 THR H CA 1
ATOM 2740 C C . THR B 2 142 ? -8.893 40.283 -10.987 1.00 200.53 139 THR H C 1
ATOM 2741 O O . THR B 2 142 ? -9.636 40.678 -11.880 1.00 200.53 139 THR H O 1
ATOM 2745 N N . LEU B 2 143 ? -7.706 40.852 -10.740 1.00 194.10 140 LEU H N 1
ATOM 2746 C CA . LEU B 2 143 ? -7.163 41.934 -11.572 1.00 194.10 140 LEU H CA 1
ATOM 2747 C C . LEU B 2 143 ? -5.744 41.629 -12.016 1.00 194.10 140 LEU H C 1
ATOM 2748 O O . LEU B 2 143 ? -4.962 41.039 -11.269 1.00 194.10 140 LEU H O 1
ATOM 2753 N N . GLY B 2 144 ? -5.429 42.020 -13.238 1.00 190.30 141 GLY H N 1
ATOM 2754 C CA . GLY B 2 144 ? -4.126 41.739 -13.813 1.00 190.30 141 GLY H CA 1
ATOM 2755 C C . GLY B 2 144 ? -3.259 42.932 -14.121 1.00 190.30 141 GLY H C 1
ATOM 2756 O O . GLY B 2 144 ? -3.655 44.088 -13.942 1.00 190.30 141 GLY H O 1
ATOM 2757 N N . CYS B 2 145 ? -2.058 42.622 -14.592 1.00 187.37 142 CYS H N 1
ATOM 2758 C CA . CYS B 2 145 ? -1.049 43.571 -14.995 1.00 187.37 142 CYS H CA 1
ATOM 2759 C C . CYS B 2 145 ? -0.212 42.913 -16.048 1.00 187.37 142 CYS H C 1
ATOM 2760 O O . CYS B 2 145 ? 0.287 41.814 -15.835 1.00 187.37 142 CYS H O 1
ATOM 2763 N N . LEU B 2 146 ? -0.088 43.549 -17.199 1.00 185.82 143 LEU H N 1
ATOM 2764 C CA . LEU B 2 146 ? 0.698 42.982 -18.278 1.00 185.82 143 LEU H CA 1
ATOM 2765 C C . LEU B 2 146 ? 1.953 43.772 -18.508 1.00 185.82 143 LEU H C 1
ATOM 2766 O O . LEU B 2 146 ? 1.922 45.003 -18.546 1.00 185.82 143 LEU H O 1
ATOM 2771 N N . VAL B 2 147 ? 3.062 43.053 -18.673 1.00 186.04 144 VAL H N 1
ATOM 2772 C CA . VAL B 2 147 ? 4.370 43.635 -18.909 1.00 186.04 144 VAL H CA 1
ATOM 2773 C C . VAL B 2 147 ? 4.870 43.110 -20.250 1.00 186.04 144 VAL H C 1
ATOM 2774 O O . VAL B 2 147 ? 5.441 42.021 -20.298 1.00 186.04 144 VAL H O 1
ATOM 2778 N N . LYS B 2 148 ? 4.602 43.856 -21.345 1.00 188.30 145 LYS H N 1
ATOM 2779 C CA . LYS B 2 148 ? 5.011 43.486 -22.712 1.00 188.30 145 LYS H CA 1
ATOM 2780 C C . LYS B 2 148 ? 6.396 44.082 -23.049 1.00 188.30 145 LYS H C 1
ATOM 2781 O O . LYS B 2 148 ? 6.761 45.143 -22.529 1.00 188.30 145 LYS H O 1
ATOM 2787 N N . GLY B 2 149 ? 7.140 43.344 -23.880 1.00 190.80 146 GLY H N 1
ATOM 2788 C CA . GLY B 2 149 ? 8.451 43.672 -24.431 1.00 190.80 146 GLY H CA 1
ATOM 2789 C C . GLY B 2 149 ? 9.461 44.344 -23.528 1.00 190.80 146 GLY H C 1
ATOM 2790 O O . GLY B 2 149 ? 9.536 45.573 -23.490 1.00 190.80 146 GLY H O 1
ATOM 2791 N N . TYR B 2 150 ? 10.266 43.542 -22.822 1.00 193.17 147 TYR H N 1
ATOM 2792 C CA . TYR B 2 150 ? 11.345 44.044 -21.975 1.00 193.17 147 TYR H CA 1
ATOM 2793 C C . TYR B 2 150 ? 12.541 43.121 -22.032 1.00 193.17 147 TYR H C 1
ATOM 2794 O O . TYR B 2 150 ? 12.397 41.896 -22.110 1.00 193.17 147 TYR H O 1
ATOM 2803 N N . PHE B 2 151 ? 13.721 43.718 -21.958 1.00 194.70 148 PHE H N 1
ATOM 2804 C CA . PHE B 2 151 ? 14.990 43.017 -21.950 1.00 194.70 148 PHE H CA 1
ATOM 2805 C C . PHE B 2 151 ? 16.062 43.935 -21.362 1.00 194.70 148 PHE H C 1
ATOM 2806 O O . PHE B 2 151 ? 16.132 45.115 -21.702 1.00 194.70 148 PHE H O 1
ATOM 2814 N N . PRO B 2 152 ? 16.912 43.412 -20.474 1.00 192.77 149 PRO H N 1
ATOM 2815 C CA . PRO B 2 152 ? 16.961 42.038 -19.978 1.00 192.77 149 PRO H CA 1
ATOM 2816 C C . PRO B 2 152 ? 16.190 41.841 -18.663 1.00 192.77 149 PRO H C 1
ATOM 2817 O O . PRO B 2 152 ? 15.594 42.783 -18.120 1.00 192.77 149 PRO H O 1
ATOM 2821 N N . GLU B 2 153 ? 16.207 40.596 -18.163 1.00 190.33 150 GLU H N 1
ATOM 2822 C CA . GLU B 2 153 ? 15.616 40.169 -16.902 1.00 190.33 150 GLU H CA 1
ATOM 2823 C C . GLU B 2 153 ? 16.326 40.865 -15.717 1.00 190.33 150 GLU H C 1
ATOM 2824 O O . GLU B 2 153 ? 17.507 41.185 -15.838 1.00 190.33 150 GLU H O 1
ATOM 2830 N N . PRO B 2 154 ? 15.672 41.125 -14.570 1.00 188.28 151 PRO H N 1
ATOM 2831 C CA . PRO B 2 154 ? 14.298 40.791 -14.185 1.00 188.28 151 PRO H CA 1
ATOM 2832 C C . PRO B 2 154 ? 13.392 42.014 -14.229 1.00 188.28 151 PRO H C 1
ATOM 2833 O O . PRO B 2 154 ? 13.742 43.008 -14.858 1.00 188.28 151 PRO H O 1
ATOM 2837 N N . VAL B 2 155 ? 12.236 41.933 -13.552 1.00 185.93 152 VAL H N 1
ATOM 2838 C CA . VAL B 2 155 ? 11.244 42.998 -13.414 1.00 185.93 152 VAL H CA 1
ATOM 2839 C C . VAL B 2 155 ? 10.375 42.693 -12.174 1.00 185.93 152 VAL H C 1
ATOM 2840 O O . VAL B 2 155 ? 9.954 41.545 -11.987 1.00 185.93 152 VAL H O 1
ATOM 2844 N N . THR B 2 156 ? 10.193 43.687 -11.284 1.00 184.52 153 THR H N 1
ATOM 2845 C CA . THR B 2 156 ? 9.437 43.492 -10.043 1.00 184.52 153 THR H CA 1
ATOM 2846 C C . THR B 2 156 ? 8.040 44.016 -10.152 1.00 184.52 153 THR H C 1
ATOM 2847 O O . THR B 2 156 ? 7.837 45.172 -10.529 1.00 184.52 153 THR H O 1
ATOM 2851 N N . VAL B 2 157 ? 7.082 43.190 -9.759 1.00 184.69 154 VAL H N 1
ATOM 2852 C CA . VAL B 2 157 ? 5.689 43.587 -9.789 1.00 184.69 154 VAL H CA 1
ATOM 2853 C C . VAL B 2 157 ? 5.140 43.764 -8.388 1.00 184.69 154 VAL H C 1
ATOM 2854 O O . VAL B 2 157 ? 4.943 42.782 -7.671 1.00 184.69 154 VAL H O 1
ATOM 2858 N N . ILE B 2 158 ? 4.906 45.022 -7.996 1.00 186.57 156 ILE H N 1
ATOM 2859 C CA . ILE B 2 158 ? 4.326 45.328 -6.698 1.00 186.57 156 ILE H CA 1
ATOM 2860 C C . ILE B 2 158 ? 2.888 45.738 -6.822 1.00 186.57 156 ILE H C 1
ATOM 2861 O O . ILE B 2 158 ? 2.557 46.714 -7.493 1.00 186.57 156 ILE H O 1
ATOM 2866 N N . TRP B 2 159 ? 2.026 44.939 -6.230 1.00 188.11 157 TRP H N 1
ATOM 2867 C CA . TRP B 2 159 ? 0.615 45.233 -6.237 1.00 188.11 157 TRP H CA 1
ATOM 2868 C C . TRP B 2 159 ? 0.304 46.095 -5.047 1.00 188.11 157 TRP H C 1
ATOM 2869 O O . TRP B 2 159 ? 0.717 45.770 -3.933 1.00 188.11 157 TRP H O 1
ATOM 2880 N N . ASN B 2 160 ? -0.358 47.240 -5.303 1.00 186.38 162 ASN H N 1
ATOM 2881 C CA . ASN B 2 160 ? -0.683 48.304 -4.340 1.00 186.38 162 ASN H CA 1
ATOM 2882 C C . ASN B 2 160 ? 0.566 48.814 -3.589 1.00 186.38 162 ASN H C 1
ATOM 2883 O O . ASN B 2 160 ? 0.545 49.037 -2.374 1.00 186.38 162 ASN H O 1
ATOM 2888 N N . SER B 2 161 ? 1.664 48.979 -4.367 1.00 182.55 163 SER H N 1
ATOM 2889 C CA . SER B 2 161 ? 2.993 49.430 -3.958 1.00 182.55 163 SER H CA 1
ATOM 2890 C C . SER B 2 161 ? 3.648 48.520 -2.897 1.00 182.55 163 SER H C 1
ATOM 2891 O O . SER B 2 161 ? 4.446 48.975 -2.081 1.00 182.55 163 SER H O 1
ATOM 2894 N N . GLY B 2 162 ? 3.321 47.233 -2.960 1.00 180.30 164 GLY H N 1
ATOM 2895 C CA . GLY B 2 162 ? 3.856 46.212 -2.070 1.00 180.30 164 GLY H CA 1
ATOM 2896 C C . GLY B 2 162 ? 3.003 45.873 -0.869 1.00 180.30 164 GLY H C 1
ATOM 2897 O O . GLY B 2 162 ? 3.263 44.870 -0.209 1.00 180.30 164 GLY H O 1
ATOM 2898 N N . ALA B 2 163 ? 1.991 46.704 -0.566 1.00 181.13 165 ALA H N 1
ATOM 2899 C CA . ALA B 2 163 ? 1.073 46.519 0.565 1.00 181.13 165 ALA H CA 1
ATOM 2900 C C . ALA B 2 163 ? 0.246 45.252 0.417 1.00 181.13 165 ALA H C 1
ATOM 2901 O O . ALA B 2 163 ? 0.362 44.313 1.215 1.00 181.13 165 ALA H O 1
ATOM 2903 N N . LEU B 2 164 ? -0.598 45.249 -0.615 1.00 183.05 166 LEU H N 1
ATOM 2904 C CA . LEU B 2 164 ? -1.459 44.149 -0.992 1.00 183.05 166 LEU H CA 1
ATOM 2905 C C . LEU B 2 164 ? -0.568 43.096 -1.659 1.00 183.05 166 LEU H C 1
ATOM 2906 O O . LEU B 2 164 ? -0.036 43.299 -2.761 1.00 183.05 166 LEU H O 1
ATOM 2911 N N . THR B 2 165 ? -0.329 42.015 -0.914 1.00 183.08 167 THR H N 1
ATOM 2912 C CA . THR B 2 165 ? 0.512 40.882 -1.310 1.00 183.08 167 THR H CA 1
ATOM 2913 C C . THR B 2 165 ? -0.245 39.610 -0.980 1.00 183.08 167 THR H C 1
ATOM 2914 O O . THR B 2 165 ? 0.170 38.490 -1.301 1.00 183.08 167 THR H O 1
ATOM 2918 N N . SER B 2 166 ? -1.405 39.836 -0.360 1.00 180.62 168 SER H N 1
ATOM 2919 C CA . SER B 2 166 ? -2.413 38.875 0.025 1.00 180.62 168 SER H CA 1
ATOM 2920 C C . SER B 2 166 ? -3.098 38.409 -1.294 1.00 180.62 168 SER H C 1
ATOM 2921 O O . SER B 2 166 ? -3.706 39.222 -2.005 1.00 180.62 168 SER H O 1
ATOM 2924 N N . GLY B 2 167 ? -2.893 37.140 -1.645 1.00 177.85 169 GLY H N 1
ATOM 2925 C CA . GLY B 2 167 ? -3.467 36.525 -2.840 1.00 177.85 169 GLY H CA 1
ATOM 2926 C C . GLY B 2 167 ? -3.063 37.112 -4.181 1.00 177.85 169 GLY H C 1
ATOM 2927 O O . GLY B 2 167 ? -3.913 37.382 -5.035 1.00 177.85 169 GLY H O 1
ATOM 2928 N N . VAL B 2 168 ? -1.765 37.279 -4.389 1.00 174.64 171 VAL H N 1
ATOM 2929 C CA . VAL B 2 168 ? -1.220 37.793 -5.642 1.00 174.64 171 VAL H CA 1
ATOM 2930 C C . VAL B 2 168 ? -0.549 36.610 -6.377 1.00 174.64 171 VAL H C 1
ATOM 2931 O O . VAL B 2 168 ? -0.217 35.617 -5.725 1.00 174.64 171 VAL H O 1
ATOM 2935 N N . HIS B 2 169 ? -0.394 36.687 -7.725 1.00 173.96 172 HIS H N 1
ATOM 2936 C CA . HIS B 2 169 ? 0.235 35.647 -8.564 1.00 173.96 172 HIS H CA 1
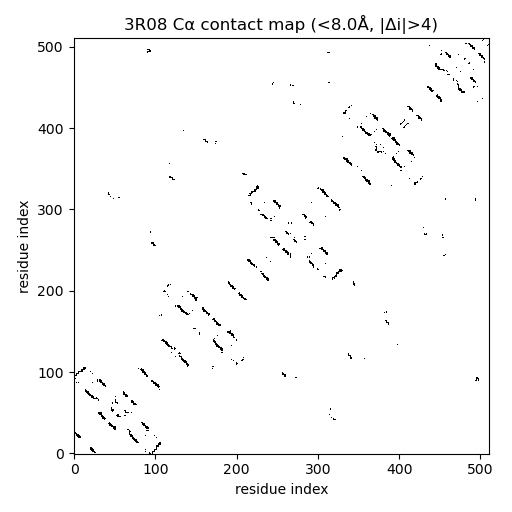ATOM 2937 C C . HIS B 2 169 ? 1.010 36.282 -9.717 1.00 173.96 172 HIS H C 1
ATOM 2938 O O . HIS B 2 169 ? 0.398 36.840 -10.623 1.00 173.96 172 HIS H O 1
ATOM 2945 N N . THR B 2 170 ? 2.343 36.201 -9.689 1.00 173.57 173 THR H N 1
ATOM 2946 C CA . THR B 2 170 ? 3.164 36.767 -10.758 1.00 173.57 173 THR H CA 1
ATOM 2947 C C . THR B 2 170 ? 3.921 35.669 -11.508 1.00 173.57 173 THR H C 1
ATOM 2948 O O . THR B 2 170 ? 4.992 35.225 -11.102 1.00 173.57 173 THR H O 1
ATOM 2952 N N . PHE B 2 171 ? 3.333 35.235 -12.605 1.00 175.51 174 PHE H N 1
ATOM 2953 C CA . PHE B 2 171 ? 3.804 34.171 -13.476 1.00 175.51 174 PHE H CA 1
ATOM 2954 C C . PHE B 2 171 ? 5.164 34.492 -14.072 1.00 175.51 174 PHE H C 1
ATOM 2955 O O . PHE B 2 171 ? 5.460 35.667 -14.256 1.00 175.51 174 PHE H O 1
ATOM 2963 N N . PRO B 2 172 ? 6.023 33.485 -14.347 1.00 181.65 175 PRO H N 1
ATOM 2964 C CA . PRO B 2 172 ? 7.370 33.788 -14.880 1.00 181.65 175 PRO H CA 1
ATOM 2965 C C . PRO B 2 172 ? 7.444 34.434 -16.271 1.00 181.65 175 PRO H C 1
ATOM 2966 O O . PRO B 2 172 ? 6.450 34.466 -17.005 1.00 181.65 175 PRO H O 1
ATOM 2970 N N . SER B 2 173 ? 8.648 34.951 -16.619 1.00 186.17 176 SER H N 1
ATOM 2971 C CA . SER B 2 173 ? 8.971 35.629 -17.878 1.00 186.17 176 SER H CA 1
ATOM 2972 C C . SER B 2 173 ? 8.950 34.682 -19.074 1.00 186.17 176 SER H C 1
ATOM 2973 O O . SER B 2 173 ? 9.623 33.644 -19.060 1.00 186.17 176 SER H O 1
ATOM 2976 N N . VAL B 2 174 ? 8.214 35.069 -20.124 1.00 190.85 177 VAL H N 1
ATOM 2977 C CA . VAL B 2 174 ? 8.091 34.291 -21.356 1.00 190.85 177 VAL H CA 1
ATOM 2978 C C . VAL B 2 174 ? 8.884 34.986 -22.476 1.00 190.85 177 VAL H C 1
ATOM 2979 O O . VAL B 2 174 ? 8.428 36.018 -22.987 1.00 190.85 177 VAL H O 1
ATOM 2983 N N . LEU B 2 175 ? 10.081 34.452 -22.842 1.00 194.38 178 LEU H N 1
ATOM 2984 C CA . LEU B 2 175 ? 10.859 35.076 -23.919 1.00 194.38 178 LEU H CA 1
ATOM 2985 C C . LEU B 2 175 ? 10.273 34.773 -25.285 1.00 194.38 178 LEU H C 1
ATOM 2986 O O . LEU B 2 175 ? 10.305 33.625 -25.739 1.00 194.38 178 LEU H O 1
ATOM 2991 N N . HIS B 2 176 ? 9.790 35.823 -25.960 1.00 198.43 179 HIS H N 1
ATOM 2992 C CA . HIS B 2 176 ? 9.289 35.707 -27.322 1.00 198.43 179 HIS H CA 1
ATOM 2993 C C . HIS B 2 176 ? 9.736 36.851 -28.206 1.00 198.43 179 HIS H C 1
ATOM 2994 O O . HIS B 2 176 ? 9.484 38.022 -27.892 1.00 198.43 179 HIS H O 1
ATOM 3001 N N . SER B 2 177 ? 10.405 36.490 -29.323 1.00 197.92 180 SER H N 1
ATOM 3002 C CA . SER B 2 177 ? 10.998 37.399 -30.304 1.00 197.92 180 SER H CA 1
ATOM 3003 C C . SER B 2 177 ? 12.119 38.185 -29.599 1.00 197.92 180 SER H C 1
ATOM 3004 O O . SER B 2 177 ? 12.182 39.418 -29.697 1.00 197.92 180 SER H O 1
ATOM 3007 N N . GLY B 2 178 ? 12.949 37.441 -28.843 1.00 196.94 183 GLY H N 1
ATOM 3008 C CA . GLY B 2 178 ? 14.084 37.948 -28.068 1.00 196.94 183 GLY H CA 1
ATOM 3009 C C . GLY B 2 178 ? 13.749 38.875 -26.907 1.00 196.94 183 GLY H C 1
ATOM 3010 O O . GLY B 2 178 ? 14.659 39.455 -26.304 1.00 196.94 183 GLY H O 1
ATOM 3011 N N . LEU B 2 179 ? 12.437 39.021 -26.586 1.00 195.42 184 LEU H N 1
ATOM 3012 C CA . LEU B 2 179 ? 11.906 39.883 -25.519 1.00 195.42 184 LEU H CA 1
ATOM 3013 C C . LEU B 2 179 ? 10.942 39.166 -24.545 1.00 195.42 184 LEU H C 1
ATOM 3014 O O . LEU B 2 179 ? 9.927 38.586 -24.959 1.00 195.42 184 LEU H O 1
ATOM 3019 N N . TYR B 2 180 ? 11.270 39.231 -23.242 1.00 193.69 185 TYR H N 1
ATOM 3020 C CA . TYR B 2 180 ? 10.483 38.627 -22.173 1.00 193.69 185 TYR H CA 1
ATOM 3021 C C . TYR B 2 180 ? 9.217 39.432 -21.950 1.00 193.69 185 TYR H C 1
ATOM 3022 O O . TYR B 2 180 ? 9.159 40.612 -22.300 1.00 193.69 185 TYR H O 1
ATOM 3031 N N . SER B 2 181 ? 8.201 38.787 -21.364 1.00 190.30 186 SER H N 1
ATOM 3032 C CA . SER B 2 181 ? 6.905 39.385 -21.050 1.00 190.30 186 SER H CA 1
ATOM 3033 C C . SER B 2 181 ? 6.249 38.652 -19.886 1.00 190.30 186 SER H C 1
ATOM 3034 O O . SER B 2 181 ? 6.240 37.419 -19.861 1.00 190.30 186 SER H O 1
ATOM 3037 N N . LEU B 2 182 ? 5.703 39.389 -18.921 1.00 186.89 187 LEU H N 1
ATOM 3038 C CA . LEU B 2 182 ? 5.045 38.709 -17.818 1.00 186.89 187 LEU H CA 1
ATOM 3039 C C . LEU B 2 182 ? 3.691 39.225 -17.417 1.00 186.89 187 LEU H C 1
ATOM 3040 O O . LEU B 2 182 ? 3.330 40.358 -17.735 1.00 186.89 187 LEU H O 1
ATOM 3045 N N . SER B 2 183 ? 2.938 38.362 -16.730 1.00 185.97 188 SER H N 1
ATOM 3046 C CA . SER B 2 183 ? 1.570 38.572 -16.277 1.00 185.97 188 SER H CA 1
ATOM 3047 C C . SER B 2 183 ? 1.486 38.533 -14.747 1.00 185.97 188 SER H C 1
ATOM 3048 O O . SER B 2 183 ? 2.300 37.857 -14.115 1.00 185.97 188 SER H O 1
ATOM 3051 N N . SER B 2 184 ? 0.508 39.258 -14.150 1.00 187.06 189 SER H N 1
ATOM 3052 C CA . SER B 2 184 ? 0.337 39.307 -12.694 1.00 187.06 189 SER H CA 1
ATOM 3053 C C . SER B 2 184 ? -1.092 39.468 -12.160 1.00 187.06 189 SER H C 1
ATOM 3054 O O . SER B 2 184 ? -1.665 40.556 -12.213 1.00 187.06 189 SER H O 1
ATOM 3057 N N . SER B 2 185 ? -1.623 38.383 -11.577 1.00 191.15 190 SER H N 1
ATOM 3058 C CA . SER B 2 185 ? -2.947 38.315 -10.961 1.00 191.15 190 SER H CA 1
ATOM 3059 C C . SER B 2 185 ? -2.912 38.865 -9.549 1.00 191.15 190 SER H C 1
ATOM 3060 O O . SER B 2 185 ? -1.997 38.571 -8.786 1.00 191.15 190 SER H O 1
ATOM 3063 N N . VAL B 2 186 ? -3.942 39.614 -9.193 1.00 194.59 191 VAL H N 1
ATOM 3064 C CA . VAL B 2 186 ? -4.150 40.130 -7.849 1.00 194.59 191 VAL H CA 1
ATOM 3065 C C . VAL B 2 186 ? -5.626 39.914 -7.534 1.00 194.59 191 VAL H C 1
ATOM 3066 O O . VAL B 2 186 ? -6.478 40.210 -8.374 1.00 194.59 191 VAL H O 1
ATOM 3070 N N . THR B 2 187 ? -5.937 39.312 -6.388 1.00 197.11 192 THR H N 1
ATOM 3071 C CA . THR B 2 187 ? -7.342 39.066 -6.093 1.00 197.11 192 THR H CA 1
ATOM 3072 C C . THR B 2 187 ? -7.767 39.599 -4.735 1.00 197.11 192 THR H C 1
ATOM 3073 O O . THR B 2 187 ? -7.170 39.271 -3.706 1.00 197.11 192 THR H O 1
ATOM 3077 N N . VAL B 2 188 ? -8.780 40.465 -4.761 1.00 199.97 193 VAL H N 1
ATOM 3078 C CA . VAL B 2 188 ? -9.421 41.087 -3.598 1.00 199.97 193 VAL H CA 1
ATOM 3079 C C . VAL B 2 188 ? -10.951 40.921 -3.778 1.00 199.97 193 VAL H C 1
ATOM 3080 O O . VAL B 2 188 ? -11.381 40.678 -4.916 1.00 199.97 193 VAL H O 1
ATOM 3084 N N . PRO B 2 189 ? -11.798 41.030 -2.713 1.00 201.25 194 PRO H N 1
ATOM 3085 C CA . PRO B 2 189 ? -13.261 40.925 -2.933 1.00 201.25 194 PRO H CA 1
ATOM 3086 C C . PRO B 2 189 ? -13.815 42.171 -3.654 1.00 201.25 194 PRO H C 1
ATOM 3087 O O . PRO B 2 189 ? -13.106 43.181 -3.712 1.00 201.25 194 PRO H O 1
ATOM 3091 N N . SER B 2 190 ? -15.070 42.133 -4.176 1.00 199.23 195 SER H N 1
ATOM 3092 C CA . SER B 2 190 ? -15.659 43.297 -4.868 1.00 199.23 195 SER H CA 1
ATOM 3093 C C . SER B 2 190 ? -15.861 44.525 -3.946 1.00 199.23 195 SER H C 1
ATOM 3094 O O . SER B 2 190 ? -16.052 45.646 -4.428 1.00 199.23 195 SER H O 1
ATOM 3097 N N . SER B 2 191 ? -15.766 44.296 -2.622 1.00 197.39 196 SER H N 1
ATOM 3098 C CA . SER B 2 191 ? -15.865 45.285 -1.547 1.00 197.39 196 SER H CA 1
ATOM 3099 C C . SER B 2 191 ? -14.642 46.230 -1.559 1.00 197.39 196 SER H C 1
ATOM 3100 O O . SER B 2 191 ? -14.758 47.408 -1.204 1.00 197.39 196 SER H O 1
ATOM 3103 N N . THR B 2 192 ? -13.470 45.684 -1.960 1.00 197.66 199 THR H N 1
ATOM 3104 C CA . THR B 2 192 ? -12.169 46.361 -2.066 1.00 197.66 199 THR H CA 1
ATOM 3105 C C . THR B 2 192 ? -12.050 47.199 -3.366 1.00 197.66 199 THR H C 1
ATOM 3106 O O . THR B 2 192 ? -11.473 48.280 -3.315 1.00 197.66 199 THR H O 1
ATOM 3110 N N . TRP B 2 193 ? -12.573 46.699 -4.520 1.00 198.65 200 TRP H N 1
ATOM 3111 C CA . TRP B 2 193 ? -12.461 47.369 -5.827 1.00 198.65 200 TRP H CA 1
ATOM 3112 C C . TRP B 2 193 ? -13.799 47.465 -6.603 1.00 198.65 200 TRP H C 1
ATOM 3113 O O . TRP B 2 193 ? -14.596 46.523 -6.538 1.00 198.65 200 TRP H O 1
ATOM 3124 N N . PRO B 2 194 ? -14.086 48.582 -7.335 1.00 198.26 202 PRO H N 1
ATOM 3125 C CA . PRO B 2 194 ? -13.265 49.796 -7.581 1.00 198.26 202 PRO H CA 1
ATOM 3126 C C . PRO B 2 194 ? -13.166 50.789 -6.434 1.00 198.26 202 PRO H C 1
ATOM 3127 O O . PRO B 2 194 ? -12.498 51.816 -6.571 1.00 198.26 202 PRO H O 1
ATOM 3131 N N . SER B 2 195 ? -13.820 50.453 -5.303 1.00 198.34 203 SER H N 1
ATOM 3132 C CA . SER B 2 195 ? -13.907 51.199 -4.043 1.00 198.34 203 SER H CA 1
ATOM 3133 C C . SER B 2 195 ? -12.561 51.813 -3.614 1.00 198.34 203 SER H C 1
ATOM 3134 O O . SER B 2 195 ? -12.507 53.009 -3.305 1.00 198.34 203 SER H O 1
ATOM 3137 N N . GLN B 2 196 ? -11.477 50.993 -3.626 1.00 198.92 204 GLN H N 1
ATOM 3138 C CA . GLN B 2 196 ? -10.109 51.386 -3.257 1.00 198.92 204 GLN H CA 1
ATOM 3139 C C . GLN B 2 196 ? -9.124 51.358 -4.434 1.00 198.92 204 GLN H C 1
ATOM 3140 O O . GLN B 2 196 ? -9.386 50.762 -5.489 1.00 198.92 204 GLN H O 1
ATOM 3146 N N . THR B 2 197 ? -7.983 52.018 -4.229 1.00 196.13 205 THR H N 1
ATOM 3147 C CA . THR B 2 197 ? -6.912 52.075 -5.198 1.00 196.13 205 THR H CA 1
ATOM 3148 C C . THR B 2 197 ? -6.141 50.757 -5.179 1.00 196.13 205 THR H C 1
ATOM 3149 O O . THR B 2 197 ? -5.630 50.354 -4.139 1.00 196.13 205 THR H O 1
ATOM 3153 N N . VAL B 2 198 ? -6.151 50.056 -6.319 1.00 193.09 206 VAL H N 1
ATOM 3154 C CA . VAL B 2 198 ? -5.439 48.808 -6.556 1.00 193.09 206 VAL H CA 1
ATOM 3155 C C . VAL B 2 198 ? -4.469 49.161 -7.675 1.00 193.09 206 VAL H C 1
ATOM 3156 O O . VAL B 2 198 ? -4.772 49.026 -8.863 1.00 193.09 206 VAL H O 1
ATOM 3160 N N . THR B 2 199 ? -3.341 49.734 -7.273 1.00 190.93 207 THR H N 1
ATOM 3161 C CA . THR B 2 199 ? -2.313 50.204 -8.190 1.00 190.93 207 THR H CA 1
ATOM 3162 C C . THR B 2 199 ? -1.243 49.133 -8.473 1.00 190.93 207 THR H C 1
ATOM 3163 O O . THR B 2 199 ? -0.780 48.459 -7.560 1.00 190.93 207 THR H O 1
ATOM 3167 N N . CYS B 2 200 ? -0.904 48.925 -9.739 1.00 188.57 208 CYS H N 1
ATOM 3168 C CA . CYS B 2 200 ? 0.096 47.927 -10.072 1.00 188.57 208 CYS H CA 1
ATOM 3169 C C . CYS B 2 200 ? 1.407 48.612 -10.303 1.00 188.57 208 CYS H C 1
ATOM 3170 O O . CYS B 2 200 ? 1.554 49.281 -11.325 1.00 188.57 208 CYS H O 1
ATOM 3173 N N . ASN B 2 201 ? 2.375 48.429 -9.406 1.00 188.51 209 ASN H N 1
ATOM 3174 C CA . ASN B 2 201 ? 3.672 49.084 -9.573 1.00 188.51 209 ASN H CA 1
ATOM 3175 C C . ASN B 2 201 ? 4.744 48.173 -10.176 1.00 188.51 209 ASN H C 1
ATOM 3176 O O . ASN B 2 201 ? 5.367 47.384 -9.466 1.00 188.51 209 ASN H O 1
ATOM 3181 N N . VAL B 2 202 ? 4.954 48.294 -11.502 1.00 188.40 210 VAL H N 1
ATOM 3182 C CA . VAL B 2 202 ? 5.950 47.530 -12.266 1.00 188.40 210 VAL H CA 1
ATOM 3183 C C . VAL B 2 202 ? 7.288 48.269 -12.240 1.00 188.40 210 VAL H C 1
ATOM 3184 O O . VAL B 2 202 ? 7.336 49.460 -12.543 1.00 188.40 210 VAL H O 1
ATOM 3188 N N . ALA B 2 203 ? 8.368 47.563 -11.895 1.00 188.97 211 ALA H N 1
ATOM 3189 C CA . ALA B 2 203 ? 9.681 48.181 -11.843 1.00 188.97 211 ALA H CA 1
ATOM 3190 C C . ALA B 2 203 ? 10.762 47.367 -12.556 1.00 188.97 211 ALA H C 1
ATOM 3191 O O . ALA B 2 203 ? 11.000 46.210 -12.214 1.00 188.97 211 ALA H O 1
ATOM 3193 N N . HIS B 2 204 ? 11.398 47.981 -13.567 1.00 191.28 212 HIS H N 1
ATOM 3194 C CA . HIS B 2 204 ? 12.462 47.378 -14.367 1.00 191.28 212 HIS H CA 1
ATOM 3195 C C . HIS B 2 204 ? 13.803 47.921 -13.899 1.00 191.28 212 HIS H C 1
ATOM 3196 O O . HIS B 2 204 ? 13.908 49.118 -13.605 1.00 191.28 212 HIS H O 1
ATOM 3203 N N . PRO B 2 205 ? 14.849 47.064 -13.843 1.00 194.40 213 PRO H N 1
ATOM 3204 C CA . PRO B 2 205 ? 16.161 47.554 -13.411 1.00 194.40 213 PRO H CA 1
ATOM 3205 C C . PRO B 2 205 ? 16.925 48.321 -14.503 1.00 194.40 213 PRO H C 1
ATOM 3206 O O . PRO B 2 205 ? 17.265 49.488 -14.291 1.00 194.40 213 PRO H O 1
ATOM 3210 N N . ALA B 2 206 ? 17.182 47.662 -15.664 1.00 195.68 214 ALA H N 1
ATOM 3211 C CA . ALA B 2 206 ? 17.951 48.159 -16.805 1.00 195.68 214 ALA H CA 1
ATOM 3212 C C . ALA B 2 206 ? 17.478 49.484 -17.369 1.00 195.68 214 ALA H C 1
ATOM 3213 O O . ALA B 2 206 ? 18.217 50.471 -17.300 1.00 195.68 214 ALA H O 1
ATOM 3215 N N . SER B 2 207 ? 16.243 49.518 -17.900 1.00 197.02 215 SER H N 1
ATOM 3216 C CA . SER B 2 207 ? 15.643 50.729 -18.456 1.00 197.02 215 SER H CA 1
ATOM 3217 C C . SER B 2 207 ? 15.321 51.724 -17.347 1.00 197.02 215 SER H C 1
ATOM 3218 O O . SER B 2 207 ? 15.034 52.890 -17.629 1.00 197.02 215 SER H O 1
ATOM 3221 N N . SER B 2 208 ? 15.392 51.250 -16.081 1.00 198.66 216 SER H N 1
ATOM 3222 C CA . SER B 2 208 ? 15.111 51.992 -14.858 1.00 198.66 216 SER H CA 1
ATOM 3223 C C . SER B 2 208 ? 13.806 52.745 -15.008 1.00 198.66 216 SER H C 1
ATOM 3224 O O . SER B 2 208 ? 13.765 53.974 -14.933 1.00 198.66 216 SER H O 1
ATOM 3227 N N . THR B 2 209 ? 12.752 51.982 -15.321 1.00 199.17 217 THR H N 1
ATOM 3228 C CA . THR B 2 209 ? 11.397 52.479 -15.526 1.00 199.17 217 THR H CA 1
ATOM 3229 C C . THR B 2 209 ? 10.525 51.952 -14.394 1.00 199.17 217 THR H C 1
ATOM 3230 O O . THR B 2 209 ? 10.611 50.770 -14.062 1.00 199.17 217 THR H O 1
ATOM 3234 N N . THR B 2 210 ? 9.743 52.832 -13.754 1.00 199.24 218 THR H N 1
ATOM 3235 C CA . THR B 2 210 ? 8.836 52.431 -12.677 1.00 199.24 218 THR H CA 1
ATOM 3236 C C . THR B 2 210 ? 7.424 52.927 -12.943 1.00 199.24 218 THR H C 1
ATOM 3237 O O . THR B 2 210 ? 7.066 54.068 -12.635 1.00 199.24 218 THR H O 1
ATOM 3241 N N . VAL B 2 211 ? 6.638 52.052 -13.558 1.00 199.77 219 VAL H N 1
ATOM 3242 C CA . VAL B 2 211 ? 5.243 52.295 -13.894 1.00 199.77 219 VAL H CA 1
ATOM 3243 C C . VAL B 2 211 ? 4.429 52.045 -12.628 1.00 199.77 219 VAL H C 1
ATOM 3244 O O . VAL B 2 211 ? 4.915 51.360 -11.727 1.00 199.77 219 VAL H O 1
ATOM 3248 N N . ASP B 2 212 ? 3.229 52.643 -12.525 1.00 200.35 220 ASP H N 1
ATOM 3249 C CA . ASP B 2 212 ? 2.330 52.474 -11.376 1.00 200.35 220 ASP H CA 1
ATOM 3250 C C . ASP B 2 212 ? 0.850 52.481 -11.842 1.00 200.35 220 ASP H C 1
ATOM 3251 O O . ASP B 2 212 ? 0.012 53.116 -11.188 1.00 200.35 220 ASP H O 1
ATOM 3256 N N . LEU B 2 213 ? 0.524 51.774 -12.963 1.00 199.85 221 LEU H N 1
ATOM 3257 C CA . LEU B 2 213 ? -0.843 51.783 -13.506 1.00 199.85 221 LEU H CA 1
ATOM 3258 C C . LEU B 2 213 ? -1.965 51.123 -12.678 1.00 199.85 221 LEU H C 1
ATOM 3259 O O . LEU B 2 213 ? -1.949 49.911 -12.438 1.00 199.85 221 LEU H O 1
ATOM 3264 N N . LYS B 2 214 ? -2.943 51.954 -12.245 1.00 199.80 222 LYS H N 1
ATOM 3265 C CA . LYS B 2 214 ? -4.132 51.524 -11.505 1.00 199.80 222 LYS H CA 1
ATOM 3266 C C . LYS B 2 214 ? -5.122 50.974 -12.540 1.00 199.80 222 LYS H C 1
ATOM 3267 O O . LYS B 2 214 ? -4.961 51.256 -13.731 1.00 199.80 222 LYS H O 1
ATOM 3273 N N . ILE B 2 215 ? -6.145 50.206 -12.104 1.00 198.30 223 ILE H N 1
ATOM 3274 C CA . ILE B 2 215 ? -7.150 49.624 -13.015 1.00 198.30 223 ILE H CA 1
ATOM 3275 C C . ILE B 2 215 ? -8.488 50.442 -13.109 1.00 198.30 223 ILE H C 1
ATOM 3276 O O . ILE B 2 215 ? -8.770 51.246 -12.221 1.00 198.30 223 ILE H O 1
ATOM 3281 N N . GLU B 2 216 ? -9.266 50.278 -14.211 1.00 195.22 226 GLU H N 1
ATOM 3282 C CA . GLU B 2 216 ? -10.492 51.043 -14.521 1.00 195.22 226 GLU H CA 1
ATOM 3283 C C . GLU B 2 216 ? -11.865 50.384 -14.246 1.00 195.22 226 GLU H C 1
ATOM 3284 O O . GLU B 2 216 ? -12.373 50.543 -13.116 1.00 195.22 226 GLU H O 1
ATOM 3291 N N . ASP C 3 1 ? 46.407 27.269 -21.533 1.00 214.14 1 ASP E N 1
ATOM 3292 C CA . ASP C 3 1 ? 46.573 26.026 -20.769 1.00 214.14 1 ASP E CA 1
ATOM 3293 C C . ASP C 3 1 ? 47.785 26.083 -19.785 1.00 214.14 1 ASP E C 1
ATOM 3294 O O . ASP C 3 1 ? 48.725 26.859 -20.004 1.00 214.14 1 ASP E O 1
ATOM 3299 N N . ASP C 3 2 ? 47.741 25.251 -18.700 1.00 210.26 2 ASP E N 1
ATOM 3300 C CA . ASP C 3 2 ? 48.776 25.142 -17.652 1.00 210.26 2 ASP E CA 1
ATOM 3301 C C . ASP C 3 2 ? 49.248 23.670 -17.379 1.00 210.26 2 ASP E C 1
ATOM 3302 O O . ASP C 3 2 ? 48.591 22.701 -17.798 1.00 210.26 2 ASP E O 1
ATOM 3307 N N . ALA C 3 3 ? 50.411 23.535 -16.693 1.00 203.38 3 ALA E N 1
ATOM 3308 C CA . ALA C 3 3 ? 51.011 22.266 -16.284 1.00 203.38 3 ALA E CA 1
ATOM 3309 C C . ALA C 3 3 ? 50.254 21.728 -15.052 1.00 203.38 3 ALA E C 1
ATOM 3310 O O . ALA C 3 3 ? 49.862 22.518 -14.179 1.00 203.38 3 ALA E O 1
ATOM 3312 N N . GLU C 3 4 ? 50.037 20.390 -14.992 1.00 195.83 4 GLU E N 1
ATOM 3313 C CA . GLU C 3 4 ? 49.297 19.727 -13.906 1.00 195.83 4 GLU E CA 1
ATOM 3314 C C . GLU C 3 4 ? 50.059 19.455 -12.588 1.00 195.83 4 GLU E C 1
ATOM 3315 O O . GLU C 3 4 ? 50.855 20.285 -12.136 1.00 195.83 4 GLU E O 1
ATOM 3321 N N . ASN C 3 5 ? 49.767 18.301 -11.967 1.00 191.29 5 ASN E N 1
ATOM 3322 C CA . ASN C 3 5 ? 50.254 17.841 -10.664 1.00 191.29 5 ASN E CA 1
ATOM 3323 C C . ASN C 3 5 ? 51.570 17.058 -10.775 1.00 191.29 5 ASN E C 1
ATOM 3324 O O . ASN C 3 5 ? 51.602 16.002 -11.413 1.00 191.29 5 ASN E O 1
ATOM 3329 N N . ILE C 3 6 ? 52.650 17.564 -10.150 1.00 186.57 6 ILE E N 1
ATOM 3330 C CA . ILE C 3 6 ? 53.972 16.914 -10.215 1.00 186.57 6 ILE E CA 1
ATOM 3331 C C . ILE C 3 6 ? 54.080 15.592 -9.407 1.00 186.57 6 ILE E C 1
ATOM 3332 O O . ILE C 3 6 ? 53.033 14.983 -9.165 1.00 186.57 6 ILE E O 1
ATOM 3337 N N . GLU C 3 7 ? 55.329 15.130 -9.023 1.00 181.52 7 GLU E N 1
ATOM 3338 C CA . GLU C 3 7 ? 55.583 13.911 -8.223 1.00 181.52 7 GLU E CA 1
ATOM 3339 C C . GLU C 3 7 ? 56.457 14.089 -6.953 1.00 181.52 7 GLU E C 1
ATOM 3340 O O . GLU C 3 7 ? 57.125 15.115 -6.806 1.00 181.52 7 GLU E O 1
ATOM 3346 N N . TYR C 3 8 ? 56.390 13.112 -6.021 1.00 178.95 8 TYR E N 1
ATOM 3347 C CA . TYR C 3 8 ? 56.999 13.114 -4.681 1.00 178.95 8 TYR E CA 1
ATOM 3348 C C . TYR C 3 8 ? 58.472 13.328 -4.572 1.00 178.95 8 TYR E C 1
ATOM 3349 O O . TYR C 3 8 ? 59.209 12.855 -5.433 1.00 178.95 8 TYR E O 1
ATOM 3358 N N . LYS C 3 9 ? 58.906 13.962 -3.442 1.00 175.51 9 LYS E N 1
ATOM 3359 C CA . LYS C 3 9 ? 60.309 14.235 -3.071 1.00 175.51 9 LYS E CA 1
ATOM 3360 C C . LYS C 3 9 ? 60.641 13.697 -1.676 1.00 175.51 9 LYS E C 1
ATOM 3361 O O . LYS C 3 9 ? 60.276 14.283 -0.659 1.00 175.51 9 LYS E O 1
ATOM 3367 N N . VAL C 3 10 ? 61.364 12.586 -1.652 1.00 170.64 10 VAL E N 1
ATOM 3368 C CA . VAL C 3 10 ? 61.786 11.924 -0.430 1.00 170.64 10 VAL E CA 1
ATOM 3369 C C . VAL C 3 10 ? 63.209 12.341 -0.055 1.00 170.64 10 VAL E C 1
ATOM 3370 O O . VAL C 3 10 ? 64.195 11.936 -0.681 1.00 170.64 10 VAL E O 1
ATOM 3374 N N . SER C 3 11 ? 63.292 13.171 0.971 1.00 167.59 11 SER E N 1
ATOM 3375 C CA . SER C 3 11 ? 64.536 13.680 1.528 1.00 167.59 11 SER E CA 1
ATOM 3376 C C . SER C 3 11 ? 64.779 12.856 2.802 1.00 167.59 11 SER E C 1
ATOM 3377 O O . SER C 3 11 ? 63.803 12.490 3.455 1.00 167.59 11 SER E O 1
ATOM 3380 N N . ILE C 3 12 ? 66.037 12.497 3.129 1.00 165.25 12 ILE E N 1
ATOM 3381 C CA . ILE C 3 12 ? 66.336 11.703 4.343 1.00 165.25 12 ILE E CA 1
ATOM 3382 C C . ILE C 3 12 ? 67.495 12.318 5.126 1.00 165.25 12 ILE E C 1
ATOM 3383 O O . ILE C 3 12 ? 68.558 12.535 4.552 1.00 165.25 12 ILE E O 1
ATOM 3388 N N . SER C 3 13 ? 67.312 12.560 6.434 1.00 164.85 13 SER E N 1
ATOM 3389 C CA . SER C 3 13 ? 68.368 13.138 7.257 1.00 164.85 13 SER E CA 1
ATOM 3390 C C . SER C 3 13 ? 68.589 12.381 8.561 1.00 164.85 13 SER E C 1
ATOM 3391 O O . SER C 3 13 ? 68.179 12.824 9.642 1.00 164.85 13 SER E O 1
ATOM 3394 N N . GLY C 3 14 ? 69.242 11.234 8.433 1.00 166.14 14 GLY E N 1
ATOM 3395 C CA . GLY C 3 14 ? 69.535 10.350 9.551 1.00 166.14 14 GLY E CA 1
ATOM 3396 C C . GLY C 3 14 ? 68.301 9.785 10.233 1.00 166.14 14 GLY E C 1
ATOM 3397 O O . GLY C 3 14 ? 67.733 8.789 9.773 1.00 166.14 14 GLY E O 1
ATOM 3398 N N . THR C 3 15 ? 67.886 10.413 11.349 1.00 167.44 15 THR E N 1
ATOM 3399 C CA . THR C 3 15 ? 66.733 9.986 12.147 1.00 167.44 15 THR E CA 1
ATOM 3400 C C . THR C 3 15 ? 65.482 10.036 11.301 1.00 167.44 15 THR E C 1
ATOM 3401 O O . THR C 3 15 ? 64.831 9.007 11.113 1.00 167.44 15 THR E O 1
ATOM 3405 N N . SER C 3 16 ? 65.229 11.227 10.704 1.00 170.03 16 SER E N 1
ATOM 3406 C CA . SER C 3 16 ? 64.070 11.605 9.884 1.00 170.03 16 SER E CA 1
ATOM 3407 C C . SER C 3 16 ? 64.121 11.286 8.383 1.00 170.03 16 SER E C 1
ATOM 3408 O O . SER C 3 16 ? 65.194 11.086 7.808 1.00 170.03 16 SER E O 1
ATOM 3411 N N . VAL C 3 17 ? 62.924 11.259 7.762 1.00 169.91 17 VAL E N 1
ATOM 3412 C CA . VAL C 3 17 ? 62.680 11.062 6.340 1.00 169.91 17 VAL E CA 1
ATOM 3413 C C . VAL C 3 17 ? 61.553 12.049 5.984 1.00 169.91 17 VAL E C 1
ATOM 3414 O O . VAL C 3 17 ? 60.427 11.837 6.433 1.00 169.91 17 VAL E O 1
ATOM 3418 N N . GLU C 3 18 ? 61.858 13.151 5.250 1.00 171.85 18 GLU E N 1
ATOM 3419 C CA . GLU C 3 18 ? 60.855 14.150 4.821 1.00 171.85 18 GLU E CA 1
ATOM 3420 C C . GLU C 3 18 ? 60.148 13.644 3.558 1.00 171.85 18 GLU E C 1
ATOM 3421 O O . GLU C 3 18 ? 60.716 12.860 2.792 1.00 171.85 18 GLU E O 1
ATOM 3427 N N . LEU C 3 19 ? 58.904 14.077 3.358 1.00 171.91 19 LEU E N 1
ATOM 3428 C CA . LEU C 3 19 ? 58.129 13.630 2.228 1.00 171.91 19 LEU E CA 1
ATOM 3429 C C . LEU C 3 19 ? 57.396 14.734 1.511 1.00 171.91 19 LEU E C 1
ATOM 3430 O O . LEU C 3 19 ? 56.193 14.913 1.705 1.00 171.91 19 LEU E O 1
ATOM 3435 N N . THR C 3 20 ? 58.114 15.459 0.648 1.00 175.23 20 THR E N 1
ATOM 3436 C CA . THR C 3 20 ? 57.528 16.542 -0.137 1.00 175.23 20 THR E CA 1
ATOM 3437 C C . THR C 3 20 ? 56.539 15.923 -1.125 1.00 175.23 20 THR E C 1
ATOM 3438 O O . THR C 3 20 ? 56.908 15.064 -1.931 1.00 175.23 20 THR E O 1
ATOM 3442 N N . CYS C 3 21 ? 55.266 16.302 -0.966 1.00 177.51 21 CYS E N 1
ATOM 3443 C CA . CYS C 3 21 ? 54.112 15.864 -1.746 1.00 177.51 21 CYS E CA 1
ATOM 3444 C C . CYS C 3 21 ? 54.070 16.507 -3.162 1.00 177.51 21 CYS E C 1
ATOM 3445 O O . CYS C 3 21 ? 54.580 17.610 -3.343 1.00 177.51 21 CYS E O 1
ATOM 3448 N N . PRO C 3 22 ? 53.464 15.850 -4.176 1.00 175.45 22 PRO E N 1
ATOM 3449 C CA . PRO C 3 22 ? 53.425 16.442 -5.517 1.00 175.45 22 PRO E CA 1
ATOM 3450 C C . PRO C 3 22 ? 52.485 17.630 -5.691 1.00 175.45 22 PRO E C 1
ATOM 3451 O O . PRO C 3 22 ? 52.612 18.363 -6.674 1.00 175.45 22 PRO E O 1
ATOM 3455 N N . LEU C 3 23 ? 51.511 17.775 -4.778 1.00 175.81 23 LEU E N 1
ATOM 3456 C CA . LEU C 3 23 ? 50.451 18.774 -4.866 1.00 175.81 23 LEU E CA 1
ATOM 3457 C C . LEU C 3 23 ? 50.787 20.195 -4.422 1.00 175.81 23 LEU E C 1
ATOM 3458 O O . LEU C 3 23 ? 51.882 20.682 -4.703 1.00 175.81 23 LEU E O 1
ATOM 3463 N N . ASP C 3 24 ? 49.808 20.888 -3.822 1.00 179.19 24 ASP E N 1
ATOM 3464 C CA . ASP C 3 24 ? 49.940 22.249 -3.321 1.00 179.19 24 ASP E CA 1
ATOM 3465 C C . ASP C 3 24 ? 49.822 22.215 -1.801 1.00 179.19 24 ASP E C 1
ATOM 3466 O O . ASP C 3 24 ? 49.792 21.116 -1.244 1.00 179.19 24 ASP E O 1
ATOM 3471 N N . SER C 3 25 ? 49.781 23.384 -1.116 1.00 183.91 25 SER E N 1
ATOM 3472 C CA . SER C 3 25 ? 49.652 23.429 0.351 1.00 183.91 25 SER E CA 1
ATOM 3473 C C . SER C 3 25 ? 48.192 23.196 0.801 1.00 183.91 25 SER E C 1
ATOM 3474 O O . SER C 3 25 ? 47.942 22.474 1.784 1.00 183.91 25 SER E O 1
ATOM 3477 N N . ASP C 3 26 ? 47.247 23.813 0.051 1.00 186.30 26 ASP E N 1
ATOM 3478 C CA . ASP C 3 26 ? 45.786 23.718 0.115 1.00 186.30 26 ASP E CA 1
ATOM 3479 C C . ASP C 3 26 ? 45.021 23.689 1.431 1.00 186.30 26 ASP E C 1
ATOM 3480 O O . ASP C 3 26 ? 43.826 24.020 1.418 1.00 186.30 26 ASP E O 1
ATOM 3485 N N . GLU C 3 27 ? 45.662 23.228 2.536 1.00 186.22 27 GLU E N 1
ATOM 3486 C CA . GLU C 3 27 ? 45.112 23.109 3.894 1.00 186.22 27 GLU E CA 1
ATOM 3487 C C . GLU C 3 27 ? 44.040 22.048 3.984 1.00 186.22 27 GLU E C 1
ATOM 3488 O O . GLU C 3 27 ? 43.931 21.377 5.003 1.00 186.22 27 GLU E O 1
ATOM 3494 N N . ASN C 3 28 ? 43.228 21.922 2.929 1.00 183.44 28 ASN E N 1
ATOM 3495 C CA . ASN C 3 28 ? 42.172 20.935 2.811 1.00 183.44 28 ASN E CA 1
ATOM 3496 C C . ASN C 3 28 ? 42.790 19.600 2.385 1.00 183.44 28 ASN E C 1
ATOM 3497 O O . ASN C 3 28 ? 42.083 18.606 2.266 1.00 183.44 28 ASN E O 1
ATOM 3502 N N . LEU C 3 29 ? 44.115 19.582 2.185 1.00 180.62 29 LEU E N 1
ATOM 3503 C CA . LEU C 3 29 ? 44.909 18.428 1.785 1.00 180.62 29 LEU E CA 1
ATOM 3504 C C . LEU C 3 29 ? 44.787 17.247 2.756 1.00 180.62 29 LEU E C 1
ATOM 3505 O O . LEU C 3 29 ? 44.836 17.449 3.964 1.00 180.62 29 LEU E O 1
ATOM 3510 N N . LYS C 3 30 ? 44.653 16.022 2.226 1.00 179.50 30 LYS E N 1
ATOM 3511 C CA . LYS C 3 30 ? 44.571 14.799 3.028 1.00 179.50 30 LYS E CA 1
ATOM 3512 C C . LYS C 3 30 ? 45.789 13.916 2.755 1.00 179.50 30 LYS E C 1
ATOM 3513 O O . LYS C 3 30 ? 46.190 13.742 1.603 1.00 179.50 30 LYS E O 1
ATOM 3519 N N . TRP C 3 31 ? 46.386 13.379 3.818 1.00 180.45 31 TRP E N 1
ATOM 3520 C CA . TRP C 3 31 ? 47.558 12.505 3.747 1.00 180.45 31 TRP E CA 1
ATOM 3521 C C . TRP C 3 31 ? 47.139 11.104 4.192 1.00 180.45 31 TRP E C 1
ATOM 3522 O O . TRP C 3 31 ? 46.524 10.963 5.249 1.00 180.45 31 TRP E O 1
ATOM 3533 N N . GLU C 3 32 ? 47.465 10.069 3.412 1.00 182.12 32 GLU E N 1
ATOM 3534 C CA . GLU C 3 32 ? 47.049 8.719 3.776 1.00 182.12 32 GLU E CA 1
ATOM 3535 C C . GLU C 3 32 ? 48.171 7.695 3.746 1.00 182.12 32 GLU E C 1
ATOM 3536 O O . GLU C 3 32 ? 48.663 7.326 2.678 1.00 182.12 32 GLU E O 1
ATOM 3542 N N . LYS C 3 33 ? 48.567 7.236 4.936 1.00 184.05 33 LYS E N 1
ATOM 3543 C CA . LYS C 3 33 ? 49.592 6.215 5.116 1.00 184.05 33 LYS E CA 1
ATOM 3544 C C . LYS C 3 33 ? 48.902 4.861 4.966 1.00 184.05 33 LYS E C 1
ATOM 3545 O O . LYS C 3 33 ? 48.483 4.258 5.961 1.00 184.05 33 LYS E O 1
ATOM 3551 N N . ASN C 3 34 ? 48.758 4.408 3.708 1.00 185.65 34 ASN E N 1
ATOM 3552 C CA . ASN C 3 34 ? 48.128 3.140 3.324 1.00 185.65 34 ASN E CA 1
ATOM 3553 C C . ASN C 3 34 ? 46.764 2.835 3.971 1.00 185.65 34 ASN E C 1
ATOM 3554 O O . ASN C 3 34 ? 46.688 2.182 5.019 1.00 185.65 34 ASN E O 1
ATOM 3559 N N . GLY C 3 35 ? 45.707 3.357 3.349 1.00 187.10 35 GLY E N 1
ATOM 3560 C CA . GLY C 3 35 ? 44.328 3.192 3.804 1.00 187.10 35 GLY E CA 1
ATOM 3561 C C . GLY C 3 35 ? 43.971 4.018 5.028 1.00 187.10 35 GLY E C 1
ATOM 3562 O O . GLY C 3 35 ? 42.985 4.767 5.021 1.00 187.10 35 GLY E O 1
ATOM 3563 N N . GLN C 3 36 ? 44.764 3.860 6.096 1.00 186.88 36 GLN E N 1
ATOM 3564 C CA . GLN C 3 36 ? 44.630 4.573 7.358 1.00 186.88 36 GLN E CA 1
ATOM 3565 C C . GLN C 3 36 ? 45.016 6.058 7.118 1.00 186.88 36 GLN E C 1
ATOM 3566 O O . GLN C 3 36 ? 46.151 6.346 6.731 1.00 186.88 36 GLN E O 1
ATOM 3572 N N . GLU C 3 37 ? 44.059 6.983 7.286 1.00 181.39 37 GLU E N 1
ATOM 3573 C CA . GLU C 3 37 ? 44.320 8.403 7.064 1.00 181.39 37 GLU E CA 1
ATOM 3574 C C . GLU C 3 37 ? 45.191 9.014 8.156 1.00 181.39 37 GLU E C 1
ATOM 3575 O O . GLU C 3 37 ? 45.296 8.455 9.247 1.00 181.39 37 GLU E O 1
ATOM 3581 N N . LEU C 3 38 ? 45.824 10.150 7.852 1.00 179.26 38 LEU E N 1
ATOM 3582 C CA . LEU C 3 38 ? 46.691 10.836 8.800 1.00 179.26 38 LEU E CA 1
ATOM 3583 C C . LEU C 3 38 ? 46.047 11.976 9.594 1.00 179.26 38 LEU E C 1
ATOM 3584 O O . LEU C 3 38 ? 45.535 12.942 9.013 1.00 179.26 38 LEU E O 1
ATOM 3589 N N . PRO C 3 39 ? 46.056 11.811 10.943 1.00 179.46 39 PRO E N 1
ATOM 3590 C CA . PRO C 3 39 ? 45.418 12.785 11.851 1.00 179.46 39 PRO E CA 1
ATOM 3591 C C . PRO C 3 39 ? 45.867 14.229 11.728 1.00 179.46 39 PRO E C 1
ATOM 3592 O O . PRO C 3 39 ? 46.981 14.597 12.094 1.00 179.46 39 PRO E O 1
ATOM 3596 N N . GLN C 3 40 ? 44.956 15.044 11.206 1.00 179.35 40 GLN E N 1
ATOM 3597 C CA . GLN C 3 40 ? 45.123 16.463 10.905 1.00 179.35 40 GLN E CA 1
ATOM 3598 C C . GLN C 3 40 ? 46.540 16.882 10.387 1.00 179.35 40 GLN E C 1
ATOM 3599 O O . GLN C 3 40 ? 47.038 17.964 10.710 1.00 179.35 40 GLN E O 1
ATOM 3605 N N . LYS C 3 41 ? 47.156 15.994 9.556 1.00 178.85 41 LYS E N 1
ATOM 3606 C CA . LYS C 3 41 ? 48.430 16.206 8.866 1.00 178.85 41 LYS E CA 1
ATOM 3607 C C . LYS C 3 41 ? 48.065 16.882 7.540 1.00 178.85 41 LYS E C 1
ATOM 3608 O O . LYS C 3 41 ? 47.297 16.306 6.762 1.00 178.85 41 LYS E O 1
ATOM 3614 N N . HIS C 3 42 ? 48.527 18.139 7.324 1.00 180.67 42 HIS E N 1
ATOM 3615 C CA . HIS C 3 42 ? 48.090 18.928 6.174 1.00 180.67 42 HIS E CA 1
ATOM 3616 C C . HIS C 3 42 ? 49.093 19.618 5.258 1.00 180.67 42 HIS E C 1
ATOM 3617 O O . HIS C 3 42 ? 48.676 19.998 4.153 1.00 180.67 42 HIS E O 1
ATOM 3624 N N . ASP C 3 43 ? 50.354 19.874 5.683 1.00 180.83 43 ASP E N 1
ATOM 3625 C CA . ASP C 3 43 ? 51.248 20.535 4.715 1.00 180.83 43 ASP E CA 1
ATOM 3626 C C . ASP C 3 43 ? 51.838 19.522 3.724 1.00 180.83 43 ASP E C 1
ATOM 3627 O O . ASP C 3 43 ? 51.843 18.314 3.994 1.00 180.83 43 ASP E O 1
ATOM 3632 N N . LYS C 3 44 ? 52.292 20.030 2.560 1.00 179.18 44 LYS E N 1
ATOM 3633 C CA . LYS C 3 44 ? 52.930 19.298 1.471 1.00 179.18 44 LYS E CA 1
ATOM 3634 C C . LYS C 3 44 ? 54.129 18.478 1.984 1.00 179.18 44 LYS E C 1
ATOM 3635 O O . LYS C 3 44 ? 54.524 17.508 1.343 1.00 179.18 44 LYS E O 1
ATOM 3641 N N . HIS C 3 45 ? 54.681 18.863 3.153 1.00 178.70 45 HIS E N 1
ATOM 3642 C CA . HIS C 3 45 ? 55.842 18.250 3.793 1.00 178.70 45 HIS E CA 1
ATOM 3643 C C . HIS C 3 45 ? 55.449 17.485 5.024 1.00 178.70 45 HIS E C 1
ATOM 3644 O O . HIS C 3 45 ? 54.803 18.023 5.922 1.00 178.70 45 HIS E O 1
ATOM 3651 N N . LEU C 3 46 ? 55.809 16.210 5.035 1.00 176.86 46 LEU E N 1
ATOM 3652 C CA . LEU C 3 46 ? 55.518 15.259 6.093 1.00 176.86 46 LEU E CA 1
ATOM 3653 C C . LEU C 3 46 ? 56.856 14.856 6.685 1.00 176.86 46 LEU E C 1
ATOM 3654 O O . LEU C 3 46 ? 57.717 14.408 5.934 1.00 176.86 46 LEU E O 1
ATOM 3659 N N . VAL C 3 47 ? 57.074 15.060 7.992 1.00 177.79 47 VAL E N 1
ATOM 3660 C CA . VAL C 3 47 ? 58.342 14.634 8.587 1.00 177.79 47 VAL E CA 1
ATOM 3661 C C . VAL C 3 47 ? 58.173 13.428 9.478 1.00 177.79 47 VAL E C 1
ATOM 3662 O O . VAL C 3 47 ? 57.743 13.539 10.627 1.00 177.79 47 VAL E O 1
ATOM 3666 N N . LEU C 3 48 ? 58.518 12.268 8.921 1.00 180.54 48 LEU E N 1
ATOM 3667 C CA . LEU C 3 48 ? 58.429 10.950 9.539 1.00 180.54 48 LEU E CA 1
ATOM 3668 C C . LEU C 3 48 ? 59.629 10.727 10.447 1.00 180.54 48 LEU E C 1
ATOM 3669 O O . LEU C 3 48 ? 60.520 9.927 10.134 1.00 180.54 48 LEU E O 1
ATOM 3674 N N . GLN C 3 49 ? 59.647 11.461 11.573 1.00 183.10 49 GLN E N 1
ATOM 3675 C CA . GLN C 3 49 ? 60.712 11.424 12.562 1.00 183.10 49 GLN E CA 1
ATOM 3676 C C . GLN C 3 49 ? 60.962 10.046 13.121 1.00 183.10 49 GLN E C 1
ATOM 3677 O O . GLN C 3 49 ? 60.023 9.336 13.473 1.00 183.10 49 GLN E O 1
ATOM 3683 N N . ASP C 3 50 ? 62.238 9.657 13.140 1.00 184.81 50 ASP E N 1
ATOM 3684 C CA . ASP C 3 50 ? 62.725 8.357 13.582 1.00 184.81 50 ASP E CA 1
ATOM 3685 C C . ASP C 3 50 ? 62.076 7.185 12.874 1.00 184.81 50 ASP E C 1
ATOM 3686 O O . ASP C 3 50 ? 61.394 6.348 13.465 1.00 184.81 50 ASP E O 1
ATOM 3691 N N . PHE C 3 51 ? 62.294 7.176 11.566 1.00 184.42 51 PHE E N 1
ATOM 3692 C CA . PHE C 3 51 ? 61.769 6.224 10.618 1.00 184.42 51 PHE E CA 1
ATOM 3693 C C . PHE C 3 51 ? 62.158 4.794 10.943 1.00 184.42 51 PHE E C 1
ATOM 3694 O O . PHE C 3 51 ? 63.283 4.540 11.370 1.00 184.42 51 PHE E O 1
ATOM 3702 N N . SER C 3 52 ? 61.202 3.871 10.756 1.00 185.67 52 SER E N 1
ATOM 3703 C CA . SER C 3 52 ? 61.354 2.429 10.931 1.00 185.67 52 SER E CA 1
ATOM 3704 C C . SER C 3 52 ? 60.909 1.749 9.659 1.00 185.67 52 SER E C 1
ATOM 3705 O O . SER C 3 52 ? 59.819 2.024 9.154 1.00 185.67 52 SER E O 1
ATOM 3708 N N . GLU C 3 53 ? 61.736 0.819 9.177 1.00 188.63 53 GLU E N 1
ATOM 3709 C CA . GLU C 3 53 ? 61.518 0.036 7.959 1.00 188.63 53 GLU E CA 1
ATOM 3710 C C . GLU C 3 53 ? 60.221 -0.823 7.994 1.00 188.63 53 GLU E C 1
ATOM 3711 O O . GLU C 3 53 ? 59.819 -1.361 6.958 1.00 188.63 53 GLU E O 1
ATOM 3717 N N . VAL C 3 54 ? 59.565 -0.933 9.171 1.00 187.97 54 VAL E N 1
ATOM 3718 C CA . VAL C 3 54 ? 58.318 -1.694 9.341 1.00 187.97 54 VAL E CA 1
ATOM 3719 C C . VAL C 3 54 ? 57.148 -0.807 9.738 1.00 187.97 54 VAL E C 1
ATOM 3720 O O . VAL C 3 54 ? 56.036 -0.974 9.223 1.00 187.97 54 VAL E O 1
ATOM 3724 N N . GLU C 3 55 ? 57.409 0.124 10.670 1.00 187.13 55 GLU E N 1
ATOM 3725 C CA . GLU C 3 55 ? 56.412 1.015 11.248 1.00 187.13 55 GLU E CA 1
ATOM 3726 C C . GLU C 3 55 ? 56.083 2.214 10.407 1.00 187.13 55 GLU E C 1
ATOM 3727 O O . GLU C 3 55 ? 54.914 2.566 10.276 1.00 187.13 55 GLU E O 1
ATOM 3733 N N . ASP C 3 56 ? 57.100 2.860 9.862 1.00 185.51 56 ASP E N 1
ATOM 3734 C CA . ASP C 3 56 ? 56.889 4.060 9.068 1.00 185.51 56 ASP E CA 1
ATOM 3735 C C . ASP C 3 56 ? 56.897 3.779 7.558 1.00 185.51 56 ASP E C 1
ATOM 3736 O O . ASP C 3 56 ? 56.573 4.669 6.771 1.00 185.51 56 ASP E O 1
ATOM 3741 N N . SER C 3 57 ? 57.259 2.555 7.148 1.00 181.37 57 SER E N 1
ATOM 3742 C CA . SER C 3 57 ? 57.287 2.215 5.728 1.00 181.37 57 SER E CA 1
ATOM 3743 C C . SER C 3 57 ? 55.888 1.907 5.211 1.00 181.37 57 SER E C 1
ATOM 3744 O O . SER C 3 57 ? 55.008 1.557 6.009 1.00 181.37 57 SER E O 1
ATOM 3747 N N . GLY C 3 58 ? 55.714 2.000 3.886 1.00 177.54 58 GLY E N 1
ATOM 3748 C CA . GLY C 3 58 ? 54.454 1.663 3.228 1.00 177.54 58 GLY E CA 1
ATOM 3749 C C . GLY C 3 58 ? 54.066 2.496 2.028 1.00 177.54 58 GLY E C 1
ATOM 3750 O O . GLY C 3 58 ? 54.916 3.159 1.427 1.00 177.54 58 GLY E O 1
ATOM 3751 N N . TYR C 3 59 ? 52.756 2.416 1.661 1.00 174.18 59 TYR E N 1
ATOM 3752 C CA . TYR C 3 59 ? 52.114 3.152 0.563 1.00 174.18 59 TYR E CA 1
ATOM 3753 C C . TYR C 3 59 ? 51.600 4.482 1.109 1.00 174.18 59 TYR E C 1
ATOM 3754 O O . TYR C 3 59 ? 50.997 4.518 2.182 1.00 174.18 59 TYR E O 1
ATOM 3763 N N . TYR C 3 60 ? 51.901 5.580 0.397 1.00 169.60 60 TYR E N 1
ATOM 3764 C CA . TYR C 3 60 ? 51.538 6.938 0.788 1.00 169.60 60 TYR E CA 1
ATOM 3765 C C . TYR C 3 60 ? 50.778 7.649 -0.301 1.00 169.60 60 TYR E C 1
ATOM 3766 O O . TYR C 3 60 ? 51.141 7.568 -1.482 1.00 169.60 60 TYR E O 1
ATOM 3775 N N . VAL C 3 61 ? 49.701 8.335 0.105 1.00 172.22 61 VAL E N 1
ATOM 3776 C CA . VAL C 3 61 ? 48.860 9.107 -0.798 1.00 172.22 61 VAL E CA 1
ATOM 3777 C C . VAL C 3 61 ? 48.440 10.470 -0.229 1.00 172.22 61 VAL E C 1
ATOM 3778 O O . VAL C 3 61 ? 47.836 10.596 0.835 1.00 172.22 61 VAL E O 1
ATOM 3782 N N . CYS C 3 62 ? 48.898 11.481 -0.929 1.00 176.58 62 CYS E N 1
ATOM 3783 C CA . CYS C 3 62 ? 48.673 12.888 -0.714 1.00 176.58 62 CYS E CA 1
ATOM 3784 C C . CYS C 3 62 ? 47.627 13.231 -1.788 1.00 176.58 62 CYS E C 1
ATOM 3785 O O . CYS C 3 62 ? 47.856 12.946 -2.971 1.00 176.58 62 CYS E O 1
ATOM 3788 N N . TYR C 3 63 ? 46.449 13.743 -1.374 1.00 175.80 63 TYR E N 1
ATOM 3789 C CA . TYR C 3 63 ? 45.370 14.126 -2.294 1.00 175.80 63 TYR E CA 1
ATOM 3790 C C . TYR C 3 63 ? 44.432 15.199 -1.741 1.00 175.80 63 TYR E C 1
ATOM 3791 O O . TYR C 3 63 ? 44.111 15.182 -0.559 1.00 175.80 63 TYR E O 1
ATOM 3800 N N . THR C 3 64 ? 44.048 16.158 -2.584 1.00 173.18 64 THR E N 1
ATOM 3801 C CA . THR C 3 64 ? 43.108 17.231 -2.240 1.00 173.18 64 THR E CA 1
ATOM 3802 C C . THR C 3 64 ? 41.762 16.842 -2.856 1.00 173.18 64 THR E C 1
ATOM 3803 O O . THR C 3 64 ? 41.799 16.041 -3.785 1.00 173.18 64 THR E O 1
ATOM 3807 N N . PRO C 3 65 ? 40.572 17.373 -2.468 1.00 171.48 65 PRO E N 1
ATOM 3808 C CA . PRO C 3 65 ? 39.362 17.018 -3.225 1.00 171.48 65 PRO E CA 1
ATOM 3809 C C . PRO C 3 65 ? 39.368 17.855 -4.509 1.00 171.48 65 PRO E C 1
ATOM 3810 O O . PRO C 3 65 ? 38.645 18.845 -4.626 1.00 171.48 65 PRO E O 1
ATOM 3814 N N . ALA C 3 66 ? 40.291 17.493 -5.429 1.00 172.82 66 ALA E N 1
ATOM 3815 C CA . ALA C 3 66 ? 40.603 18.124 -6.709 1.00 172.82 66 ALA E CA 1
ATOM 3816 C C . ALA C 3 66 ? 41.463 17.140 -7.490 1.00 172.82 66 ALA E C 1
ATOM 3817 O O . ALA C 3 66 ? 40.990 16.571 -8.477 1.00 172.82 66 ALA E O 1
ATOM 3819 N N . SER C 3 67 ? 42.706 16.893 -7.016 1.00 176.87 67 SER E N 1
ATOM 3820 C CA . SER C 3 67 ? 43.602 15.931 -7.648 1.00 176.87 67 SER E CA 1
ATOM 3821 C C . SER C 3 67 ? 43.544 14.562 -6.982 1.00 176.87 67 SER E C 1
ATOM 3822 O O . SER C 3 67 ? 44.516 14.054 -6.399 1.00 176.87 67 SER E O 1
ATOM 3825 N N . ASN C 3 68 ? 42.347 13.960 -7.110 1.00 183.49 68 ASN E N 1
ATOM 3826 C CA . ASN C 3 68 ? 41.973 12.612 -6.657 1.00 183.49 68 ASN E CA 1
ATOM 3827 C C . ASN C 3 68 ? 42.574 11.625 -7.665 1.00 183.49 68 ASN E C 1
ATOM 3828 O O . ASN C 3 68 ? 42.060 10.505 -7.807 1.00 183.49 68 ASN E O 1
ATOM 3833 N N . LYS C 3 69 ? 43.658 12.060 -8.384 1.00 186.53 69 LYS E N 1
ATOM 3834 C CA . LYS C 3 69 ? 44.394 11.279 -9.387 1.00 186.53 69 LYS E CA 1
ATOM 3835 C C . LYS C 3 69 ? 44.929 9.975 -8.725 1.00 186.53 69 LYS E C 1
ATOM 3836 O O . LYS C 3 69 ? 45.280 8.995 -9.409 1.00 186.53 69 LYS E O 1
ATOM 3842 N N . ASN C 3 70 ? 44.859 9.970 -7.364 1.00 186.56 70 ASN E N 1
ATOM 3843 C CA . ASN C 3 70 ? 45.209 8.928 -6.404 1.00 186.56 70 ASN E CA 1
ATOM 3844 C C . ASN C 3 70 ? 46.451 8.158 -6.755 1.00 186.56 70 ASN E C 1
ATOM 3845 O O . ASN C 3 70 ? 46.477 6.958 -7.065 1.00 186.56 70 ASN E O 1
ATOM 3850 N N . THR C 3 71 ? 47.489 8.997 -6.774 1.00 186.40 71 THR E N 1
ATOM 3851 C CA . THR C 3 71 ? 48.891 8.812 -7.061 1.00 186.40 71 THR E CA 1
ATOM 3852 C C . THR C 3 71 ? 49.544 8.263 -5.797 1.00 186.40 71 THR E C 1
ATOM 3853 O O . THR C 3 71 ? 49.689 8.981 -4.804 1.00 186.40 71 THR E O 1
ATOM 3857 N N . TYR C 3 72 ? 49.902 6.975 -5.832 1.00 185.28 72 TYR E N 1
ATOM 3858 C CA . TYR C 3 72 ? 50.559 6.244 -4.754 1.00 185.28 72 TYR E CA 1
ATOM 3859 C C . TYR C 3 72 ? 51.979 6.783 -4.536 1.00 185.28 72 TYR E C 1
ATOM 3860 O O . TYR C 3 72 ? 52.391 7.770 -5.155 1.00 185.28 72 TYR E O 1
ATOM 3869 N N . LEU C 3 73 ? 52.727 6.104 -3.659 1.00 181.16 73 LEU E N 1
ATOM 3870 C CA . LEU C 3 73 ? 54.149 6.286 -3.399 1.00 181.16 73 LEU E CA 1
ATOM 3871 C C . LEU C 3 73 ? 54.668 5.216 -2.476 1.00 181.16 73 LEU E C 1
ATOM 3872 O O . LEU C 3 73 ? 54.331 5.228 -1.298 1.00 181.16 73 LEU E O 1
ATOM 3877 N N . TYR C 3 74 ? 55.487 4.294 -2.984 1.00 178.79 74 TYR E N 1
ATOM 3878 C CA . TYR C 3 74 ? 55.986 3.240 -2.110 1.00 178.79 74 TYR E CA 1
AT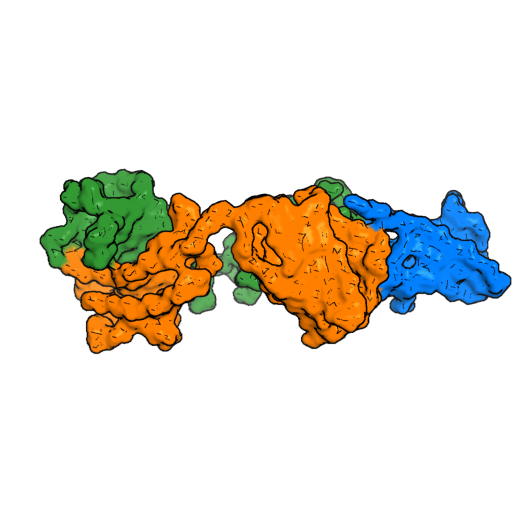OM 3879 C C . TYR C 3 74 ? 57.160 3.734 -1.236 1.00 178.79 74 TYR E C 1
ATOM 3880 O O . TYR C 3 74 ? 57.596 4.867 -1.456 1.00 178.79 74 TYR E O 1
ATOM 3889 N N . LEU C 3 75 ? 57.621 2.951 -0.203 1.00 174.79 75 LEU E N 1
ATOM 3890 C CA . LEU C 3 75 ? 58.730 3.377 0.668 1.00 174.79 75 LEU E CA 1
ATOM 3891 C C . LEU C 3 75 ? 59.725 2.332 1.205 1.00 174.79 75 LEU E C 1
ATOM 3892 O O . LEU C 3 75 ? 60.182 1.502 0.426 1.00 174.79 75 LEU E O 1
ATOM 3897 N N . LYS C 3 76 ? 60.101 2.439 2.527 1.00 174.42 76 LYS E N 1
ATOM 3898 C CA . LYS C 3 76 ? 61.066 1.686 3.384 1.00 174.42 76 LYS E CA 1
ATOM 3899 C C . LYS C 3 76 ? 62.516 2.131 3.271 1.00 174.42 76 LYS E C 1
ATOM 3900 O O . LYS C 3 76 ? 63.241 2.328 4.264 1.00 174.42 76 LYS E O 1
ATOM 3906 N N . ALA C 3 77 ? 62.888 2.297 1.995 1.00 175.60 77 ALA E N 1
ATOM 3907 C CA . ALA C 3 77 ? 64.192 2.530 1.418 1.00 175.60 77 ALA E CA 1
ATOM 3908 C C . ALA C 3 77 ? 64.061 2.812 -0.137 1.00 175.60 77 ALA E C 1
ATOM 3909 O O . ALA C 3 77 ? 64.465 3.889 -0.594 1.00 175.60 77 ALA E O 1
ATOM 3911 N N . ARG C 3 78 ? 63.536 1.823 -0.941 1.00 174.28 78 ARG E N 1
ATOM 3912 C CA . ARG C 3 78 ? 63.329 1.977 -2.390 1.00 174.28 78 ARG E CA 1
ATOM 3913 C C . ARG C 3 78 ? 61.907 2.368 -2.608 1.00 174.28 78 ARG E C 1
ATOM 3914 O O . ARG C 3 78 ? 60.983 1.579 -2.413 1.00 174.28 78 ARG E O 1
ATOM 3922 N N . VAL C 3 79 ? 61.758 3.624 -2.978 1.00 176.21 79 VAL E N 1
ATOM 3923 C CA . VAL C 3 79 ? 60.529 4.345 -3.230 1.00 176.21 79 VAL E CA 1
ATOM 3924 C C . VAL C 3 79 ? 60.054 4.091 -4.668 1.00 176.21 79 VAL E C 1
ATOM 3925 O O . VAL C 3 79 ? 60.879 4.029 -5.583 1.00 176.21 79 VAL E O 1
ATOM 3929 N N . SER C 3 80 ? 58.733 3.924 -4.832 1.00 181.93 80 SER E N 1
ATOM 3930 C CA . SER C 3 80 ? 58.079 3.674 -6.115 1.00 181.93 80 SER E CA 1
ATOM 3931 C C . SER C 3 80 ? 58.502 2.364 -6.755 1.00 181.93 80 SER E C 1
ATOM 3932 O O . SER C 3 80 ? 58.956 2.353 -7.908 1.00 181.93 80 SER E O 1
ATOM 3933 N N . GLU C 3 81 ? 58.390 1.252 -5.970 1.00 185.30 81 GLU E N 1
ATOM 3934 C CA . GLU C 3 81 ? 58.692 -0.143 -6.353 1.00 185.30 81 GLU E CA 1
ATOM 3935 C C . GLU C 3 81 ? 57.575 -1.181 -5.917 1.00 185.30 81 GLU E C 1
ATOM 3936 O O . GLU C 3 81 ? 56.489 -0.779 -5.454 1.00 185.30 81 GLU E O 1
ATOM 3939 N N . TYR C 3 82 ? 57.841 -2.502 -6.125 1.00 184.20 82 TYR E N 1
ATOM 3940 C CA . TYR C 3 82 ? 56.942 -3.626 -5.804 1.00 184.20 82 TYR E CA 1
ATOM 3941 C C . TYR C 3 82 ? 56.627 -3.729 -4.285 1.00 184.20 82 TYR E C 1
ATOM 3942 O O . TYR C 3 82 ? 57.449 -4.295 -3.522 1.00 184.20 82 TYR E O 1
#

Radius of gyration: 28.69 Å; Cα contacts (8 Å, |Δi|>4): 1312; chains: 3; bounding box: 90×56×51 Å

Nearest PDB structures (foldseek):
  3r08-assembly1_L  TM=1.005E+00  e=1.568E-42  Nothocricetulus migratorius
  6xuk-assembly1_L  TM=9.582E-01  e=3.936E-31  Mus musculus
  6ddr-assembly1_A  TM=9.409E-01  e=6.016E-31  Mus musculus
  8fgx-assembly1_A  TM=9.242E-01  e=8.269E-31  Homo sapiens
  6uta-assembly2_B  TM=8.428E-01  e=1.162E-31  Homo sapiens

Secondary structure (DSSP, 8-state):
--------EEEEETTEEEEE-SS---SS-EEEETTEE-TT--SS--B--S--TTTT-S-EEEE-SS-TT------TTS-S--/---B-----EEE-TT-EEEEEEEB-SS-GGG--EEEEEEETTTEEEEEEEE-TTS--EEE-TTTBTTEEEEEETTTTEEEEEEES--SSS-EEEEEEEE-SS-EEE---EEEEE-SPPPBPPEEEEE--SSS--S-SSS-EEEEEEEEEEBSS--EEEEGGGS--TTEEEPPP--BTTBEEEEEEEEE-TTTTTTS--BEEEE-SSS--B--PBP-/------B-S-EEE-SSS-EEEEEE-SS--TT-EEEEEE-SSS-PEEEESSTT-B-TT--TTEEEE--TTEEEEEESS--GGG-SEEEEEE-SSSSPPBP--EEEEE----B--EEEEE---HHHHHHSB--EEEEEES-BSS----EEEETTEE--SSB--EE-PPPTTT---EEEEEE--BHHHHTT--EEEEEE--TTSSS-EEEEEES--

Foldseek 3Di:
DKAKDKPDQEDADEFFAWDKIKIFMDFFLALQKWKWFDAPDDDTHTAAGSQQRGDDPHDPQWGGDDGGRITMIINNTHDPVSFAKMKMWGDSDPVTYIYDIHGYQYDDDWDFWDKDWDFFDPVCLVVFKGKTKMKTWFGDDDDWDKFKQQPNDTDDPQKDKDKDAQDPVGGGIMIMIIRIDGCVVVVVGFKIKIWTDDPRDPGTDIDMDGNPD/DFAKDWDDAEEDEAQAKTKIKMATDDDQLLAAKKWKWWQAPPVGIGTAKIAGSVSPDIDGDPVQVPQKDWDADSVRRMIMIIHGRHDQSNQTWMWMWGDDPPDIDTHPTDGHGYHNDDFDDWDKDWDADDPPNPCWPVQKGKIKIKTPFGDDDDKDKDKVNVPQPDAKDKDDWDQDPNGTMTMMIGMDGVVPPPVHWTWIWMADDRVRDTDTHTDD/DDDDFAAWDWDQDVQKIKIQGRHAQQQQKWKDFDPRTDDSDGGSIDIPGRDDLPVRFAKMFIDHVPCVVGDIWGDSPDIPDD